Protein AF-A0A8H5FPN8-F1 (afdb_monomer_lite)

InterPro domains:
  IPR002716 PIN domain [PF13638] (176-301)
  IPR002716 PIN domain [SM00670] (174-297)
  IPR029060 PIN-like domain superfamily [SSF88723] (175-298)
  IPR052626 SWT1 Transcriptional Regulator [PTHR16161] (165-301)

Secondary structure (DSSP, 8-state):
--EEEEEEESSS----EEEEE-TTS----SSBPPTT-EEEEEETTTEEEEEEEEET-S-SSSSEEEEETT-SSEEEE-SS-EEEEEE-TTSEEEEEETTEEEEEE-B-------SS-------------------------------PPPHHHHHHHHHHHHT----PPPTT-EEEEEPHHHHHHHHHHHHHHHHHHHHHT--EEEEE-HHHHHHHHHHHH-TT-HHHHHHHHHHHHHHHHHHHH-TTEEEPPTT--S-S-GGGS-HHHHHHHHHHHHHHHH-S-EEEEE--HHHHHHHHHHHHT-TTEEEEE--SSS---HHHHHHHH-TTS-TTGGGGSPP--TT-------------------------THHHHHHHHHHHHHHHHHHHHHHHHHHHHHHHHHHHHS---TTS---GGGTTTSPSSS--GGG--HHHHHHHHHHH-GGGHHHHSSSSPHHHHTSPTTSSTT---GGGS-HHHHHHHHHHHHHHHHHTTTT-SHHHHHHHHHHHHHHHHSS----

pLDDT: mean 76.87, std 21.02, range [23.44, 97.56]

Sequence (527 aa):
MWRITQITVDGGNHSSIICGGDPSNEQIVGPTGPIGGNWVLVIPGRGYLKMSDKGNSVQGPGDWSVAFTSSSTNWFYKGEGDCRISIKGDGQFTVSGGSNTINGQLSFEYKLPLAHFPLSSFYLQINRTASMAANRFNANTPNDTNATPGPLEEKFGTIVNDVEMQGPLDESEVFLVLDTNVLLNSLNIFADFLKDIEKLKISVIIVIPRAVLNELDYQKSDPNKRDLQWFSRRASSWIFEEMRRTKHVKGQALSETTSADQRYLSNDEKILQCAVYFCDKHRRRTVLCTGDTILCARGETEAQLRDNLSIMKFDPQAASSSRRLAAFIWPTALPEEFKQFSPHDKNYKQSSVMKEDNSMDMDVDDDDSTLTFVDARNLLHLQVAKHFKSLLAELVLHLERKKRAASDGASQSVHASRSIHARSLRPAHGKKVSEWTVGELLSYLEFTDLSLEAILQPLPRLETFLTEPYQGRGARRGQEWSPADWLKALRKLKEIGQRWEKECSILGSLKDLEPHLKVVFGQAMQI

Radius of gyration: 30.37 Å; chains: 1; bounding box: 72×68×94 Å

Foldseek 3Di:
DAFAPEEAEPDDDWFKDKAWDDPPDDGDDDRDDDAFTWIWIQTPPFAIKIKGWPACVDPDPARTWIDIPFWPDTWHDHPPRYWYWYAYPNQKIWIDDDPTITIGGHDPDDDDDPPDDDDDDDGDDDDDDDDDDDDDDDDDDDDDDDDDDDPVCVVQQVLQVVPVPDDDQDLQAEEEQEALVCQLQPVVQVVLLVVLCVVVVPRYAYEYFPLNLVVLVVLLPPPVNLLSNLSSVLSVVVLVVDSVVDPRYHYQHPVQFPDPDCPPDDSLRSSLRNQVSCCVVSVAAYEYEDCDPVSQVVQVVVCVVGVRYHYDNDDSQPLRHSLVVVCVSCVPDDSVVSVSRDGRPPLDDDPDDDPPDPDDDDDDPDDDPPPPLLSLLLVLLLSCLVVVLVQLLQLLVLVVVVVVVVVVVPPDPPPDPPPPVVVVLPPPDDDRSNPDQPVSSVVSVCVVPVVLCVLQPDPPRLSLSSDRAPPDDNNDGSNVQDPVRVLSNLVSLVVVCVVCVVRTCSNSSSSSCQVSCCVSVVHRRDD

Structure (mmCIF, N/CA/C/O backbone):
data_AF-A0A8H5FPN8-F1
#
_entry.id   AF-A0A8H5FPN8-F1
#
loop_
_atom_site.group_PDB
_atom_site.id
_atom_site.type_symbol
_atom_site.label_atom_id
_atom_site.label_alt_id
_atom_site.label_comp_id
_atom_site.label_asym_id
_atom_site.label_entity_id
_atom_site.label_seq_id
_atom_site.pdbx_PDB_ins_code
_atom_site.Cartn_x
_atom_site.Cartn_y
_atom_site.Cartn_z
_atom_site.occupancy
_atom_site.B_iso_or_equiv
_atom_site.auth_seq_id
_atom_site.auth_comp_id
_atom_site.auth_asym_id
_atom_site.auth_atom_id
_atom_site.pdbx_PDB_model_num
ATOM 1 N N . MET A 1 1 ? 18.852 28.029 -38.362 1.00 68.62 1 MET A N 1
ATOM 2 C CA . MET A 1 1 ? 18.608 27.027 -37.302 1.00 68.62 1 MET A CA 1
ATOM 3 C C . MET A 1 1 ? 19.681 25.971 -37.462 1.00 68.62 1 MET A C 1
ATOM 5 O O . MET A 1 1 ? 19.896 25.556 -38.591 1.00 68.62 1 MET A O 1
ATOM 9 N N . TRP A 1 2 ? 20.400 25.617 -36.400 1.00 78.06 2 TRP A N 1
ATOM 10 C CA . TRP A 1 2 ? 21.483 24.635 -36.474 1.00 78.06 2 TRP A CA 1
ATOM 11 C C . TRP A 1 2 ? 21.029 23.292 -35.907 1.00 78.06 2 TRP A C 1
ATOM 13 O O . TRP A 1 2 ? 20.169 23.234 -35.020 1.00 78.06 2 TRP A O 1
ATOM 23 N N . ARG A 1 3 ? 21.602 22.212 -36.440 1.00 82.00 3 ARG A N 1
ATOM 24 C CA . ARG A 1 3 ? 21.268 20.838 -36.078 1.00 82.00 3 ARG A CA 1
ATOM 25 C C . ARG A 1 3 ? 22.528 20.045 -35.768 1.00 82.00 3 ARG A C 1
ATOM 27 O O . ARG A 1 3 ? 23.433 19.984 -36.590 1.00 82.00 3 ARG A O 1
ATOM 34 N N . ILE A 1 4 ? 22.586 19.379 -34.620 1.00 85.00 4 ILE A N 1
ATOM 35 C CA . ILE A 1 4 ? 23.634 18.393 -34.351 1.00 85.00 4 ILE A CA 1
ATOM 36 C C . ILE A 1 4 ? 23.270 17.106 -35.092 1.00 85.00 4 ILE A C 1
ATOM 38 O O . ILE A 1 4 ? 22.316 16.417 -34.733 1.00 85.00 4 ILE A O 1
ATOM 42 N N . THR A 1 5 ? 24.021 16.783 -36.142 1.00 84.56 5 THR A N 1
ATOM 43 C CA . THR A 1 5 ? 23.791 15.586 -36.966 1.00 84.56 5 THR A CA 1
ATOM 44 C C . THR A 1 5 ? 24.595 14.383 -36.495 1.00 84.56 5 THR A C 1
ATOM 46 O O . THR A 1 5 ? 24.185 13.248 -36.723 1.00 84.56 5 THR A O 1
ATOM 49 N N . GLN A 1 6 ? 25.726 14.612 -35.822 1.00 84.50 6 GLN A N 1
ATOM 50 C CA . GLN A 1 6 ? 26.603 13.545 -35.350 1.00 84.50 6 GLN A CA 1
ATOM 51 C C . GLN A 1 6 ? 27.397 13.977 -34.114 1.00 84.50 6 GLN A C 1
ATOM 53 O O . GLN A 1 6 ? 27.932 15.087 -34.072 1.00 84.50 6 GLN A O 1
ATOM 58 N N . ILE A 1 7 ? 27.519 13.072 -33.141 1.00 88.38 7 ILE A N 1
ATOM 59 C CA . ILE A 1 7 ? 28.429 13.198 -32.000 1.00 88.38 7 ILE A CA 1
ATOM 60 C C . ILE A 1 7 ? 29.313 11.948 -31.963 1.00 88.38 7 ILE A C 1
ATOM 62 O O . ILE A 1 7 ? 28.798 10.833 -31.915 1.00 88.38 7 ILE A O 1
ATOM 66 N N . THR A 1 8 ? 30.630 12.134 -31.981 1.00 88.50 8 THR A N 1
ATOM 67 C CA . THR A 1 8 ? 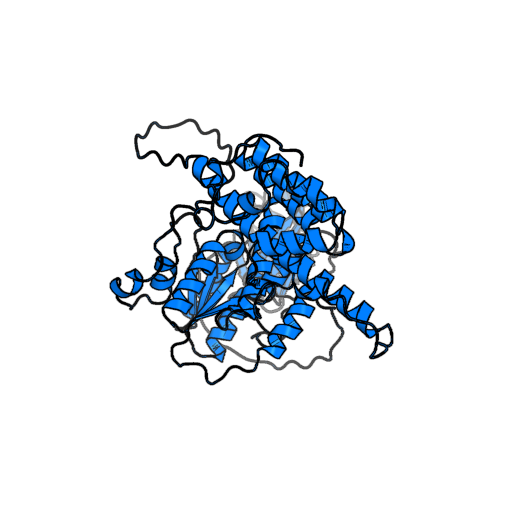31.627 11.060 -31.881 1.00 88.50 8 THR A CA 1
ATOM 68 C C . THR A 1 8 ? 32.476 11.290 -30.636 1.00 88.50 8 THR A C 1
ATOM 70 O O . THR A 1 8 ? 32.967 12.396 -30.428 1.00 88.50 8 THR A O 1
ATOM 73 N N . VAL A 1 9 ? 32.664 10.261 -29.809 1.00 89.50 9 VAL A N 1
ATOM 74 C CA . VAL A 1 9 ? 33.477 10.329 -28.585 1.00 89.50 9 VAL A CA 1
ATOM 75 C C . VAL A 1 9 ? 34.530 9.218 -28.623 1.00 89.50 9 VAL A C 1
ATOM 77 O O . VAL A 1 9 ? 34.178 8.044 -28.707 1.00 89.50 9 VAL A O 1
ATOM 80 N N . ASP A 1 10 ? 35.818 9.565 -28.565 1.00 87.69 10 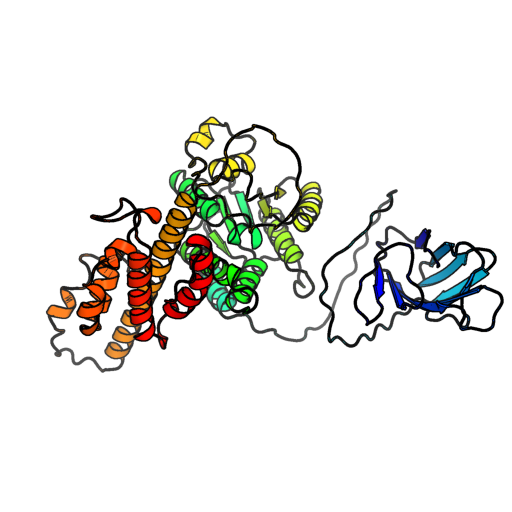ASP A N 1
ATOM 81 C CA . ASP A 1 10 ? 36.921 8.593 -28.587 1.00 87.69 10 ASP A CA 1
ATOM 82 C C . ASP A 1 10 ? 36.864 7.685 -27.355 1.00 87.69 10 ASP A C 1
ATOM 84 O O . ASP A 1 10 ? 36.609 8.163 -26.259 1.00 87.69 10 ASP A O 1
ATOM 88 N N . GLY A 1 11 ? 37.183 6.396 -27.468 1.00 73.25 11 GLY A N 1
ATOM 89 C CA . GLY A 1 11 ? 37.357 5.528 -26.293 1.00 73.25 11 GLY A CA 1
ATOM 90 C C . GLY A 1 11 ? 36.071 4.953 -25.679 1.00 73.25 11 GLY A C 1
ATOM 91 O O . GLY A 1 11 ? 35.969 4.871 -24.455 1.00 73.25 11 GLY A O 1
ATOM 92 N N . GLY A 1 12 ? 35.117 4.517 -26.507 1.00 59.94 12 GLY A N 1
ATOM 93 C CA . GLY A 1 12 ? 34.063 3.566 -26.116 1.00 59.94 12 GLY A CA 1
ATOM 94 C C . GLY A 1 12 ? 32.636 4.122 -26.037 1.00 59.94 12 GLY A C 1
ATOM 95 O O . GLY A 1 12 ? 32.391 5.292 -26.310 1.00 59.94 12 GLY A O 1
ATOM 96 N N . ASN A 1 13 ? 31.690 3.238 -25.691 1.00 51.00 13 ASN A N 1
ATOM 97 C CA . ASN A 1 13 ? 30.242 3.485 -25.648 1.00 51.00 13 ASN A CA 1
ATOM 98 C C . ASN A 1 13 ? 29.862 4.506 -24.561 1.00 51.00 13 ASN A C 1
ATOM 100 O O . ASN A 1 13 ? 29.529 4.122 -23.441 1.00 51.00 13 ASN A O 1
ATOM 104 N N . HIS A 1 14 ? 29.877 5.797 -24.887 1.00 57.91 14 HIS A N 1
ATOM 105 C CA . HIS A 1 14 ? 29.376 6.848 -23.998 1.00 57.91 14 HIS A CA 1
ATOM 106 C C . HIS A 1 14 ? 27.961 7.246 -24.410 1.00 57.91 14 HIS A C 1
ATOM 108 O O . HIS A 1 14 ? 27.710 7.587 -25.564 1.00 57.91 14 HIS A O 1
ATOM 114 N N . SER A 1 15 ? 27.026 7.222 -23.463 1.00 53.47 15 SER A N 1
ATOM 115 C CA . SER A 1 15 ? 25.709 7.830 -23.631 1.00 53.47 15 SER A CA 1
ATOM 116 C C . SER A 1 15 ? 25.843 9.341 -23.414 1.00 53.47 15 SER A C 1
ATOM 118 O O . SER A 1 15 ? 26.097 9.789 -22.297 1.00 53.47 15 SER A O 1
ATOM 120 N N . SER A 1 16 ? 25.737 10.137 -24.478 1.00 61.19 16 SER A N 1
ATOM 121 C CA . SER A 1 16 ? 25.766 11.601 -24.389 1.00 61.19 16 SER A CA 1
ATOM 122 C C . SER A 1 16 ? 24.362 12.160 -24.158 1.00 61.19 16 SER A C 1
ATOM 124 O O . SER A 1 16 ? 23.434 11.769 -24.866 1.00 61.19 16 SER A O 1
ATOM 126 N N . ILE A 1 17 ? 24.209 13.098 -23.222 1.00 57.53 17 ILE A N 1
ATOM 127 C CA . ILE A 1 17 ? 22.925 13.759 -22.942 1.00 57.53 17 ILE A CA 1
ATOM 128 C C . ILE A 1 17 ? 22.992 15.192 -23.470 1.00 57.53 17 ILE A C 1
ATOM 130 O O . ILE A 1 17 ? 23.848 15.965 -23.043 1.00 57.53 17 ILE A O 1
ATOM 134 N N . ILE A 1 18 ? 22.093 15.556 -24.387 1.00 61.50 18 ILE A N 1
ATOM 135 C CA . ILE A 1 18 ? 21.883 16.951 -24.792 1.00 61.50 18 ILE A CA 1
ATOM 136 C C . ILE A 1 18 ? 20.773 17.519 -23.906 1.00 61.50 18 ILE A C 1
ATOM 138 O O . ILE A 1 18 ? 19.613 17.143 -24.051 1.00 61.50 18 ILE A O 1
ATOM 142 N N . CYS A 1 19 ? 21.122 18.428 -23.004 1.00 54.97 19 CYS A N 1
ATOM 143 C CA . CYS A 1 19 ? 20.171 19.201 -22.211 1.00 54.97 19 CYS A CA 1
ATOM 144 C C . CYS A 1 19 ? 19.990 20.583 -22.860 1.00 54.97 19 CYS A C 1
ATOM 146 O O . CYS A 1 19 ? 20.971 21.293 -23.076 1.00 54.97 19 CYS A O 1
ATOM 148 N N . GLY A 1 20 ? 18.760 20.987 -23.173 1.00 53.56 20 GLY A N 1
ATOM 149 C CA . GLY A 1 20 ? 18.433 22.328 -23.680 1.00 53.56 20 GLY A CA 1
ATOM 150 C C . GLY A 1 20 ? 17.580 23.122 -22.694 1.00 53.56 20 GLY A C 1
ATOM 151 O O . GLY A 1 20 ? 16.820 22.522 -21.937 1.00 53.56 20 GLY A O 1
ATOM 152 N N . GLY A 1 21 ? 17.679 24.456 -22.707 1.00 45.38 21 GLY A N 1
ATOM 153 C CA . GLY A 1 21 ? 16.714 25.308 -22.005 1.00 45.38 21 GLY A CA 1
ATOM 154 C C . GLY A 1 21 ? 16.885 26.814 -22.239 1.00 45.38 21 GLY A C 1
ATOM 155 O O . GLY A 1 21 ? 17.979 27.362 -22.082 1.00 45.38 21 GLY A O 1
ATOM 156 N N . ASP A 1 22 ? 15.773 27.482 -22.557 1.00 47.97 22 ASP A N 1
ATOM 157 C CA . ASP A 1 22 ? 15.541 28.907 -22.283 1.00 47.97 22 ASP A CA 1
ATOM 158 C C . ASP A 1 22 ? 14.725 29.017 -20.973 1.00 47.97 22 ASP A C 1
ATOM 160 O O . ASP A 1 22 ? 13.807 28.217 -20.775 1.00 47.97 22 ASP A O 1
ATOM 164 N N . PRO A 1 23 ? 15.016 29.955 -20.052 1.00 45.31 23 PRO A N 1
ATOM 165 C CA . PRO A 1 23 ? 14.244 30.160 -18.818 1.00 45.31 23 PRO A CA 1
ATOM 166 C C . PRO A 1 23 ? 12.738 30.449 -18.985 1.00 45.31 23 PRO A C 1
ATOM 168 O O . PRO A 1 23 ? 12.038 30.489 -17.976 1.00 45.31 23 PRO A O 1
ATOM 171 N N . SER A 1 24 ? 12.222 30.647 -20.207 1.00 46.19 24 SER A N 1
ATOM 172 C CA . SER A 1 24 ? 10.813 30.986 -20.472 1.00 46.19 24 SER A CA 1
ATOM 173 C C . SER A 1 24 ? 9.868 29.798 -20.757 1.00 46.19 24 SER A C 1
ATOM 175 O O . SER A 1 24 ? 8.685 30.011 -21.008 1.00 46.19 24 SER A O 1
ATOM 177 N N . ASN A 1 25 ? 10.328 28.560 -20.531 1.00 50.19 25 ASN A N 1
ATOM 178 C CA . ASN A 1 25 ? 9.472 27.427 -20.140 1.00 50.19 25 ASN A CA 1
ATOM 179 C C . ASN A 1 25 ? 8.687 26.661 -21.236 1.00 50.19 25 ASN A C 1
ATOM 181 O O . ASN A 1 25 ? 7.575 26.210 -20.978 1.00 50.19 25 ASN A O 1
ATOM 185 N N . GLU A 1 26 ? 9.301 26.364 -22.387 1.00 37.97 26 GLU A N 1
ATOM 186 C CA . GLU A 1 26 ? 8.971 25.145 -23.155 1.00 37.97 26 GLU A CA 1
ATOM 187 C C . GLU A 1 26 ? 10.248 24.360 -23.501 1.00 37.97 26 GLU A C 1
ATOM 189 O O . GLU A 1 26 ? 11.226 24.899 -24.022 1.00 37.97 26 GLU A O 1
ATOM 194 N N . GLN A 1 27 ? 10.261 23.069 -23.154 1.00 37.44 27 GLN A N 1
ATOM 195 C CA . GLN A 1 27 ? 11.386 22.165 -23.391 1.00 37.44 27 GLN A CA 1
ATOM 196 C C . GLN A 1 27 ? 11.373 21.684 -24.844 1.00 37.44 27 GLN A C 1
ATOM 198 O O . GLN A 1 27 ? 10.461 20.970 -25.252 1.00 37.44 27 GLN A O 1
ATOM 203 N N . ILE A 1 28 ? 12.418 22.001 -25.611 1.00 40.94 28 ILE A N 1
ATOM 204 C CA . ILE A 1 28 ? 12.664 21.367 -26.911 1.00 40.94 28 ILE A CA 1
ATOM 205 C C . ILE A 1 28 ? 13.834 20.398 -26.756 1.00 40.94 28 ILE A C 1
ATOM 207 O O . ILE A 1 28 ? 14.986 20.810 -26.620 1.00 40.94 28 ILE A O 1
ATOM 211 N N . VAL A 1 29 ? 13.531 19.099 -26.785 1.00 41.41 29 VAL A N 1
ATOM 212 C CA . VAL A 1 29 ? 14.521 18.024 -26.924 1.00 41.41 29 VAL A CA 1
ATOM 213 C C . VAL A 1 29 ? 14.470 17.531 -28.365 1.00 41.41 29 VAL A C 1
ATOM 215 O O . VAL A 1 29 ? 13.490 16.937 -28.804 1.00 41.41 29 VAL A O 1
ATOM 218 N N . GLY A 1 30 ? 15.539 17.782 -29.112 1.00 46.62 30 GLY A N 1
ATOM 219 C CA . GLY A 1 30 ? 15.694 17.334 -30.489 1.00 46.62 30 GLY A CA 1
ATOM 220 C C . GLY A 1 30 ? 17.097 17.653 -31.009 1.00 46.62 30 GLY A C 1
ATOM 221 O O . GLY A 1 30 ? 17.808 18.450 -30.401 1.00 46.62 30 GLY A O 1
ATOM 222 N N . PRO A 1 31 ? 17.525 17.056 -32.134 1.00 44.47 31 PRO A N 1
ATOM 223 C CA . PRO A 1 31 ? 18.820 17.361 -32.746 1.00 44.47 31 PRO A CA 1
ATOM 224 C C . PRO A 1 31 ? 18.902 18.803 -33.273 1.00 44.47 31 PRO A C 1
ATOM 226 O O . PRO A 1 31 ? 19.977 19.229 -33.675 1.00 44.47 31 PRO A O 1
ATOM 229 N N . THR A 1 32 ? 17.791 19.539 -33.290 1.00 47.62 32 THR A N 1
ATOM 230 C CA . THR A 1 32 ? 17.631 20.870 -33.878 1.00 47.62 32 THR A CA 1
ATOM 231 C C . THR A 1 32 ? 17.300 21.872 -32.770 1.00 47.62 32 THR A C 1
ATOM 233 O O . THR A 1 32 ? 16.327 21.670 -32.045 1.00 47.62 32 THR A O 1
ATOM 236 N N . GLY A 1 33 ? 18.095 22.932 -32.610 1.00 51.72 33 GLY A N 1
ATOM 237 C CA . GLY A 1 33 ? 17.885 23.913 -31.536 1.00 51.72 33 GLY A CA 1
ATOM 238 C C . GLY A 1 33 ? 17.006 25.099 -31.970 1.00 51.72 33 GLY A C 1
ATOM 239 O O . GLY A 1 33 ? 17.259 25.641 -33.047 1.00 51.72 33 GLY A O 1
ATOM 240 N N . PRO A 1 34 ? 16.008 25.564 -31.187 1.00 53.16 34 PRO A N 1
ATOM 241 C CA . PRO A 1 34 ? 15.421 26.894 -31.349 1.00 53.16 34 PRO A CA 1
ATOM 242 C C . PRO A 1 34 ? 16.464 28.015 -31.277 1.00 53.16 34 PRO A C 1
ATOM 244 O O . PRO A 1 34 ? 17.490 27.923 -30.598 1.00 53.16 34 PRO A O 1
ATOM 247 N N . ILE A 1 35 ? 16.134 29.099 -31.974 1.00 62.12 35 ILE A N 1
ATOM 248 C CA . ILE A 1 35 ? 16.891 30.348 -32.062 1.00 62.12 35 ILE A CA 1
ATOM 249 C C . ILE A 1 35 ? 17.078 30.949 -30.659 1.00 62.12 35 ILE A C 1
ATOM 251 O O . ILE A 1 35 ? 16.099 31.208 -29.967 1.00 62.12 35 ILE A O 1
ATOM 255 N N . GLY A 1 36 ? 18.327 31.213 -30.264 1.00 67.88 36 GLY A N 1
ATOM 256 C CA . GLY A 1 36 ? 18.661 32.027 -29.080 1.00 67.88 36 GLY A CA 1
ATOM 257 C C . GLY A 1 36 ? 18.773 31.299 -27.730 1.00 67.88 36 GLY A C 1
ATOM 258 O O . GLY A 1 36 ? 18.967 31.954 -26.707 1.00 67.88 36 GLY A O 1
ATOM 259 N N . GLY A 1 37 ? 18.686 29.964 -27.698 1.00 78.75 37 GLY A N 1
ATOM 260 C CA . GLY A 1 37 ? 18.776 29.173 -26.461 1.00 78.75 37 GLY A CA 1
ATOM 261 C C . GLY A 1 37 ? 20.204 28.849 -25.991 1.00 78.75 37 GLY A C 1
ATOM 262 O O . GLY A 1 37 ? 21.165 28.847 -26.769 1.00 78.75 37 GLY A O 1
ATOM 263 N N . ASN A 1 38 ? 20.338 28.509 -24.702 1.00 80.94 38 ASN A N 1
ATOM 264 C CA . ASN A 1 38 ? 21.533 27.861 -24.159 1.00 80.94 38 ASN A CA 1
ATOM 265 C C . ASN A 1 38 ? 21.324 26.343 -24.081 1.00 80.94 38 ASN A C 1
ATOM 267 O O . ASN A 1 38 ? 20.262 25.853 -23.702 1.00 80.94 38 ASN A O 1
ATOM 271 N N . TRP A 1 39 ? 22.379 25.603 -24.385 1.00 82.44 39 TRP A N 1
ATOM 272 C CA . TRP A 1 39 ? 22.394 24.149 -24.449 1.00 82.44 39 TRP A CA 1
ATOM 273 C C . TRP A 1 39 ? 23.603 23.624 -23.700 1.00 82.44 39 TRP A C 1
ATOM 275 O O . TRP A 1 39 ? 24.646 24.274 -23.664 1.00 82.44 39 TRP A O 1
ATOM 285 N N . VAL A 1 40 ? 23.486 22.443 -23.115 1.00 84.56 40 VAL A N 1
ATOM 286 C CA . VAL A 1 40 ? 24.561 21.764 -22.401 1.00 84.56 40 VAL A CA 1
ATOM 287 C C . VAL A 1 40 ? 24.596 20.312 -22.855 1.00 84.56 40 VAL A C 1
ATOM 289 O O . VAL A 1 40 ? 23.665 19.554 -22.612 1.00 84.56 40 VAL A O 1
ATOM 292 N N . LEU A 1 41 ? 25.683 19.918 -23.508 1.00 86.19 41 LEU A N 1
ATOM 293 C CA . LEU A 1 41 ? 25.986 18.529 -23.825 1.00 86.19 41 LEU A CA 1
ATOM 294 C C . LEU A 1 41 ? 26.833 17.951 -22.688 1.00 86.19 41 LEU A C 1
ATOM 296 O O . LEU A 1 41 ? 27.961 18.395 -22.474 1.00 86.19 41 LEU A O 1
ATOM 300 N N . VAL A 1 42 ? 26.293 16.982 -21.953 1.00 84.94 42 VAL A N 1
ATOM 301 C CA . VAL A 1 42 ? 26.980 16.320 -20.836 1.00 84.94 42 VAL A CA 1
ATOM 302 C C . VAL A 1 42 ? 27.524 14.974 -21.291 1.00 84.94 42 VAL A C 1
ATOM 304 O O . VAL A 1 42 ? 26.808 14.171 -21.897 1.00 84.94 42 VAL A O 1
ATOM 307 N N . ILE A 1 43 ? 28.796 14.727 -20.975 1.00 83.94 43 ILE A N 1
ATOM 308 C CA . ILE A 1 43 ? 29.501 13.492 -21.316 1.00 83.94 43 ILE A CA 1
ATOM 309 C C . ILE A 1 43 ? 29.986 12.866 -20.015 1.00 83.94 43 ILE A C 1
ATOM 311 O O . ILE A 1 43 ? 30.926 13.384 -19.396 1.00 83.94 43 ILE A O 1
ATOM 315 N N . PRO A 1 44 ? 29.342 11.772 -19.574 1.00 77.62 44 PRO A N 1
ATOM 316 C CA . PRO A 1 44 ? 29.697 11.104 -18.333 1.00 77.62 44 PRO A CA 1
ATOM 317 C C . PRO A 1 44 ? 31.201 10.817 -18.251 1.00 77.62 44 PRO A C 1
ATOM 319 O O . PRO A 1 44 ? 31.802 10.278 -19.176 1.00 77.62 44 PRO A O 1
ATOM 322 N N . GLY A 1 45 ? 31.822 11.236 -17.147 1.00 79.31 45 GLY A N 1
ATOM 323 C CA . GLY A 1 45 ? 33.254 11.041 -16.901 1.00 79.31 45 GLY A CA 1
ATOM 324 C C . GLY A 1 45 ? 34.208 11.960 -17.678 1.00 79.31 45 GLY A C 1
ATOM 325 O O . GLY A 1 45 ? 35.413 11.847 -17.474 1.00 79.31 45 GLY A O 1
ATOM 326 N N . ARG A 1 46 ? 33.719 12.871 -18.537 1.00 82.12 46 ARG A N 1
ATOM 327 C CA . ARG A 1 46 ? 34.575 13.776 -19.341 1.00 82.12 46 ARG A CA 1
ATOM 328 C C . ARG A 1 46 ? 34.255 15.262 -19.240 1.00 82.12 46 ARG A C 1
ATOM 330 O O . ARG A 1 46 ? 35.036 16.072 -19.724 1.00 82.12 46 ARG A O 1
ATOM 337 N N . GLY A 1 47 ? 33.139 15.621 -18.614 1.00 88.31 47 GLY A N 1
ATOM 338 C CA . GLY A 1 47 ? 32.728 17.011 -18.415 1.00 88.31 47 GLY A CA 1
ATOM 339 C C . GLY A 1 47 ? 31.540 17.397 -19.289 1.00 88.31 47 GLY A C 1
ATOM 340 O O . GLY A 1 47 ? 30.750 16.547 -19.708 1.00 88.31 47 GLY A O 1
ATOM 341 N N . TYR A 1 48 ? 31.384 18.695 -19.536 1.00 89.94 48 TYR A N 1
ATOM 342 C CA . TYR A 1 48 ? 30.265 19.231 -20.308 1.00 89.94 48 TYR A CA 1
ATOM 343 C C . TYR A 1 48 ? 30.712 20.281 -21.328 1.00 89.94 48 TYR A C 1
ATOM 345 O O . TYR A 1 48 ? 31.732 20.958 -21.168 1.00 89.94 48 TYR A O 1
ATOM 353 N N . LEU A 1 49 ? 29.903 20.430 -22.376 1.00 90.81 49 LEU A N 1
ATOM 354 C CA . LEU A 1 49 ? 30.032 21.435 -23.422 1.00 90.81 49 LEU A CA 1
ATOM 355 C C . LEU A 1 49 ? 28.777 22.304 -23.429 1.00 90.81 49 LEU A C 1
ATOM 357 O O . LEU A 1 49 ? 27.714 21.857 -23.857 1.00 90.81 49 LEU A O 1
ATOM 361 N N . LYS A 1 50 ? 28.883 23.553 -22.966 1.00 90.38 50 LYS A N 1
ATOM 362 C CA . LYS A 1 50 ? 27.783 24.516 -23.081 1.00 90.38 50 LYS A CA 1
ATOM 363 C C . LYS A 1 50 ? 27.871 25.281 -24.405 1.00 90.38 50 LYS A C 1
ATOM 365 O O . LYS A 1 50 ? 28.937 25.794 -24.749 1.00 90.38 50 LYS A O 1
ATOM 370 N N . MET A 1 51 ? 26.748 25.354 -25.111 1.00 90.69 51 MET A N 1
ATOM 371 C CA . MET A 1 51 ? 26.561 25.986 -26.417 1.00 90.69 51 MET A CA 1
ATOM 372 C C . MET A 1 51 ? 25.516 27.097 -26.265 1.00 90.69 51 MET A C 1
ATOM 374 O O . MET A 1 51 ? 24.478 26.887 -25.647 1.00 90.69 51 MET A O 1
ATOM 378 N N . SER A 1 52 ? 25.785 28.290 -26.779 1.00 88.50 52 SER A N 1
ATOM 379 C CA . SER A 1 52 ? 24.887 29.447 -26.688 1.00 88.50 52 SER A CA 1
ATOM 380 C C . SER A 1 52 ? 24.647 29.968 -28.095 1.00 88.50 52 SER A C 1
ATOM 382 O O . SER A 1 52 ? 25.587 30.454 -28.729 1.00 88.50 52 SER A O 1
ATOM 384 N N . ASP A 1 53 ? 23.422 29.835 -28.601 1.00 87.19 53 ASP A N 1
ATOM 385 C CA . ASP A 1 53 ? 23.070 30.390 -29.907 1.00 87.19 53 ASP A CA 1
ATOM 386 C C . ASP A 1 53 ? 23.052 31.920 -29.805 1.00 87.19 53 ASP A C 1
ATOM 388 O O . ASP A 1 53 ? 22.298 32.498 -29.020 1.00 87.19 53 ASP A O 1
ATOM 392 N N . LYS A 1 54 ? 23.929 32.585 -30.559 1.00 87.12 54 LYS A N 1
ATOM 393 C CA . LYS A 1 54 ? 24.028 34.050 -30.583 1.00 87.12 54 LYS A CA 1
ATOM 394 C C . LYS A 1 54 ? 23.220 34.663 -31.721 1.00 87.12 54 LYS A C 1
ATOM 396 O O . LYS A 1 54 ? 23.196 35.887 -31.856 1.00 87.12 54 LYS A O 1
ATOM 401 N N . GLY A 1 55 ? 22.561 33.851 -32.541 1.00 83.25 55 GLY A N 1
ATOM 402 C CA . GLY A 1 55 ? 21.845 34.324 -33.712 1.00 83.25 55 GLY A CA 1
ATOM 403 C C . GLY A 1 55 ? 22.726 35.130 -34.667 1.00 83.25 55 GLY A C 1
ATOM 404 O O . GLY A 1 55 ? 23.941 34.918 -34.753 1.00 83.25 55 GLY A O 1
ATOM 405 N N . ASN A 1 56 ? 22.109 36.110 -35.327 1.00 75.12 56 ASN A N 1
ATOM 406 C CA . ASN A 1 56 ? 22.759 37.045 -36.254 1.00 75.12 56 ASN A CA 1
ATOM 407 C C . ASN A 1 56 ? 23.429 38.228 -35.524 1.00 75.12 56 ASN A C 1
ATOM 409 O O . ASN A 1 56 ? 23.770 39.228 -36.150 1.00 75.12 56 ASN A O 1
ATOM 413 N N . SER A 1 57 ? 23.565 38.178 -34.192 1.00 64.81 57 SER A N 1
ATOM 414 C CA . SER A 1 57 ? 23.976 39.348 -33.396 1.00 64.81 57 SER A CA 1
ATOM 415 C C . SER A 1 57 ? 25.488 39.608 -33.376 1.00 64.81 57 SER A C 1
ATOM 417 O O . SER A 1 57 ? 25.933 40.592 -32.788 1.00 64.81 57 SER A O 1
ATOM 419 N N . VAL A 1 58 ? 26.293 38.750 -34.011 1.00 66.06 58 VAL A N 1
ATOM 420 C CA . VAL A 1 58 ? 27.761 38.802 -33.940 1.00 66.06 58 VAL A CA 1
ATOM 421 C C . VAL A 1 58 ? 28.341 39.129 -35.314 1.00 66.06 58 VAL A C 1
ATOM 423 O O . VAL A 1 58 ? 28.043 38.447 -36.290 1.00 66.06 58 VAL A O 1
ATOM 426 N N . GLN A 1 59 ? 29.198 40.153 -35.393 1.00 57.78 59 GLN A N 1
ATOM 427 C CA . GLN A 1 59 ? 29.926 40.499 -36.620 1.00 57.78 59 GLN A CA 1
ATOM 428 C C . GLN A 1 59 ? 30.906 39.374 -37.006 1.00 57.78 59 GLN A C 1
ATOM 430 O O . GLN A 1 59 ? 31.875 39.123 -36.292 1.00 57.78 59 GLN A O 1
ATOM 435 N N . GLY A 1 60 ? 30.668 38.705 -38.141 1.00 63.19 60 GLY A N 1
ATOM 436 C CA . GLY A 1 60 ? 31.535 37.646 -38.673 1.00 63.19 60 GLY A CA 1
ATOM 437 C C . GLY A 1 60 ? 31.029 37.033 -39.992 1.00 63.19 60 GLY A C 1
ATOM 438 O O . GLY A 1 60 ? 29.942 37.376 -40.455 1.00 63.19 60 GLY A O 1
ATOM 439 N N . PRO A 1 61 ? 31.810 36.147 -40.642 1.00 54.50 61 PRO A N 1
ATOM 440 C CA . PRO A 1 61 ? 31.428 35.508 -41.901 1.00 54.50 61 PRO A CA 1
ATOM 441 C C . PRO A 1 61 ? 30.411 34.373 -41.680 1.00 54.50 61 PRO A C 1
ATOM 443 O O . PRO A 1 61 ? 30.778 33.211 -41.527 1.00 54.50 61 PRO A O 1
ATOM 446 N N . GLY A 1 62 ? 29.120 34.693 -41.725 1.00 62.16 62 GLY A N 1
ATOM 447 C CA . GLY A 1 62 ? 28.025 33.722 -41.632 1.00 62.16 62 GLY A CA 1
ATOM 448 C C . GLY A 1 62 ? 26.716 34.398 -41.245 1.00 62.16 62 GLY A C 1
ATOM 449 O O . GLY A 1 62 ? 26.744 35.469 -40.651 1.00 62.16 62 GLY A O 1
ATOM 450 N N . ASP A 1 63 ? 25.584 33.781 -41.580 1.00 69.50 63 ASP A N 1
ATOM 451 C CA . ASP A 1 63 ? 24.282 34.354 -41.226 1.00 69.50 63 ASP A CA 1
ATOM 452 C C . ASP A 1 63 ? 23.952 34.106 -39.747 1.00 69.50 63 ASP A C 1
ATOM 454 O O . ASP A 1 63 ? 23.185 34.863 -39.177 1.00 69.50 63 ASP A O 1
ATOM 458 N N . TRP A 1 64 ? 24.555 33.094 -39.107 1.00 80.62 64 TRP A N 1
ATOM 459 C CA . TRP A 1 64 ? 24.275 32.681 -37.726 1.00 80.62 64 TRP A CA 1
ATOM 460 C C . TRP A 1 64 ? 25.547 32.218 -36.999 1.00 80.62 64 TRP A C 1
ATOM 462 O O . TRP A 1 64 ? 26.479 31.708 -37.632 1.00 80.62 64 TRP A O 1
ATOM 472 N N . SER A 1 65 ? 25.582 32.350 -35.665 1.00 88.00 65 SER A N 1
ATOM 473 C CA . SER A 1 65 ? 26.730 31.916 -34.854 1.00 88.00 65 SER A CA 1
ATOM 474 C C . SER A 1 65 ? 26.350 31.241 -33.531 1.00 88.00 65 SER A C 1
ATOM 476 O O . SER A 1 65 ? 25.399 31.642 -32.862 1.00 88.00 65 SER A O 1
ATOM 478 N N . VAL A 1 66 ? 27.129 30.232 -33.133 1.00 89.06 66 VAL A N 1
ATOM 479 C CA . VAL A 1 66 ? 26.988 29.511 -31.857 1.00 89.06 66 VAL A CA 1
ATOM 480 C C . VAL A 1 66 ? 28.286 29.642 -31.066 1.00 89.06 66 VAL A C 1
ATOM 482 O O . VAL A 1 66 ? 29.366 29.309 -31.558 1.00 89.06 66 VAL A O 1
ATOM 485 N N . ALA A 1 67 ? 28.194 30.136 -29.834 1.00 91.12 67 ALA A N 1
ATOM 486 C CA . ALA A 1 67 ? 29.326 30.231 -28.921 1.00 91.12 67 ALA A CA 1
ATOM 487 C C . ALA A 1 67 ? 29.473 28.928 -28.126 1.00 91.12 67 ALA A C 1
ATOM 489 O O . ALA A 1 67 ? 28.504 28.453 -27.531 1.00 91.12 67 ALA A O 1
ATOM 490 N N . PHE A 1 68 ? 30.685 28.377 -28.076 1.00 90.94 68 PHE A N 1
ATOM 491 C CA . PHE A 1 68 ? 31.005 27.172 -27.311 1.00 90.94 68 PHE A CA 1
ATOM 492 C C . PHE A 1 68 ? 31.841 27.530 -26.087 1.00 90.94 68 PHE A C 1
ATOM 494 O O . PHE A 1 68 ? 32.740 28.367 -26.146 1.00 90.94 68 PHE A O 1
ATOM 501 N N . THR A 1 69 ? 31.563 26.874 -24.966 1.00 86.06 69 THR A N 1
ATOM 502 C CA . THR A 1 69 ? 32.341 27.059 -23.735 1.00 86.06 69 THR A CA 1
ATOM 503 C C . THR A 1 69 ? 33.787 26.657 -23.979 1.00 86.06 69 THR A C 1
ATOM 505 O O . THR A 1 69 ? 34.026 25.643 -24.631 1.00 86.06 69 THR A O 1
ATOM 508 N N . SER A 1 70 ? 34.730 27.442 -23.448 1.00 85.25 70 SER A N 1
ATOM 509 C CA . SER A 1 70 ? 36.189 27.323 -23.634 1.00 85.25 70 SER A CA 1
ATOM 510 C C . SER A 1 70 ? 36.736 27.638 -25.032 1.00 85.25 70 SER A C 1
ATOM 512 O O . SER A 1 70 ? 37.952 27.605 -25.210 1.00 85.25 70 SER A O 1
ATOM 514 N N . SER A 1 71 ? 35.889 27.963 -26.015 1.00 88.25 71 SER A N 1
ATOM 515 C CA . SER A 1 71 ? 36.389 28.450 -27.298 1.00 88.25 71 SER A CA 1
ATOM 516 C C . SER A 1 71 ? 36.518 29.969 -27.295 1.00 88.25 71 SER A C 1
ATOM 518 O O . SER A 1 71 ? 35.673 30.678 -26.751 1.00 88.25 71 SER A O 1
ATOM 520 N N . SER A 1 72 ? 37.587 30.477 -27.907 1.00 85.75 72 SER A N 1
ATOM 521 C CA . SER A 1 72 ? 37.854 31.915 -28.030 1.00 85.75 72 SER A CA 1
ATOM 522 C C . SER A 1 72 ? 37.059 32.588 -29.150 1.00 85.75 72 SER A C 1
ATOM 524 O O . SER A 1 72 ? 37.052 33.813 -29.246 1.00 85.75 72 SER A O 1
ATOM 526 N N . THR A 1 73 ? 36.404 31.805 -30.009 1.00 88.25 73 THR A N 1
ATOM 527 C CA . THR A 1 73 ? 35.628 32.300 -31.150 1.00 88.25 73 THR A CA 1
ATOM 528 C C . THR A 1 73 ? 34.260 31.626 -31.195 1.00 88.25 73 THR A C 1
ATOM 530 O O . THR A 1 73 ? 34.021 30.626 -30.518 1.00 88.25 73 THR A O 1
ATOM 533 N N . ASN A 1 74 ? 33.335 32.187 -31.971 1.00 89.88 74 ASN A N 1
ATOM 534 C CA . ASN A 1 74 ? 32.065 31.528 -32.253 1.00 89.88 74 ASN A CA 1
ATOM 535 C C . ASN A 1 74 ? 32.215 30.633 -33.481 1.00 89.88 74 ASN A C 1
ATOM 537 O O . ASN A 1 74 ? 32.962 30.945 -34.410 1.00 89.88 74 ASN A O 1
ATOM 541 N N . TRP A 1 75 ? 31.452 29.548 -33.519 1.00 89.62 75 TRP A N 1
ATOM 542 C CA . TRP A 1 75 ? 31.278 28.780 -34.740 1.00 89.62 75 TRP A CA 1
ATOM 543 C C . TRP A 1 75 ? 30.232 29.470 -35.609 1.00 89.62 75 TRP A C 1
ATOM 545 O O . TRP A 1 75 ? 29.091 29.657 -35.182 1.00 89.62 75 TRP A O 1
ATOM 555 N N . PHE A 1 76 ? 30.623 29.862 -36.815 1.00 87.31 76 PHE A N 1
ATOM 556 C CA . PHE A 1 76 ? 29.725 30.460 -37.797 1.00 87.31 76 PHE A CA 1
ATOM 557 C C . PHE A 1 76 ? 29.263 29.389 -38.775 1.00 87.31 76 PHE A C 1
ATOM 559 O O . PHE A 1 76 ? 30.064 28.550 -39.192 1.00 87.31 76 PHE A O 1
ATOM 566 N N . TYR A 1 77 ? 28.006 29.437 -39.198 1.00 81.25 77 TYR A N 1
ATOM 567 C CA . TYR A 1 77 ? 27.514 28.555 -40.253 1.00 81.25 77 TYR A CA 1
ATOM 568 C C . TYR A 1 77 ? 26.765 29.339 -41.331 1.00 81.25 77 TYR A C 1
ATOM 570 O O . TYR A 1 77 ? 26.218 30.418 -41.096 1.00 81.25 77 TYR A O 1
ATOM 578 N N . LYS A 1 78 ? 26.788 28.786 -42.546 1.00 70.38 78 LYS A N 1
ATOM 579 C CA . LYS A 1 78 ? 26.021 29.246 -43.709 1.00 70.38 78 LYS A CA 1
ATOM 580 C C . LYS A 1 78 ? 25.182 28.070 -44.211 1.00 70.38 78 LYS A C 1
ATOM 582 O O . LYS A 1 78 ? 25.688 26.950 -44.243 1.00 70.38 78 LYS A O 1
ATOM 587 N N . GLY A 1 79 ? 23.931 28.310 -44.600 1.00 72.19 79 GLY A N 1
ATOM 588 C CA . GLY A 1 79 ? 23.021 27.260 -45.080 1.00 72.19 79 GLY A CA 1
ATOM 589 C C . GLY A 1 79 ? 22.313 26.487 -43.958 1.00 72.19 79 GLY A C 1
ATOM 590 O O . GLY A 1 79 ? 21.901 27.082 -42.966 1.00 72.19 79 GLY A O 1
ATOM 591 N N . GLU A 1 80 ? 22.158 25.168 -44.126 1.00 71.19 80 GLU A N 1
ATOM 592 C CA . GLU A 1 80 ? 21.262 24.309 -43.319 1.00 71.19 80 GLU A CA 1
ATOM 593 C C . GLU A 1 80 ? 21.688 24.107 -41.852 1.00 71.19 80 GLU A C 1
ATOM 595 O O . GLU A 1 80 ? 20.900 23.630 -41.042 1.00 71.19 80 GLU A O 1
ATOM 600 N N . GLY A 1 81 ? 22.903 24.523 -41.479 1.00 75.94 81 GLY A N 1
ATOM 601 C CA . GLY A 1 81 ? 23.335 24.569 -40.079 1.00 75.94 81 GLY A CA 1
ATOM 602 C C . GLY A 1 81 ? 23.671 23.219 -39.449 1.00 75.94 81 GLY A C 1
ATOM 603 O O . GLY A 1 81 ? 23.660 23.100 -38.224 1.00 75.94 81 GLY A O 1
ATOM 604 N N . ASP A 1 82 ? 24.006 22.215 -40.257 1.00 86.75 82 ASP A N 1
ATOM 605 C CA . ASP A 1 82 ? 24.432 20.909 -39.762 1.00 86.75 82 ASP A CA 1
ATOM 606 C C . ASP A 1 82 ? 25.799 20.972 -39.067 1.00 86.75 82 ASP A C 1
ATOM 608 O O . ASP A 1 82 ? 26.803 21.415 -39.627 1.00 86.75 82 ASP A O 1
ATOM 612 N N . CYS A 1 83 ? 25.831 20.473 -37.838 1.00 87.94 83 CYS A N 1
ATOM 613 C CA . CYS A 1 83 ? 26.953 20.488 -36.915 1.00 87.94 83 CYS A CA 1
ATOM 614 C C . CYS A 1 83 ? 27.325 19.052 -36.519 1.00 87.94 83 CYS A C 1
ATOM 616 O O . CYS A 1 83 ? 26.471 18.256 -36.119 1.00 87.94 83 CYS A O 1
ATOM 618 N N . ARG A 1 84 ? 28.615 18.724 -36.581 1.00 90.44 84 ARG A N 1
ATOM 619 C CA . ARG A 1 84 ? 29.196 17.463 -36.105 1.00 90.44 84 ARG A CA 1
ATOM 620 C C . ARG A 1 84 ? 30.189 17.745 -34.990 1.00 90.44 84 ARG A C 1
ATOM 622 O O . ARG A 1 84 ? 31.077 18.580 -35.160 1.00 90.44 84 ARG A O 1
ATOM 629 N N . ILE A 1 85 ? 30.059 17.035 -33.876 1.00 92.69 85 ILE A N 1
ATOM 630 C CA . ILE A 1 85 ? 30.897 17.214 -32.686 1.00 92.69 85 ILE A CA 1
ATOM 63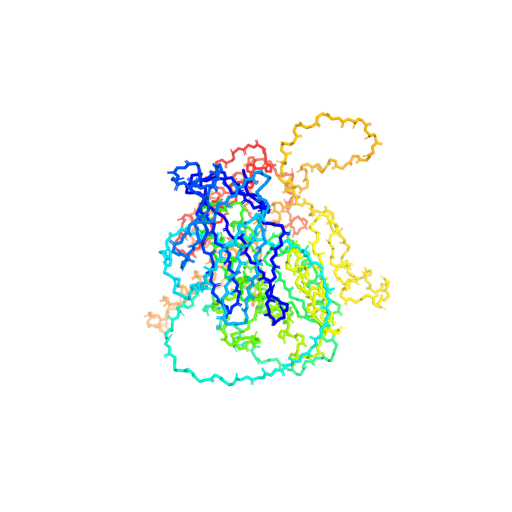1 C C . ILE A 1 85 ? 31.757 15.963 -32.496 1.00 92.69 85 ILE A C 1
ATOM 633 O O . ILE A 1 85 ? 31.228 14.865 -32.360 1.00 92.69 85 ILE A O 1
ATOM 637 N N . SER A 1 86 ? 33.078 16.115 -32.479 1.00 92.69 86 SER A N 1
ATOM 638 C CA . SER A 1 86 ? 34.035 15.040 -32.195 1.00 92.69 86 SER A CA 1
ATOM 639 C C . SER A 1 86 ? 34.776 15.342 -30.903 1.00 92.69 86 SER A C 1
ATOM 641 O O . SER A 1 86 ? 35.267 16.453 -30.733 1.00 92.69 86 SER A O 1
ATOM 643 N N . ILE A 1 87 ? 34.864 14.379 -29.990 1.00 93.12 87 ILE A N 1
ATOM 644 C CA . ILE A 1 87 ? 35.362 14.589 -28.628 1.00 93.12 87 ILE A CA 1
ATOM 645 C C . ILE A 1 87 ? 36.385 13.518 -28.299 1.00 93.12 87 ILE A C 1
ATOM 647 O O . ILE A 1 87 ? 36.076 12.330 -28.268 1.00 93.12 87 ILE A O 1
ATOM 651 N N . LYS A 1 88 ? 37.613 13.944 -28.041 1.00 92.81 88 LYS A N 1
ATOM 652 C CA . LYS A 1 88 ? 38.744 13.060 -27.790 1.00 92.81 88 LYS A CA 1
ATOM 653 C C . LYS A 1 88 ? 38.750 12.517 -26.360 1.00 92.81 88 LYS A C 1
ATOM 655 O O . LYS A 1 88 ? 37.995 12.955 -25.486 1.00 92.81 88 LYS A O 1
ATOM 660 N N . GLY A 1 89 ? 39.610 11.525 -26.126 1.00 86.56 89 GLY A N 1
ATOM 661 C CA . GLY A 1 89 ? 39.805 10.875 -24.823 1.00 86.56 89 GLY A CA 1
ATOM 662 C C . GLY A 1 89 ? 40.206 11.836 -23.702 1.00 86.56 89 GLY A C 1
ATOM 663 O O . GLY A 1 89 ? 39.825 11.637 -22.554 1.00 86.56 89 GLY A O 1
ATOM 664 N N . ASP A 1 90 ? 40.926 12.897 -24.055 1.00 90.31 90 ASP A N 1
ATOM 665 C CA . ASP A 1 90 ? 41.435 13.940 -23.161 1.00 90.31 90 ASP A CA 1
ATOM 666 C C . ASP A 1 90 ? 40.439 15.089 -22.919 1.00 90.31 90 ASP A C 1
ATOM 668 O O . ASP A 1 90 ? 40.768 16.062 -22.242 1.00 90.31 90 ASP A O 1
ATOM 672 N N . GLY A 1 91 ? 39.222 15.001 -23.467 1.00 89.19 91 GLY A N 1
ATOM 673 C CA . GLY A 1 91 ? 38.203 16.042 -23.352 1.00 89.19 91 GLY A CA 1
ATOM 674 C C . GLY A 1 91 ? 38.380 17.218 -24.318 1.00 89.19 91 GLY A C 1
ATOM 675 O O . GLY A 1 91 ? 37.625 18.185 -24.211 1.00 89.19 91 GLY A O 1
ATOM 676 N N . GLN A 1 92 ? 39.316 17.163 -25.272 1.00 94.12 92 GLN A N 1
ATOM 677 C CA . GLN A 1 92 ? 39.316 18.108 -26.392 1.00 94.12 92 GLN A CA 1
ATOM 678 C C . GLN A 1 92 ? 38.108 17.844 -27.287 1.00 94.12 92 GLN A C 1
ATOM 680 O O . GLN A 1 92 ? 37.816 16.694 -27.619 1.00 94.12 92 GLN A O 1
ATOM 685 N N . PHE A 1 93 ? 37.428 18.899 -27.725 1.00 94.88 93 PHE A N 1
ATOM 686 C CA . PHE A 1 93 ? 36.354 18.790 -28.703 1.00 94.88 93 PHE A CA 1
ATOM 687 C C . PHE A 1 93 ? 36.672 19.571 -29.976 1.00 94.88 93 PHE A C 1
ATOM 689 O O . PHE A 1 93 ? 37.307 20.627 -29.949 1.00 94.88 93 PHE A O 1
ATOM 696 N N . THR A 1 94 ? 36.155 19.062 -31.086 1.00 95.19 94 THR A N 1
ATOM 697 C CA . THR A 1 94 ? 36.146 19.695 -32.400 1.00 95.19 94 THR A CA 1
ATOM 698 C C . THR A 1 94 ? 34.709 19.726 -32.896 1.00 95.19 94 THR A C 1
ATOM 700 O O . THR A 1 94 ? 34.075 18.682 -33.042 1.00 95.19 94 THR A O 1
ATOM 703 N N . VAL A 1 95 ? 34.189 20.918 -33.162 1.00 93.25 95 VAL A N 1
ATOM 704 C CA . VAL A 1 95 ? 32.886 21.110 -33.801 1.00 93.25 95 VAL A CA 1
ATOM 705 C C . VAL A 1 95 ? 33.127 21.521 -35.246 1.00 93.25 95 VAL A C 1
ATOM 707 O O . VAL A 1 95 ? 33.891 22.447 -35.515 1.00 93.25 95 VAL A O 1
ATOM 710 N N . SER A 1 96 ? 32.484 20.828 -36.179 1.00 91.62 96 SER A N 1
ATOM 711 C CA . SER A 1 96 ? 32.642 21.041 -37.618 1.00 91.62 96 SER A CA 1
ATOM 712 C C . SER A 1 96 ? 31.290 21.097 -38.321 1.00 91.62 96 SER A C 1
ATOM 714 O O . SER A 1 96 ? 30.359 20.383 -37.953 1.00 91.62 96 SER A O 1
ATOM 716 N N . GLY A 1 97 ? 31.188 21.930 -39.351 1.00 87.44 97 GLY A N 1
ATOM 717 C CA . GLY A 1 97 ? 30.044 21.957 -40.258 1.00 87.44 97 GLY A CA 1
ATOM 718 C C . GLY A 1 97 ? 30.191 23.056 -41.308 1.00 87.44 97 GLY A C 1
ATOM 719 O O . GLY A 1 97 ? 30.755 24.122 -41.042 1.00 87.44 97 GLY A O 1
ATOM 720 N N . GLY A 1 98 ? 29.758 22.771 -42.537 1.00 82.81 98 GLY A N 1
ATOM 721 C CA . GLY A 1 98 ? 30.120 23.582 -43.702 1.00 82.81 98 GLY A CA 1
ATOM 722 C C . GLY A 1 98 ? 31.644 23.683 -43.871 1.00 82.81 98 GLY A C 1
ATOM 723 O O . GLY A 1 98 ? 32.348 22.679 -43.795 1.00 82.81 98 GLY A O 1
ATOM 724 N N . SER A 1 99 ? 32.160 24.899 -44.077 1.00 81.75 99 SER A N 1
ATOM 725 C CA . SER A 1 99 ? 33.600 25.191 -44.203 1.00 81.75 99 SER A CA 1
ATOM 726 C C . SER A 1 99 ? 34.282 25.594 -42.888 1.00 81.75 99 SER A C 1
ATOM 728 O O . SER A 1 99 ? 35.460 25.946 -42.904 1.00 81.75 99 SER A O 1
ATOM 730 N N . ASN A 1 100 ? 33.561 25.596 -41.762 1.00 86.38 100 ASN A N 1
ATOM 731 C CA . ASN A 1 100 ? 34.043 26.152 -40.500 1.00 86.38 100 ASN A CA 1
ATOM 732 C C . ASN A 1 100 ? 34.252 25.055 -39.457 1.00 86.38 100 ASN A C 1
ATOM 734 O O . ASN A 1 100 ? 33.429 24.152 -39.291 1.00 86.38 100 ASN A O 1
ATOM 738 N N . THR A 1 101 ? 35.362 25.157 -38.729 1.00 91.25 101 THR A N 1
ATOM 739 C CA . THR A 1 101 ? 35.720 24.243 -37.642 1.00 91.25 101 THR A CA 1
ATOM 740 C C . THR A 1 101 ? 36.171 25.048 -36.437 1.00 91.25 101 THR A C 1
ATOM 742 O O . THR A 1 101 ? 36.897 26.030 -36.580 1.00 91.25 101 THR A O 1
ATOM 745 N N . ILE A 1 102 ? 35.751 24.619 -35.252 1.00 93.81 102 ILE A N 1
ATOM 746 C CA . ILE A 1 102 ? 36.151 25.212 -33.983 1.00 93.81 102 ILE A CA 1
ATOM 747 C C . ILE A 1 102 ? 36.618 24.125 -33.022 1.00 93.81 102 ILE A C 1
ATOM 749 O O . ILE A 1 102 ? 36.091 23.014 -33.023 1.00 93.81 102 ILE A O 1
ATOM 753 N N . ASN A 1 103 ? 37.612 24.452 -32.203 1.00 95.12 103 ASN A N 1
ATOM 754 C CA . ASN A 1 103 ? 38.155 23.552 -31.196 1.00 95.12 103 ASN A CA 1
ATOM 755 C C . ASN A 1 103 ? 38.025 24.175 -29.802 1.00 95.12 103 ASN A C 1
ATOM 757 O O . ASN A 1 103 ? 37.988 25.403 -29.660 1.00 95.12 103 ASN A O 1
ATOM 761 N N . GLY A 1 104 ? 37.979 23.324 -28.783 1.00 94.69 104 GLY A N 1
ATOM 762 C CA . GLY A 1 104 ? 37.994 23.731 -27.382 1.00 94.69 104 GLY A CA 1
ATOM 763 C C . GLY A 1 104 ? 38.200 22.546 -26.443 1.00 94.69 104 GLY A C 1
ATOM 764 O O . GLY A 1 104 ? 38.490 21.432 -26.881 1.00 94.69 104 GLY A O 1
ATOM 765 N N . GLN A 1 105 ? 38.047 22.798 -25.146 1.00 94.62 105 GLN A N 1
ATOM 766 C CA . GLN A 1 105 ? 38.210 21.822 -24.075 1.00 94.62 105 GLN A CA 1
ATOM 767 C C . GLN A 1 105 ? 36.915 21.706 -23.257 1.00 94.62 105 GLN A C 1
ATOM 769 O O . GLN A 1 105 ? 36.315 22.706 -22.862 1.00 94.62 105 GLN A O 1
ATOM 774 N N . LEU A 1 106 ? 36.471 20.487 -22.958 1.00 91.38 106 LEU A N 1
ATOM 775 C CA . LEU A 1 106 ? 35.334 20.295 -22.058 1.00 91.38 106 LEU A CA 1
ATOM 776 C C . LEU A 1 106 ? 35.608 20.928 -20.691 1.00 91.38 106 LEU A C 1
ATOM 778 O O . LEU A 1 106 ? 36.721 20.888 -20.164 1.00 91.38 106 LEU A O 1
ATOM 782 N N . SER A 1 107 ? 34.570 21.524 -20.112 1.00 87.56 107 SER A N 1
ATOM 783 C CA . SER A 1 107 ? 34.653 22.102 -18.774 1.00 87.56 107 SER A CA 1
ATOM 784 C C . SER A 1 107 ? 34.344 21.036 -17.726 1.00 87.56 107 SER A C 1
ATOM 786 O O . SER A 1 107 ? 33.385 20.276 -17.866 1.00 87.56 107 SER A O 1
ATOM 788 N N . PHE A 1 108 ? 35.154 20.994 -16.668 1.00 80.00 108 PHE A N 1
ATOM 789 C CA . PHE A 1 108 ? 34.984 20.072 -15.535 1.00 80.00 108 PHE A CA 1
ATOM 790 C C . PHE A 1 108 ? 34.379 20.755 -14.305 1.00 80.00 108 PHE A C 1
ATOM 792 O O . PHE A 1 108 ? 33.840 20.093 -13.423 1.00 80.00 108 PHE A O 1
ATOM 799 N N . GLU A 1 109 ? 34.428 22.086 -14.250 1.00 66.75 109 GLU A N 1
ATOM 800 C CA . GLU A 1 109 ? 33.871 22.863 -13.149 1.00 66.75 109 GLU A CA 1
ATOM 801 C C . GLU A 1 109 ? 32.396 23.162 -13.455 1.00 66.75 109 GLU A C 1
ATOM 803 O O . GLU A 1 109 ? 32.072 24.059 -14.239 1.00 66.75 109 GLU A O 1
ATOM 808 N N . TYR A 1 110 ? 31.483 22.363 -12.898 1.00 52.19 110 TYR A N 1
ATOM 809 C CA . TYR A 1 110 ? 30.047 22.630 -12.991 1.00 52.19 110 TYR A CA 1
ATOM 810 C C . TYR A 1 110 ? 29.543 23.221 -11.676 1.00 52.19 110 TYR A C 1
ATOM 812 O O . TYR A 1 110 ? 29.255 22.506 -10.721 1.00 52.19 110 TYR A O 1
ATOM 820 N N . LYS A 1 111 ? 29.450 24.553 -11.621 1.00 44.59 111 LYS A N 1
ATOM 821 C CA . LYS A 1 111 ? 28.759 25.281 -10.550 1.00 44.59 111 LYS A CA 1
ATOM 822 C C . LYS A 1 111 ? 27.362 25.655 -11.044 1.00 44.59 111 LYS A C 1
ATOM 824 O O . LYS A 1 111 ? 27.186 26.723 -11.624 1.00 44.59 111 LYS A O 1
ATOM 829 N N . LEU A 1 112 ? 26.374 24.780 -10.851 1.00 48.41 112 LEU A N 1
ATOM 830 C CA . LEU A 1 112 ? 24.966 25.184 -10.943 1.00 48.41 112 LEU A CA 1
ATOM 831 C C . LEU A 1 112 ? 24.469 25.653 -9.565 1.00 48.41 112 LEU A C 1
ATOM 833 O O . LEU A 1 112 ? 24.795 25.015 -8.561 1.00 48.41 112 LEU A O 1
ATOM 837 N N . PRO A 1 113 ? 23.647 26.713 -9.487 1.00 37.19 113 PRO A N 1
ATOM 838 C CA . PRO A 1 113 ? 22.840 26.973 -8.305 1.00 37.19 113 PRO A CA 1
ATOM 839 C C . PRO A 1 113 ? 21.787 25.859 -8.177 1.00 37.19 113 PRO A C 1
ATOM 841 O O . PRO A 1 113 ? 20.937 25.701 -9.046 1.00 37.19 113 PRO A O 1
ATOM 844 N N . LEU A 1 114 ? 21.847 25.073 -7.101 1.00 32.16 114 LEU A N 1
ATOM 845 C CA . LEU A 1 114 ? 21.015 23.881 -6.847 1.00 32.16 114 LEU A CA 1
ATOM 846 C C . LEU A 1 114 ? 19.530 24.165 -6.518 1.00 32.16 114 LEU A C 1
ATOM 848 O O . LEU A 1 114 ? 18.822 23.274 -6.053 1.00 32.16 114 LEU A O 1
ATOM 852 N N . ALA A 1 115 ? 19.025 25.375 -6.755 1.00 29.41 115 ALA A N 1
ATOM 853 C CA . ALA A 1 115 ? 17.624 25.709 -6.522 1.00 29.41 115 ALA A CA 1
ATOM 854 C C . ALA A 1 115 ? 16.870 25.742 -7.860 1.00 29.41 115 ALA A C 1
ATOM 856 O O . ALA A 1 115 ? 17.125 26.617 -8.679 1.00 29.41 115 ALA A O 1
ATOM 857 N N . HIS A 1 116 ? 15.927 24.809 -8.035 1.00 31.83 116 HIS A N 1
ATOM 858 C CA . HIS A 1 116 ? 14.951 24.699 -9.136 1.00 31.83 116 HIS A CA 1
ATOM 859 C C . HIS A 1 116 ? 15.353 23.896 -10.383 1.00 31.83 116 HIS A C 1
ATOM 861 O O . HIS A 1 116 ? 15.427 24.461 -11.462 1.00 31.83 116 HIS A O 1
ATOM 867 N N . PHE A 1 117 ? 15.451 22.563 -10.279 1.00 31.12 117 PHE A N 1
ATOM 868 C CA . PHE A 1 117 ? 15.078 21.670 -11.392 1.00 31.12 117 PHE A CA 1
ATOM 869 C C . PHE A 1 117 ? 14.520 20.326 -10.874 1.00 31.12 117 PHE A C 1
ATOM 871 O O . PHE A 1 117 ? 15.167 19.693 -10.038 1.00 31.12 117 PHE A O 1
ATOM 878 N N . PRO A 1 118 ? 13.350 19.861 -11.358 1.00 28.83 118 PRO A N 1
ATOM 879 C CA . PRO A 1 118 ? 12.907 18.478 -11.210 1.00 28.83 118 PRO A CA 1
ATOM 880 C C . PRO A 1 118 ? 13.557 17.613 -12.303 1.00 28.83 118 PRO A C 1
ATOM 882 O O . PRO A 1 118 ? 13.478 17.927 -13.489 1.00 28.83 118 PRO A O 1
ATOM 885 N N . LEU A 1 119 ? 14.220 16.525 -11.909 1.00 27.89 119 LEU A N 1
ATOM 886 C CA . LEU A 1 119 ? 14.817 15.554 -12.830 1.00 27.89 119 LEU A CA 1
ATOM 887 C C . LEU A 1 119 ? 13.800 14.445 -13.132 1.00 27.89 119 LEU A C 1
ATOM 889 O O . LEU A 1 119 ? 13.614 13.540 -12.322 1.00 27.89 119 LEU A O 1
ATOM 893 N N . SER A 1 120 ? 13.165 14.500 -14.303 1.00 25.50 120 SER A N 1
ATOM 894 C CA . SER A 1 120 ? 12.395 13.387 -14.876 1.00 25.50 120 SER A CA 1
ATOM 895 C C . SER A 1 120 ? 12.705 13.232 -16.371 1.00 25.50 120 SER A C 1
ATOM 897 O O . SER A 1 120 ? 12.340 14.118 -17.137 1.00 25.50 120 SER A O 1
ATOM 899 N N . SER A 1 121 ? 13.327 12.095 -16.731 1.00 28.73 121 SER A N 1
ATOM 900 C CA . SER A 1 121 ? 13.440 11.443 -18.066 1.00 28.73 121 SER A CA 1
ATOM 901 C C . SER A 1 121 ? 14.126 12.260 -19.193 1.00 28.73 121 SER A C 1
ATOM 903 O O . SER A 1 121 ? 14.040 13.472 -19.218 1.00 28.73 121 SER A O 1
ATOM 905 N N . PHE A 1 122 ? 14.999 11.716 -20.059 1.00 27.66 122 PHE A N 1
ATOM 906 C CA . PHE A 1 122 ? 14.710 11.052 -21.351 1.00 27.66 122 PHE A CA 1
ATOM 907 C C . PHE A 1 122 ? 16.025 10.584 -22.042 1.00 27.66 122 PHE A C 1
ATOM 909 O O . PHE A 1 122 ? 17.072 11.195 -21.835 1.00 27.66 122 PHE A O 1
ATOM 916 N N . TYR A 1 123 ? 15.972 9.558 -22.912 1.00 29.62 123 TYR A N 1
ATOM 917 C CA . TYR A 1 123 ? 17.072 9.139 -23.811 1.00 29.62 123 TYR A CA 1
ATOM 918 C C . TYR A 1 123 ? 16.566 8.765 -25.218 1.00 29.62 123 TYR A C 1
ATOM 920 O O . TYR A 1 123 ? 15.505 8.161 -25.355 1.00 29.62 123 TYR A O 1
ATOM 928 N N . LEU A 1 124 ? 17.369 9.079 -26.246 1.00 25.20 124 LEU A N 1
ATOM 929 C CA . LEU A 1 124 ? 17.186 8.702 -27.656 1.00 25.20 124 LEU A CA 1
ATOM 930 C C . LEU A 1 124 ? 18.314 7.737 -28.077 1.00 25.20 124 LEU A C 1
ATOM 932 O O . LEU A 1 124 ? 19.467 7.923 -27.689 1.00 25.20 124 LEU A O 1
ATOM 936 N N . GLN A 1 125 ? 17.984 6.690 -28.838 1.00 26.73 125 GLN A N 1
ATOM 937 C CA . GLN A 1 125 ? 18.840 5.524 -29.103 1.00 26.73 125 GLN A CA 1
ATOM 938 C C . GLN A 1 125 ? 19.478 5.597 -30.506 1.00 26.73 125 GLN A C 1
ATOM 940 O O . GLN A 1 125 ? 18.757 5.754 -31.488 1.00 26.73 125 GLN A O 1
ATOM 945 N N . ILE A 1 126 ? 20.809 5.447 -30.624 1.00 27.36 126 ILE A N 1
ATOM 946 C CA . ILE A 1 126 ? 21.516 5.252 -31.911 1.00 27.36 126 ILE A CA 1
ATOM 947 C C . ILE A 1 126 ? 22.523 4.083 -31.795 1.00 27.36 126 ILE A C 1
ATOM 949 O O . ILE A 1 126 ? 23.052 3.806 -30.721 1.00 27.36 126 ILE A O 1
ATOM 953 N N . ASN A 1 127 ? 22.687 3.359 -32.910 1.00 25.44 127 ASN A N 1
ATOM 954 C CA . ASN A 1 127 ? 23.153 1.974 -33.087 1.00 25.44 127 ASN A CA 1
ATOM 955 C C . ASN A 1 127 ? 24.514 1.554 -32.486 1.00 25.44 127 ASN A C 1
ATOM 957 O O . ASN A 1 127 ? 25.463 2.325 -32.400 1.00 25.44 127 ASN A O 1
ATOM 961 N N . ARG A 1 128 ? 24.578 0.255 -32.139 1.00 27.52 128 ARG A N 1
ATOM 962 C CA . ARG A 1 128 ? 25.661 -0.471 -31.444 1.00 27.52 128 ARG A CA 1
ATOM 963 C C . ARG A 1 128 ? 26.654 -1.147 -32.402 1.00 27.52 128 ARG A C 1
ATOM 965 O O . ARG A 1 128 ? 26.224 -1.806 -33.342 1.00 27.52 128 ARG A O 1
ATOM 972 N N . THR A 1 129 ? 27.934 -1.170 -32.022 1.00 24.92 129 THR A N 1
ATOM 973 C CA . THR A 1 129 ? 28.900 -2.248 -32.342 1.00 24.92 129 THR A CA 1
ATOM 974 C C . THR A 1 129 ? 29.886 -2.409 -31.177 1.00 24.92 129 THR A C 1
ATOM 976 O O . THR A 1 129 ? 30.311 -1.418 -30.590 1.00 24.92 129 THR A O 1
ATOM 979 N N . ALA A 1 130 ? 30.181 -3.652 -30.785 1.00 24.05 130 ALA A N 1
ATOM 980 C CA . ALA A 1 130 ? 30.748 -4.022 -29.481 1.00 24.05 130 ALA A CA 1
ATOM 981 C C . ALA A 1 130 ? 32.266 -4.302 -29.484 1.00 24.05 130 ALA A C 1
ATOM 983 O O . ALA A 1 130 ? 32.787 -4.818 -30.468 1.00 24.05 130 ALA A O 1
ATOM 984 N N . SER A 1 131 ? 32.932 -4.079 -28.338 1.00 23.86 131 SER A N 1
ATOM 985 C CA . SER A 1 131 ? 34.024 -4.925 -27.809 1.00 23.86 131 SER A CA 1
ATOM 986 C C . SER A 1 131 ? 34.333 -4.590 -26.335 1.00 23.86 131 SER A C 1
ATOM 988 O O . SER A 1 131 ? 34.301 -3.426 -25.940 1.00 23.86 131 SER A O 1
ATOM 990 N N . MET A 1 132 ? 34.605 -5.624 -25.531 1.00 23.44 132 MET A N 1
ATOM 991 C CA . MET A 1 132 ? 34.826 -5.625 -24.074 1.00 23.44 132 MET A CA 1
ATOM 992 C C . MET A 1 132 ? 36.276 -5.314 -23.655 1.00 23.44 132 MET A C 1
ATOM 994 O O . MET A 1 132 ? 37.200 -5.735 -24.343 1.00 23.44 132 MET A O 1
ATOM 998 N N . ALA A 1 133 ? 36.459 -4.728 -22.460 1.00 23.75 133 ALA A N 1
ATOM 999 C CA . ALA A 1 133 ? 37.412 -5.181 -21.426 1.00 23.75 133 ALA A CA 1
ATOM 1000 C C . ALA A 1 133 ? 37.241 -4.375 -20.118 1.00 23.75 133 ALA A C 1
ATOM 1002 O O . ALA A 1 133 ? 37.110 -3.154 -20.138 1.00 23.75 133 ALA A O 1
ATOM 1003 N N . ALA A 1 134 ? 37.239 -5.076 -18.982 1.00 26.66 134 ALA A N 1
ATOM 1004 C CA . ALA A 1 134 ? 37.063 -4.543 -17.632 1.00 26.66 134 ALA A CA 1
ATOM 1005 C C . ALA A 1 134 ? 38.402 -4.172 -16.971 1.00 26.66 134 ALA A C 1
ATOM 1007 O O . ALA A 1 134 ? 39.402 -4.839 -17.222 1.00 26.66 134 ALA A O 1
ATOM 1008 N N . ASN A 1 135 ? 38.401 -3.198 -16.049 1.00 24.75 135 ASN A N 1
ATOM 1009 C CA . ASN A 1 135 ? 39.331 -3.204 -14.914 1.00 24.75 135 ASN A CA 1
ATOM 1010 C C . ASN A 1 135 ? 38.840 -2.380 -13.711 1.00 24.75 135 ASN A C 1
ATOM 1012 O O . ASN A 1 135 ? 38.264 -1.305 -13.852 1.00 24.75 135 ASN A O 1
ATOM 1016 N N . ARG A 1 136 ? 39.071 -2.954 -12.522 1.00 25.53 136 ARG A N 1
ATOM 1017 C CA . ARG A 1 136 ? 38.688 -2.491 -11.177 1.00 25.53 136 ARG A CA 1
ATOM 1018 C C . ARG A 1 136 ? 39.689 -1.466 -10.632 1.00 25.53 136 ARG A C 1
ATOM 1020 O O . ARG A 1 136 ? 40.886 -1.670 -10.805 1.00 25.53 136 ARG A O 1
ATOM 1027 N N . PHE A 1 137 ? 39.224 -0.477 -9.863 1.00 24.77 137 PHE A N 1
ATOM 1028 C CA . PHE A 1 137 ? 40.073 0.261 -8.918 1.00 24.77 137 PHE A CA 1
ATOM 1029 C C . PHE A 1 137 ? 39.359 0.573 -7.593 1.00 24.77 137 PHE A C 1
ATOM 1031 O O . PHE A 1 137 ? 38.174 0.897 -7.564 1.00 24.77 137 PHE A O 1
ATOM 1038 N N . ASN A 1 138 ? 40.133 0.412 -6.516 1.00 24.23 138 ASN A N 1
ATOM 1039 C CA . ASN A 1 138 ? 39.813 0.571 -5.096 1.00 24.23 138 ASN A CA 1
ATOM 1040 C C . ASN A 1 138 ? 39.461 2.016 -4.716 1.00 24.23 138 ASN A C 1
ATOM 1042 O O . ASN A 1 138 ? 40.152 2.946 -5.128 1.00 24.23 138 ASN A O 1
ATOM 1046 N N . ALA A 1 139 ? 38.477 2.174 -3.829 1.00 26.14 139 ALA A N 1
ATOM 1047 C CA . ALA A 1 139 ? 38.150 3.429 -3.162 1.00 26.14 139 ALA A CA 1
ATOM 1048 C C . ALA A 1 139 ? 38.568 3.374 -1.684 1.00 26.14 139 ALA A C 1
ATOM 1050 O O . ALA A 1 139 ? 38.266 2.408 -0.991 1.00 26.14 139 ALA A O 1
ATOM 1051 N N . ASN A 1 140 ? 39.216 4.439 -1.211 1.00 25.06 140 ASN A N 1
ATOM 1052 C CA . ASN A 1 140 ? 39.290 4.801 0.201 1.00 25.06 140 ASN A CA 1
ATOM 1053 C C . ASN A 1 140 ? 38.863 6.269 0.317 1.00 25.06 140 ASN A C 1
ATOM 1055 O O . ASN A 1 140 ? 39.497 7.149 -0.264 1.00 25.06 140 ASN A O 1
ATOM 1059 N N . THR A 1 141 ? 37.808 6.521 1.084 1.00 27.08 141 THR A N 1
ATOM 1060 C CA . THR A 1 141 ? 37.328 7.851 1.497 1.00 27.08 141 THR A CA 1
ATOM 1061 C C . THR A 1 141 ? 37.016 7.819 2.992 1.00 27.08 141 THR A C 1
ATOM 1063 O O . THR A 1 141 ? 36.509 6.795 3.456 1.00 27.08 141 THR A O 1
ATOM 1066 N N . PRO A 1 142 ? 37.234 8.906 3.755 1.00 28.89 142 PRO A N 1
ATOM 1067 C CA . PRO A 1 142 ? 36.642 9.063 5.074 1.00 28.89 142 PRO A CA 1
ATOM 1068 C C . PRO A 1 142 ? 35.251 9.716 5.005 1.00 28.89 142 PRO A C 1
ATOM 1070 O O . PRO A 1 142 ? 34.979 10.572 4.166 1.00 28.89 142 PRO A O 1
ATOM 1073 N N . ASN A 1 143 ? 34.396 9.239 5.910 1.00 31.64 143 ASN A N 1
ATOM 1074 C CA . ASN A 1 143 ? 32.980 9.542 6.112 1.00 31.64 143 ASN A CA 1
ATOM 1075 C C . ASN A 1 143 ? 32.684 10.994 6.500 1.00 31.64 143 ASN A C 1
ATOM 1077 O O . ASN A 1 143 ? 33.390 11.544 7.338 1.00 31.64 143 ASN A O 1
ATOM 1081 N N . ASP A 1 144 ? 31.522 11.495 6.059 1.00 26.78 144 ASP A N 1
ATOM 1082 C CA . ASP A 1 144 ? 30.738 12.456 6.839 1.00 26.78 144 ASP A CA 1
ATOM 1083 C C . ASP A 1 144 ? 29.206 12.279 6.677 1.00 26.78 144 ASP A C 1
ATOM 1085 O O . ASP A 1 144 ? 28.656 12.258 5.577 1.00 26.78 144 ASP A O 1
ATOM 1089 N N . THR A 1 145 ? 28.566 12.194 7.850 1.00 35.56 145 THR A N 1
ATOM 1090 C CA . THR A 1 145 ? 27.232 12.652 8.313 1.00 35.56 145 THR A CA 1
ATOM 1091 C C . THR A 1 145 ? 25.880 12.104 7.787 1.00 35.56 145 THR A C 1
ATOM 1093 O O . THR A 1 145 ? 25.399 12.393 6.696 1.00 35.56 145 THR A O 1
ATOM 1096 N N . ASN A 1 146 ? 25.241 11.349 8.698 1.00 34.59 146 ASN A N 1
ATOM 1097 C CA . ASN A 1 146 ? 23.855 11.345 9.213 1.00 34.59 146 ASN A CA 1
ATOM 1098 C C . ASN A 1 146 ? 22.733 12.105 8.470 1.00 34.59 146 ASN A C 1
ATOM 1100 O O . ASN A 1 146 ? 22.599 13.320 8.600 1.00 34.59 146 ASN A O 1
ATOM 1104 N N . ALA A 1 147 ? 21.805 11.340 7.882 1.00 37.94 147 ALA A N 1
ATOM 1105 C CA . ALA A 1 147 ? 20.414 11.743 7.664 1.00 37.94 147 ALA A CA 1
ATOM 1106 C C . ALA A 1 147 ? 19.504 10.965 8.635 1.00 37.94 147 ALA A C 1
ATOM 1108 O O . ALA A 1 147 ? 19.655 9.752 8.782 1.00 37.94 147 ALA A O 1
ATOM 1109 N N . THR A 1 148 ? 18.592 11.660 9.316 1.00 39.59 148 THR A N 1
ATOM 1110 C CA . THR A 1 148 ? 17.666 11.073 10.300 1.00 39.59 148 THR A CA 1
ATOM 1111 C C . THR A 1 148 ? 16.542 10.300 9.587 1.00 39.59 148 THR A C 1
ATOM 1113 O O . THR A 1 148 ? 15.913 10.881 8.700 1.00 39.59 148 THR A O 1
ATOM 1116 N N . PRO A 1 149 ? 16.272 9.027 9.938 1.00 46.47 149 PRO A N 1
ATOM 1117 C CA . PRO A 1 149 ? 15.220 8.223 9.307 1.00 46.47 149 PRO A CA 1
ATOM 1118 C C . PRO A 1 149 ? 13.808 8.751 9.610 1.00 46.47 149 PRO A C 1
ATOM 1120 O O . PRO A 1 149 ? 13.573 9.393 10.636 1.00 46.47 149 PRO A O 1
ATOM 1123 N N . GLY A 1 150 ? 12.860 8.484 8.707 1.00 53.66 150 GLY A N 1
ATOM 1124 C CA . GLY A 1 150 ? 11.458 8.897 8.860 1.00 53.66 150 GLY A CA 1
ATOM 1125 C C . GLY A 1 150 ? 10.702 8.127 9.966 1.00 53.66 150 GLY A C 1
ATOM 1126 O O . GLY A 1 150 ? 11.105 7.025 10.336 1.00 53.66 150 GLY A O 1
ATOM 1127 N N . PRO A 1 151 ? 9.551 8.633 10.467 1.00 55.56 151 PRO A N 1
ATOM 1128 C CA . PRO A 1 151 ? 8.810 8.027 11.591 1.00 55.56 151 PRO A CA 1
ATOM 1129 C C . PRO A 1 151 ? 8.327 6.589 11.356 1.00 55.56 151 PRO A C 1
ATOM 1131 O O . PRO A 1 151 ? 8.043 5.849 12.300 1.00 55.56 151 PRO A O 1
ATOM 1134 N N . LEU A 1 152 ? 8.162 6.202 10.093 1.00 60.44 152 LEU A N 1
ATOM 1135 C CA . LEU A 1 152 ? 7.776 4.853 9.706 1.00 60.44 152 LEU A CA 1
ATOM 1136 C C . LEU A 1 152 ? 8.997 3.976 9.466 1.00 60.44 152 LEU A C 1
ATOM 1138 O O . LEU A 1 152 ? 8.984 2.860 9.964 1.00 60.44 152 LEU A O 1
ATOM 1142 N N . GLU A 1 153 ? 10.078 4.477 8.862 1.00 58.53 153 GLU A N 1
ATOM 1143 C CA . GLU A 1 153 ? 11.370 3.771 8.842 1.00 58.53 153 GLU A CA 1
ATOM 1144 C C . GLU A 1 153 ? 11.841 3.397 10.251 1.00 58.53 153 GLU A C 1
ATOM 1146 O O . GLU A 1 153 ? 12.348 2.299 10.442 1.00 58.53 153 GLU A O 1
ATOM 1151 N N . GLU A 1 154 ? 11.630 4.255 11.251 1.00 62.31 154 GLU A N 1
ATOM 1152 C CA . GLU A 1 154 ? 11.991 3.959 12.642 1.00 62.31 154 GLU A CA 1
ATOM 1153 C C . GLU A 1 154 ? 11.134 2.818 13.220 1.00 62.31 154 GLU A C 1
ATOM 1155 O O . GLU A 1 154 ? 11.665 1.836 13.740 1.00 62.31 154 GLU A O 1
ATOM 1160 N N . LYS A 1 155 ? 9.805 2.877 13.032 1.00 62.38 155 LYS A N 1
ATOM 1161 C CA . LYS A 1 155 ? 8.884 1.797 13.436 1.00 62.38 155 LYS A CA 1
ATOM 1162 C C . LYS A 1 155 ? 9.137 0.490 12.674 1.00 62.38 155 LYS A C 1
ATOM 1164 O O . LYS A 1 155 ? 8.986 -0.584 13.255 1.00 62.38 155 LYS A O 1
ATOM 1169 N N . PHE A 1 156 ? 9.497 0.569 11.393 1.00 63.91 156 PHE A N 1
ATOM 1170 C CA . PHE A 1 156 ? 9.827 -0.580 10.551 1.00 63.91 156 PHE A CA 1
ATOM 1171 C C . PHE A 1 156 ? 11.189 -1.155 10.911 1.00 63.91 156 PHE A C 1
ATOM 1173 O O . PHE A 1 156 ? 11.298 -2.367 10.995 1.00 63.91 156 PHE A O 1
ATOM 1180 N N . GLY A 1 157 ? 12.194 -0.329 11.194 1.00 58.28 157 GLY A N 1
ATOM 1181 C CA . GLY A 1 157 ? 13.519 -0.776 11.615 1.00 58.28 157 GLY A CA 1
ATOM 1182 C C . GLY A 1 157 ? 13.452 -1.629 12.877 1.00 58.28 157 GLY A C 1
ATOM 1183 O O . GLY A 1 157 ? 14.077 -2.683 12.928 1.00 58.28 157 GLY A O 1
ATOM 1184 N N . THR A 1 158 ? 12.624 -1.248 13.856 1.00 59.81 158 THR A N 1
ATOM 1185 C CA . THR A 1 158 ? 12.406 -2.079 15.053 1.00 59.81 158 THR A CA 1
ATOM 1186 C C . THR A 1 158 ? 11.746 -3.418 14.710 1.00 59.81 158 THR A C 1
ATOM 1188 O O . THR A 1 158 ? 12.212 -4.455 15.162 1.00 59.81 158 THR A O 1
ATOM 1191 N N . ILE A 1 159 ? 10.707 -3.427 13.865 1.00 56.62 159 ILE A N 1
ATOM 1192 C CA . ILE A 1 159 ? 9.995 -4.664 13.492 1.00 56.62 159 ILE A CA 1
ATOM 1193 C C . ILE A 1 159 ? 10.861 -5.577 12.619 1.00 56.62 159 ILE A C 1
ATOM 1195 O O . ILE A 1 159 ? 10.875 -6.781 12.827 1.00 56.62 159 ILE A O 1
ATOM 1199 N N . VAL A 1 160 ? 11.574 -5.024 11.639 1.00 56.06 160 VAL A N 1
ATOM 1200 C CA . VAL A 1 160 ? 12.427 -5.783 10.717 1.00 56.06 160 VAL A CA 1
ATOM 1201 C C . VAL A 1 160 ? 13.578 -6.436 11.481 1.00 56.06 160 VAL A C 1
ATOM 1203 O O . VAL A 1 160 ? 13.837 -7.614 11.256 1.00 56.06 160 VAL A O 1
ATOM 1206 N N . ASN A 1 161 ? 14.188 -5.723 12.434 1.00 52.69 161 ASN A N 1
ATOM 1207 C CA . ASN A 1 161 ? 15.237 -6.280 13.290 1.00 52.69 161 ASN A CA 1
ATOM 1208 C C . ASN A 1 161 ? 14.689 -7.326 14.283 1.00 52.69 161 ASN A C 1
ATOM 1210 O O . ASN A 1 161 ? 15.345 -8.335 14.521 1.00 52.69 161 ASN A O 1
ATOM 1214 N N . ASP A 1 162 ? 13.475 -7.144 14.817 1.00 46.75 162 ASP A N 1
ATOM 1215 C CA . ASP A 1 162 ? 12.835 -8.132 15.707 1.00 46.75 162 ASP A CA 1
ATOM 1216 C C . ASP A 1 162 ? 12.366 -9.405 14.963 1.00 46.75 162 ASP A C 1
ATOM 1218 O O . ASP A 1 162 ? 12.144 -10.447 15.584 1.00 46.75 162 ASP A O 1
ATOM 1222 N N . VAL A 1 163 ? 12.224 -9.351 13.633 1.00 47.66 163 VAL A N 1
ATOM 1223 C CA . VAL A 1 163 ? 11.769 -10.464 12.773 1.00 47.66 163 VAL A CA 1
ATOM 1224 C C . VAL A 1 163 ? 12.943 -11.233 12.129 1.00 47.66 163 VAL A C 1
ATOM 1226 O O . VAL A 1 163 ? 12.718 -12.246 11.467 1.00 47.66 163 VAL A O 1
ATOM 1229 N N . GLU A 1 164 ? 14.208 -10.868 12.390 1.00 49.56 164 GLU A N 1
ATOM 1230 C CA . GLU A 1 164 ? 15.411 -11.590 11.906 1.00 49.56 164 GLU A CA 1
ATOM 1231 C C . GLU A 1 164 ? 15.614 -13.005 12.508 1.00 49.56 164 GLU A C 1
ATOM 1233 O O . GLU A 1 164 ? 16.629 -13.655 12.271 1.00 49.56 164 GLU A O 1
ATOM 1238 N N . MET A 1 165 ? 14.627 -13.555 13.219 1.00 37.78 165 MET A N 1
ATOM 1239 C CA . MET A 1 165 ? 14.600 -14.958 13.653 1.00 37.78 165 MET A CA 1
ATOM 1240 C C . MET A 1 165 ? 13.850 -15.829 12.630 1.00 37.78 165 MET A C 1
ATOM 1242 O O . MET A 1 165 ? 12.808 -16.410 12.938 1.00 37.78 165 MET A O 1
ATOM 1246 N N . GLN A 1 166 ? 14.351 -15.922 11.394 1.00 45.19 166 GLN A N 1
ATOM 1247 C CA . GLN A 1 166 ? 13.813 -16.865 10.406 1.00 45.19 166 GLN A CA 1
ATOM 1248 C C . GLN A 1 166 ? 14.619 -18.170 10.424 1.00 45.19 166 GLN A C 1
ATOM 1250 O O . GLN A 1 166 ? 15.835 -18.173 10.248 1.00 45.19 166 GLN A O 1
ATOM 1255 N N . GLY A 1 167 ? 13.921 -19.284 10.679 1.00 43.78 167 GLY A N 1
ATOM 1256 C CA . GLY A 1 167 ? 14.461 -20.641 10.565 1.00 43.78 167 GLY A CA 1
ATOM 1257 C C . GLY A 1 167 ? 14.960 -20.961 9.146 1.00 43.78 167 GLY A C 1
ATOM 1258 O O . GLY A 1 167 ? 14.843 -20.123 8.252 1.00 43.78 167 GLY A O 1
ATOM 1259 N N . PRO A 1 168 ? 15.531 -22.158 8.918 1.00 44.34 168 PRO A N 1
ATOM 1260 C CA . PRO A 1 168 ? 16.103 -22.520 7.623 1.00 44.34 168 PRO A CA 1
ATOM 1261 C C . PRO A 1 168 ? 15.060 -22.343 6.516 1.00 44.34 168 PRO A C 1
ATOM 1263 O O . PRO A 1 168 ? 13.985 -22.936 6.563 1.00 44.34 168 PRO A O 1
ATOM 1266 N N . LEU A 1 169 ? 15.365 -21.466 5.561 1.00 54.75 169 LEU A N 1
ATOM 1267 C CA . LEU A 1 169 ? 14.461 -21.115 4.474 1.00 54.75 169 LEU A CA 1
ATOM 1268 C C . LEU A 1 169 ? 14.334 -22.301 3.504 1.00 54.75 169 LEU A C 1
ATOM 1270 O O . LEU A 1 169 ? 15.354 -22.779 3.002 1.00 54.75 169 LEU A O 1
ATOM 1274 N N . ASP A 1 170 ? 13.112 -22.722 3.170 1.00 63.47 170 ASP A N 1
ATOM 1275 C CA . ASP A 1 170 ? 12.857 -23.829 2.230 1.00 63.47 170 ASP A CA 1
ATOM 1276 C C . ASP A 1 170 ? 13.468 -23.545 0.848 1.00 63.47 170 ASP A C 1
ATOM 1278 O O . ASP A 1 170 ? 13.370 -22.426 0.347 1.00 63.47 170 ASP A O 1
ATOM 1282 N N . GLU A 1 171 ? 14.089 -24.539 0.204 1.00 62.97 171 GLU A N 1
ATOM 1283 C CA . GLU A 1 171 ? 14.803 -24.380 -1.080 1.00 62.97 171 GLU A CA 1
ATOM 1284 C C . GLU A 1 171 ? 13.919 -23.876 -2.238 1.00 62.97 171 GLU A C 1
ATOM 1286 O O . GLU A 1 171 ? 14.433 -23.339 -3.217 1.00 62.97 171 GLU A O 1
ATOM 1291 N N . SER A 1 172 ? 12.593 -23.995 -2.118 1.00 73.81 172 SER A N 1
ATOM 1292 C CA . SER A 1 172 ? 11.609 -23.619 -3.141 1.00 73.81 172 SER A CA 1
ATOM 1293 C C . SER A 1 172 ? 10.986 -22.230 -2.954 1.00 73.81 172 SER A C 1
ATOM 1295 O O . SER A 1 172 ? 9.958 -21.937 -3.566 1.00 73.81 172 SER A O 1
ATOM 1297 N N . GLU A 1 173 ? 11.528 -21.396 -2.068 1.00 87.50 173 GLU A N 1
ATOM 1298 C CA . GLU A 1 173 ? 10.948 -20.085 -1.775 1.00 87.50 173 GLU A CA 1
ATOM 1299 C C . GLU A 1 173 ? 11.148 -19.090 -2.924 1.00 87.50 173 GLU A C 1
ATOM 1301 O O . GLU A 1 173 ? 12.250 -18.948 -3.462 1.00 87.50 173 GLU A O 1
ATOM 1306 N N . VAL A 1 174 ? 10.082 -18.372 -3.275 1.00 94.12 174 VAL A N 1
ATOM 1307 C CA . VAL A 1 174 ? 10.109 -17.320 -4.299 1.00 94.12 174 VAL A CA 1
ATOM 1308 C C . VAL A 1 174 ? 9.971 -15.946 -3.651 1.00 94.12 174 VAL A C 1
ATOM 1310 O O . VAL A 1 174 ? 9.107 -15.745 -2.798 1.00 94.12 174 VAL A O 1
ATOM 1313 N N . PHE A 1 175 ? 10.772 -14.979 -4.096 1.00 96.56 175 PHE A N 1
ATOM 1314 C CA . PHE A 1 175 ? 10.641 -13.582 -3.682 1.00 96.56 175 PHE A CA 1
ATOM 1315 C C . PHE A 1 175 ? 9.797 -12.789 -4.677 1.00 96.56 175 PHE A C 1
ATOM 1317 O O . PHE A 1 175 ? 10.028 -12.845 -5.883 1.00 96.56 175 PHE A O 1
ATOM 1324 N N . LEU A 1 176 ? 8.841 -12.015 -4.173 1.00 96.88 176 LEU A N 1
ATOM 1325 C CA . LEU A 1 176 ? 7.996 -11.123 -4.960 1.00 96.88 176 LEU A CA 1
ATOM 1326 C C . LEU A 1 176 ? 8.231 -9.682 -4.511 1.00 96.88 176 LEU A C 1
ATOM 1328 O O . LEU A 1 176 ? 7.743 -9.276 -3.461 1.00 96.88 176 LEU A O 1
ATOM 1332 N N . VAL A 1 177 ? 8.986 -8.912 -5.286 1.00 97.31 177 VAL A N 1
ATOM 1333 C CA . VAL A 1 177 ? 9.317 -7.519 -4.970 1.00 97.31 177 VAL A CA 1
ATOM 1334 C C . VAL A 1 177 ? 8.257 -6.600 -5.555 1.00 97.31 177 VAL A C 1
ATOM 1336 O O . VAL A 1 177 ? 7.994 -6.651 -6.757 1.00 97.31 177 VAL A O 1
ATOM 1339 N N . LEU A 1 178 ? 7.641 -5.769 -4.715 1.00 96.44 178 LEU A N 1
ATOM 1340 C CA . LEU A 1 178 ? 6.564 -4.870 -5.133 1.00 96.44 178 LEU A CA 1
ATOM 1341 C C . LEU A 1 178 ? 7.048 -3.437 -5.344 1.00 96.44 178 LEU A C 1
ATOM 1343 O O . LEU A 1 178 ? 7.871 -2.933 -4.589 1.00 96.44 178 LEU A O 1
ATOM 1347 N N . ASP A 1 179 ? 6.470 -2.782 -6.342 1.00 95.25 179 ASP A N 1
ATOM 1348 C CA . ASP A 1 179 ? 6.579 -1.349 -6.613 1.00 95.25 179 ASP A CA 1
ATOM 1349 C C . ASP A 1 179 ? 5.418 -0.566 -5.951 1.00 95.25 179 ASP A C 1
ATOM 1351 O O . ASP A 1 179 ? 4.327 -1.104 -5.716 1.00 95.25 179 ASP A O 1
ATOM 1355 N N . THR A 1 180 ? 5.625 0.723 -5.678 1.00 93.88 180 THR A N 1
ATOM 1356 C CA . THR A 1 180 ? 4.635 1.652 -5.118 1.00 93.88 180 THR A CA 1
ATOM 1357 C C . THR A 1 180 ? 3.388 1.722 -5.986 1.00 93.88 180 THR A C 1
ATOM 1359 O O . THR A 1 180 ? 2.277 1.568 -5.479 1.00 93.88 180 THR A O 1
ATOM 1362 N N . ASN A 1 181 ? 3.540 1.890 -7.303 1.00 89.75 181 ASN A N 1
ATOM 1363 C CA . ASN A 1 181 ? 2.397 2.014 -8.217 1.00 89.75 181 ASN A CA 1
ATOM 1364 C C . ASN A 1 181 ? 1.526 0.751 -8.228 1.00 89.75 181 ASN A C 1
ATOM 1366 O O . ASN A 1 181 ? 0.298 0.824 -8.314 1.00 89.75 181 ASN A O 1
ATOM 1370 N N . VAL A 1 182 ? 2.160 -0.413 -8.097 1.00 90.62 182 VAL A N 1
ATOM 1371 C CA . VAL A 1 182 ? 1.479 -1.708 -8.032 1.00 90.62 182 VAL A CA 1
ATOM 1372 C C . VAL A 1 182 ? 0.695 -1.842 -6.727 1.00 90.62 182 VAL A C 1
ATOM 1374 O O . VAL A 1 182 ? -0.462 -2.264 -6.743 1.00 90.62 182 VAL A O 1
ATOM 1377 N N . LEU A 1 183 ? 1.272 -1.416 -5.601 1.00 91.06 183 LEU A N 1
ATOM 1378 C CA . LEU A 1 183 ? 0.580 -1.408 -4.311 1.00 91.06 183 LEU A CA 1
ATOM 1379 C C . LEU A 1 183 ? -0.599 -0.434 -4.287 1.00 91.06 183 LEU A C 1
ATOM 1381 O O . LEU A 1 183 ? -1.680 -0.810 -3.840 1.00 91.06 183 LEU A O 1
ATOM 1385 N N . LEU A 1 184 ? -0.424 0.788 -4.791 1.00 89.38 184 LEU A N 1
ATOM 1386 C CA . LEU A 1 184 ? -1.485 1.799 -4.801 1.00 89.38 184 LEU A CA 1
ATOM 1387 C C . LEU A 1 184 ? -2.674 1.366 -5.660 1.00 89.38 184 LEU A C 1
ATOM 1389 O O . LEU A 1 184 ? -3.824 1.494 -5.239 1.00 89.38 184 LEU A O 1
ATOM 1393 N N . ASN A 1 185 ? -2.401 0.809 -6.840 1.00 85.31 185 ASN A N 1
ATOM 1394 C CA . ASN A 1 185 ? -3.448 0.448 -7.788 1.00 85.31 185 ASN A CA 1
ATOM 1395 C C . ASN A 1 185 ? -4.019 -0.947 -7.545 1.00 85.31 185 ASN A C 1
ATOM 1397 O O . ASN A 1 185 ? -5.111 -1.234 -8.013 1.00 85.31 185 ASN A O 1
ATOM 1401 N N . SER A 1 186 ? -3.313 -1.861 -6.877 1.00 87.00 186 SER A N 1
ATOM 1402 C CA . SER A 1 186 ? -3.683 -3.285 -6.898 1.00 87.00 186 SER A CA 1
ATOM 1403 C C . SER A 1 186 ? -3.442 -4.042 -5.599 1.00 87.00 186 SER A C 1
ATOM 1405 O O . SER A 1 186 ? -3.382 -5.271 -5.598 1.00 87.00 186 SER A O 1
ATOM 1407 N N . LEU A 1 187 ? -3.431 -3.331 -4.467 1.00 90.06 187 LEU A N 1
ATOM 1408 C CA . LEU A 1 187 ? -3.318 -3.901 -3.120 1.00 90.06 187 LEU A CA 1
ATOM 1409 C C . LEU A 1 187 ? -4.203 -5.137 -2.882 1.00 90.06 187 LEU A C 1
ATOM 1411 O O . LEU A 1 187 ? -3.766 -6.108 -2.274 1.00 90.06 187 LEU A O 1
ATOM 1415 N N . ASN A 1 188 ? -5.448 -5.112 -3.370 1.00 85.50 188 ASN A N 1
ATOM 1416 C CA . ASN A 1 188 ? -6.406 -6.205 -3.178 1.00 85.50 188 ASN A CA 1
ATOM 1417 C C . ASN A 1 188 ? -5.919 -7.530 -3.767 1.00 85.50 188 ASN A C 1
ATOM 1419 O O . ASN A 1 188 ? -6.095 -8.571 -3.146 1.00 85.50 188 ASN A O 1
ATOM 1423 N N . ILE A 1 189 ? -5.272 -7.484 -4.934 1.00 89.38 189 ILE A N 1
ATOM 1424 C CA . ILE A 1 189 ? -4.781 -8.684 -5.616 1.00 89.38 189 ILE A CA 1
ATOM 1425 C C . ILE A 1 189 ? -3.705 -9.353 -4.765 1.00 89.38 189 ILE A C 1
ATOM 1427 O O . ILE A 1 189 ? -3.733 -10.568 -4.602 1.00 89.38 189 ILE A O 1
ATOM 1431 N N . PHE A 1 190 ? -2.810 -8.568 -4.160 1.00 92.12 190 PHE A N 1
ATOM 1432 C CA . PHE A 1 190 ? -1.786 -9.087 -3.251 1.00 92.12 190 PHE A CA 1
ATOM 1433 C C . PHE A 1 190 ? -2.373 -9.554 -1.921 1.00 92.12 190 PHE A C 1
ATOM 1435 O O . PHE A 1 190 ? -1.932 -10.570 -1.396 1.00 92.12 190 PHE A O 1
ATOM 1442 N N . ALA A 1 191 ? -3.396 -8.874 -1.398 1.00 91.00 191 ALA A N 1
ATOM 1443 C CA . ALA A 1 191 ? -4.093 -9.307 -0.191 1.00 91.00 191 ALA A CA 1
ATOM 1444 C C . ALA A 1 191 ? -4.793 -10.664 -0.380 1.00 91.00 191 ALA A C 1
ATOM 1446 O O . ALA A 1 191 ? -4.750 -11.507 0.513 1.00 91.00 191 ALA A O 1
ATOM 1447 N N . ASP A 1 192 ? -5.422 -10.896 -1.532 1.00 89.88 192 ASP A N 1
ATOM 1448 C CA . ASP A 1 192 ? -6.066 -12.177 -1.837 1.00 89.88 192 ASP A CA 1
ATOM 1449 C C . ASP A 1 192 ? -5.040 -13.256 -2.197 1.00 89.88 192 ASP A C 1
ATOM 1451 O O . ASP A 1 192 ? -5.154 -14.388 -1.729 1.00 89.88 192 ASP A O 1
ATOM 1455 N N . PHE A 1 193 ? -3.978 -12.891 -2.918 1.00 92.88 193 PHE A N 1
ATOM 1456 C CA . PHE A 1 193 ? -2.848 -13.780 -3.180 1.00 92.88 193 PHE A CA 1
ATOM 1457 C C . PHE A 1 193 ? -2.172 -14.265 -1.899 1.00 92.88 193 PHE A C 1
ATOM 1459 O O . PHE A 1 193 ? -1.881 -15.449 -1.768 1.00 92.88 193 PHE A O 1
ATOM 1466 N N . LEU A 1 194 ? -2.000 -13.385 -0.915 1.00 93.81 194 LEU A N 1
ATOM 1467 C CA . LEU A 1 194 ? -1.444 -13.730 0.389 1.00 93.81 194 LEU A CA 1
ATOM 1468 C C . LEU A 1 194 ? -2.317 -14.750 1.141 1.00 93.81 194 LEU A C 1
ATOM 1470 O O . LEU A 1 194 ? -1.794 -15.722 1.684 1.00 93.81 194 LEU A O 1
ATOM 1474 N N . LYS A 1 195 ? -3.647 -14.581 1.122 1.00 91.56 195 LYS A N 1
ATOM 1475 C CA . LYS A 1 195 ? -4.581 -15.562 1.709 1.00 91.56 195 LYS A CA 1
ATOM 1476 C C . LYS A 1 195 ? -4.501 -16.911 1.004 1.00 91.56 195 LYS A C 1
ATOM 1478 O O . LYS A 1 195 ? -4.526 -17.947 1.668 1.00 91.56 195 LYS A O 1
ATOM 1483 N N . ASP A 1 196 ? -4.418 -16.904 -0.325 1.00 91.75 196 ASP A N 1
ATOM 1484 C CA . ASP A 1 196 ? -4.301 -18.127 -1.116 1.00 91.75 196 ASP A CA 1
ATOM 1485 C C . ASP A 1 196 ? -2.969 -18.840 -0.825 1.00 91.75 196 ASP A C 1
ATOM 1487 O O . ASP A 1 196 ? -2.973 -20.045 -0.579 1.00 91.75 196 ASP A O 1
ATOM 1491 N N . ILE A 1 197 ? -1.849 -18.110 -0.748 1.00 92.31 197 ILE A N 1
ATOM 1492 C CA . ILE A 1 197 ? -0.537 -18.660 -0.367 1.00 92.31 197 ILE A CA 1
ATOM 1493 C C . ILE A 1 197 ? -0.592 -19.319 1.015 1.00 92.31 197 ILE A C 1
ATOM 1495 O O . ILE A 1 197 ? -0.114 -20.442 1.171 1.00 92.31 197 ILE A O 1
ATOM 1499 N N . GLU A 1 198 ? -1.190 -18.658 2.009 1.00 91.75 198 GLU A N 1
ATOM 1500 C CA . GLU A 1 198 ? -1.306 -19.195 3.372 1.00 91.75 198 GLU A CA 1
ATOM 1501 C C . GLU A 1 198 ? -2.178 -20.452 3.419 1.00 91.75 198 GLU A C 1
ATOM 1503 O O . GLU A 1 198 ? -1.818 -21.447 4.054 1.00 91.75 198 GLU A O 1
ATOM 1508 N N . LYS A 1 199 ? -3.310 -20.429 2.709 1.00 91.19 199 LYS A N 1
ATOM 1509 C CA . LYS A 1 199 ? -4.227 -21.568 2.602 1.00 91.19 199 LYS A CA 1
ATOM 1510 C C . LYS A 1 199 ? -3.557 -22.773 1.942 1.00 91.19 199 LYS A C 1
ATOM 1512 O O . LYS A 1 199 ? -3.763 -23.902 2.385 1.00 91.19 199 LYS A O 1
ATOM 1517 N N . LEU A 1 200 ? -2.769 -22.529 0.897 1.00 89.19 200 LEU A N 1
ATOM 1518 C CA . LEU A 1 200 ? -2.081 -23.553 0.109 1.00 89.19 200 LEU A CA 1
ATOM 1519 C C . LEU A 1 200 ? -0.698 -23.919 0.664 1.00 89.19 200 LEU A C 1
ATOM 1521 O O . LEU A 1 200 ? -0.083 -24.863 0.178 1.00 89.19 200 LEU A O 1
ATOM 1525 N N . LYS A 1 201 ? -0.228 -23.209 1.698 1.00 90.38 201 LYS A N 1
ATOM 1526 C CA . LYS A 1 201 ? 1.094 -23.371 2.325 1.00 90.38 201 LYS A CA 1
ATOM 1527 C C . LYS A 1 201 ? 2.248 -23.270 1.322 1.00 90.38 201 LYS A C 1
ATOM 1529 O O . LYS A 1 201 ? 3.215 -24.023 1.404 1.00 90.38 201 LYS A O 1
ATOM 1534 N N . ILE A 1 202 ? 2.143 -22.340 0.377 1.00 88.94 202 ILE A N 1
ATOM 1535 C CA . ILE A 1 202 ? 3.167 -22.132 -0.652 1.00 88.94 202 ILE A CA 1
ATOM 1536 C C . ILE A 1 202 ? 4.271 -21.225 -0.093 1.00 88.94 202 ILE A C 1
ATOM 1538 O O . ILE A 1 202 ? 4.006 -20.279 0.645 1.00 88.94 202 ILE A O 1
ATOM 1542 N N . SER A 1 203 ? 5.529 -21.505 -0.428 1.00 91.00 203 SER A N 1
ATOM 1543 C CA . SER A 1 203 ? 6.667 -20.715 0.050 1.00 91.00 203 SER A CA 1
ATOM 1544 C C . SER A 1 203 ? 6.914 -19.506 -0.863 1.00 91.00 203 SER A C 1
ATOM 1546 O O . SER A 1 203 ? 7.629 -19.591 -1.860 1.00 91.00 203 SER A O 1
ATOM 1548 N N . VAL A 1 204 ? 6.265 -18.380 -0.557 1.00 93.75 204 VAL A N 1
ATOM 1549 C CA . VAL A 1 204 ? 6.501 -17.080 -1.213 1.00 93.75 204 VAL A CA 1
ATOM 1550 C C . VAL A 1 204 ? 6.704 -16.001 -0.163 1.00 93.75 204 VAL A C 1
ATOM 1552 O O . VAL A 1 204 ? 5.925 -15.924 0.787 1.00 93.75 204 VAL A O 1
ATOM 1555 N N . ILE A 1 205 ? 7.691 -15.132 -0.365 1.00 95.75 205 ILE A N 1
ATOM 1556 C CA . ILE A 1 205 ? 7.875 -13.916 0.429 1.00 95.75 205 ILE A CA 1
ATOM 1557 C C . ILE A 1 205 ? 7.640 -12.697 -0.460 1.00 95.75 205 ILE A C 1
ATOM 1559 O O . ILE A 1 205 ? 8.374 -12.446 -1.414 1.00 95.75 205 ILE A O 1
ATOM 1563 N N . ILE A 1 206 ? 6.635 -11.904 -0.107 1.00 96.81 206 ILE A N 1
ATOM 1564 C CA . ILE A 1 206 ? 6.393 -10.574 -0.654 1.00 96.81 206 ILE A CA 1
ATOM 1565 C C . ILE A 1 206 ? 7.348 -9.600 0.033 1.00 96.81 206 ILE A C 1
ATOM 1567 O O . ILE A 1 206 ? 7.251 -9.358 1.236 1.00 96.81 206 ILE A O 1
ATOM 1571 N N . VAL A 1 207 ? 8.270 -9.039 -0.738 1.00 97.31 207 VAL A N 1
ATOM 1572 C CA . VAL A 1 207 ? 9.266 -8.078 -0.275 1.00 97.31 207 VAL A CA 1
ATOM 1573 C C . VAL A 1 207 ? 8.813 -6.669 -0.637 1.00 97.31 207 VAL A C 1
ATOM 1575 O O . VAL A 1 207 ? 8.548 -6.364 -1.801 1.00 97.31 207 VAL A O 1
ATOM 1578 N N . ILE A 1 208 ? 8.765 -5.795 0.364 1.00 97.56 208 ILE A N 1
ATOM 1579 C CA . ILE A 1 208 ? 8.477 -4.372 0.207 1.00 97.56 208 ILE A CA 1
ATOM 1580 C C . ILE A 1 208 ? 9.802 -3.596 0.268 1.00 97.56 208 ILE A C 1
ATOM 1582 O O . ILE A 1 208 ? 10.410 -3.525 1.344 1.00 97.56 208 ILE A O 1
ATOM 1586 N N . PRO A 1 209 ? 10.274 -3.013 -0.851 1.00 96.81 209 PRO A N 1
ATOM 1587 C CA . PRO A 1 209 ? 11.472 -2.183 -0.859 1.00 96.81 209 PRO A CA 1
ATOM 1588 C C . PRO A 1 209 ? 11.339 -0.985 0.078 1.00 96.81 209 PRO A C 1
ATOM 1590 O O . PRO A 1 209 ? 10.267 -0.396 0.225 1.00 96.81 209 PRO A O 1
ATOM 1593 N N . ARG A 1 210 ? 12.459 -0.537 0.644 1.00 93.50 210 ARG A N 1
ATOM 1594 C CA . ARG A 1 210 ? 12.472 0.653 1.506 1.00 93.50 210 ARG A CA 1
ATOM 1595 C C . ARG A 1 210 ? 12.047 1.918 0.757 1.00 93.50 210 ARG A C 1
ATOM 1597 O O . ARG A 1 210 ? 11.332 2.747 1.306 1.00 93.50 210 ARG A O 1
ATOM 1604 N N . ALA A 1 211 ? 12.450 2.044 -0.509 1.00 94.44 211 ALA A N 1
ATOM 1605 C CA . ALA A 1 211 ? 12.050 3.169 -1.354 1.00 94.44 211 ALA A CA 1
ATOM 1606 C C . ALA A 1 211 ? 10.520 3.284 -1.470 1.00 94.44 211 ALA A C 1
ATOM 1608 O O . ALA A 1 211 ? 9.992 4.387 -1.387 1.00 94.44 211 ALA A O 1
ATOM 1609 N N . VAL A 1 212 ? 9.819 2.149 -1.548 1.00 95.81 212 VAL A N 1
ATOM 1610 C CA . VAL A 1 212 ? 8.354 2.095 -1.607 1.00 95.81 212 VAL A CA 1
ATOM 1611 C C . VAL A 1 212 ? 7.722 2.585 -0.308 1.00 95.81 212 VAL A C 1
ATOM 1613 O O . VAL A 1 212 ? 6.794 3.387 -0.340 1.00 95.81 212 VAL A O 1
ATOM 1616 N N . LEU A 1 213 ? 8.238 2.163 0.851 1.00 93.69 213 LEU A N 1
ATOM 1617 C CA . LEU A 1 213 ? 7.750 2.655 2.146 1.00 93.69 213 LEU A CA 1
ATOM 1618 C C . LEU A 1 213 ? 7.898 4.180 2.255 1.00 93.69 213 LEU A C 1
ATOM 1620 O O . LEU A 1 213 ? 6.942 4.870 2.609 1.00 93.69 213 LEU A O 1
ATOM 1624 N N . ASN A 1 214 ? 9.059 4.705 1.859 1.00 91.75 214 ASN A N 1
ATOM 1625 C CA . ASN A 1 214 ? 9.347 6.139 1.907 1.00 91.75 214 ASN A CA 1
ATOM 1626 C C . ASN A 1 214 ? 8.444 6.942 0.962 1.00 91.75 214 ASN A C 1
ATOM 1628 O O . ASN A 1 214 ? 7.973 8.025 1.315 1.00 91.75 214 ASN A O 1
ATOM 1632 N N . GLU A 1 215 ? 8.164 6.411 -0.228 1.00 93.94 215 GLU A N 1
ATOM 1633 C CA . GLU A 1 215 ? 7.223 7.021 -1.167 1.00 93.94 215 GLU A CA 1
ATOM 1634 C C . GLU A 1 215 ? 5.795 7.036 -0.632 1.00 93.94 215 GLU A C 1
ATOM 1636 O O . GLU A 1 215 ? 5.131 8.073 -0.707 1.00 93.94 215 GLU A O 1
ATOM 1641 N N . LEU A 1 216 ? 5.329 5.924 -0.055 1.00 93.00 216 LEU A N 1
ATOM 1642 C CA . LEU A 1 216 ? 4.006 5.861 0.563 1.00 93.00 216 LEU A CA 1
ATOM 1643 C C . LEU A 1 216 ? 3.881 6.895 1.686 1.00 93.00 216 LEU A C 1
ATOM 1645 O O . LEU A 1 216 ? 2.854 7.560 1.787 1.00 93.00 216 LEU A O 1
ATOM 1649 N N . ASP A 1 217 ? 4.917 7.086 2.500 1.00 88.19 217 ASP A N 1
ATOM 1650 C CA . ASP A 1 217 ? 4.906 8.055 3.603 1.00 88.19 217 ASP A CA 1
ATOM 1651 C C . ASP A 1 217 ? 4.861 9.496 3.143 1.00 88.19 217 ASP A C 1
ATOM 1653 O O . ASP A 1 217 ? 4.087 10.301 3.674 1.00 88.19 217 ASP A O 1
ATOM 1657 N N . TYR A 1 218 ? 5.653 9.803 2.122 1.00 89.31 218 TYR A N 1
ATOM 1658 C CA . TYR A 1 218 ? 5.624 11.105 1.488 1.00 89.31 218 TYR A CA 1
ATOM 1659 C C . TYR A 1 218 ? 4.229 11.402 0.919 1.00 89.31 218 TYR A C 1
ATOM 1661 O O . TYR A 1 218 ? 3.647 12.454 1.194 1.00 89.31 218 TYR A O 1
ATOM 1669 N N . GLN A 1 219 ? 3.637 10.439 0.207 1.00 86.44 219 GLN A N 1
ATOM 1670 C CA . GLN A 1 219 ? 2.319 10.594 -0.412 1.00 86.44 219 GLN A CA 1
ATOM 1671 C C . GLN A 1 219 ? 1.183 10.798 0.600 1.00 86.44 219 GLN A C 1
ATOM 1673 O O . GLN A 1 219 ? 0.224 11.490 0.276 1.00 86.44 219 GLN A O 1
ATOM 1678 N N . LYS A 1 220 ? 1.284 10.277 1.833 1.00 83.00 220 LYS A N 1
ATOM 1679 C CA . LYS A 1 220 ? 0.272 10.502 2.893 1.00 83.00 220 LYS A CA 1
ATOM 1680 C C . LYS A 1 220 ? 0.142 11.958 3.322 1.00 83.00 220 LYS A C 1
ATOM 1682 O O . LYS A 1 220 ? -0.902 12.332 3.864 1.00 83.00 220 LYS A O 1
ATOM 1687 N N . SER A 1 221 ? 1.219 12.723 3.162 1.00 80.38 221 SER A N 1
ATOM 1688 C CA . SER A 1 221 ? 1.341 14.087 3.678 1.00 80.38 221 SER A CA 1
ATOM 1689 C C . SER A 1 221 ? 1.330 15.136 2.569 1.00 80.38 221 SER A C 1
ATOM 1691 O O . SER A 1 221 ? 1.176 16.315 2.874 1.00 80.38 221 SER A O 1
ATOM 1693 N N . ASP A 1 222 ? 1.475 14.731 1.303 1.00 80.69 222 ASP A N 1
ATOM 1694 C CA . ASP A 1 222 ? 1.529 15.641 0.158 1.00 80.69 222 ASP A CA 1
ATOM 1695 C C . ASP A 1 222 ? 0.140 16.238 -0.141 1.00 80.69 222 ASP A C 1
ATOM 1697 O O . ASP A 1 222 ? -0.719 15.542 -0.697 1.00 80.69 222 ASP A O 1
ATOM 1701 N N . PRO A 1 223 ? -0.112 17.524 0.176 1.00 75.00 223 PRO A N 1
ATOM 1702 C CA . PRO A 1 223 ? -1.426 18.146 0.021 1.00 75.00 223 PRO A CA 1
ATOM 1703 C C . PRO A 1 223 ? -1.888 18.243 -1.439 1.00 75.00 223 PRO A C 1
ATOM 1705 O O . PRO A 1 223 ? -3.086 18.445 -1.666 1.00 75.00 223 PRO A O 1
ATOM 1708 N N . ASN A 1 224 ? -0.973 18.094 -2.403 1.00 78.25 224 ASN A N 1
ATOM 1709 C CA . ASN A 1 224 ? -1.265 18.155 -3.834 1.00 78.25 224 ASN A CA 1
ATOM 1710 C C . ASN A 1 224 ? -1.770 16.815 -4.389 1.00 78.25 224 ASN A C 1
ATOM 1712 O O . ASN A 1 224 ? -2.383 16.790 -5.451 1.00 78.25 224 ASN A O 1
ATOM 1716 N N . LYS A 1 225 ? -1.556 15.703 -3.672 1.00 77.38 225 LYS A N 1
ATOM 1717 C CA . LYS A 1 225 ? -1.899 14.339 -4.113 1.00 77.38 225 LYS A CA 1
ATOM 1718 C C . LYS A 1 225 ? -3.016 13.719 -3.277 1.00 77.38 225 LYS A C 1
ATOM 1720 O O . LYS A 1 225 ? -2.916 12.571 -2.848 1.00 77.38 225 LYS A O 1
ATOM 1725 N N . ARG A 1 226 ? -4.095 14.471 -3.038 1.00 72.69 226 ARG A N 1
ATOM 1726 C CA . ARG A 1 226 ? -5.211 14.033 -2.171 1.00 72.69 226 ARG A CA 1
ATOM 1727 C C . ARG A 1 226 ? -5.811 12.693 -2.589 1.00 72.69 226 ARG A C 1
ATOM 1729 O O . ARG A 1 226 ? -6.074 11.870 -1.724 1.00 72.69 226 ARG A O 1
ATOM 1736 N N . ASP A 1 227 ? -5.932 12.449 -3.891 1.00 71.25 227 ASP A N 1
ATOM 1737 C CA . ASP A 1 227 ? -6.496 11.198 -4.410 1.00 71.25 227 ASP A CA 1
ATOM 1738 C C . ASP A 1 227 ? -5.608 9.981 -4.127 1.00 71.25 227 ASP A C 1
ATOM 1740 O O . ASP A 1 227 ? -6.097 8.857 -4.089 1.00 71.25 227 ASP A O 1
ATOM 1744 N N . LEU A 1 228 ? -4.303 10.186 -3.916 1.00 78.31 228 LEU A N 1
ATOM 1745 C CA . LEU A 1 228 ? -3.365 9.115 -3.583 1.00 78.31 228 LEU A CA 1
ATOM 1746 C C . LEU A 1 228 ? -3.235 8.914 -2.074 1.00 78.31 228 LEU A C 1
ATOM 1748 O O . LEU A 1 228 ? -3.009 7.785 -1.655 1.00 78.31 228 LEU A O 1
ATOM 1752 N N . GLN A 1 229 ? -3.447 9.953 -1.255 1.00 83.25 229 GLN A N 1
ATOM 1753 C CA . GLN A 1 229 ? -3.312 9.882 0.210 1.00 83.25 229 GLN A CA 1
ATOM 1754 C C . GLN A 1 229 ? -4.100 8.716 0.817 1.00 83.25 229 GLN A C 1
ATOM 1756 O O . GLN A 1 229 ? -3.554 7.960 1.626 1.00 83.25 229 GLN A O 1
ATOM 1761 N N . TRP A 1 230 ? -5.352 8.531 0.385 1.00 81.31 230 TRP A N 1
ATOM 1762 C CA . TRP A 1 230 ? -6.197 7.417 0.815 1.00 81.31 230 TRP A CA 1
ATOM 1763 C C . TRP A 1 230 ? -5.551 6.058 0.516 1.00 81.31 230 TRP A C 1
ATOM 1765 O O . TRP A 1 230 ? -5.421 5.214 1.408 1.00 81.31 230 TRP A O 1
ATOM 1775 N N . PHE A 1 231 ? -5.094 5.853 -0.723 1.00 84.94 231 PHE A N 1
ATOM 1776 C CA . PHE A 1 231 ? -4.461 4.603 -1.143 1.00 84.94 231 PHE A CA 1
ATOM 1777 C C . PHE A 1 231 ? -3.120 4.381 -0.447 1.00 84.94 231 PHE A C 1
ATOM 1779 O O . PHE A 1 231 ? -2.848 3.260 -0.018 1.00 84.94 231 PHE A O 1
ATOM 1786 N N . SER A 1 232 ? -2.318 5.428 -0.250 1.00 87.94 232 SER A N 1
ATOM 1787 C CA . SER A 1 232 ? -1.026 5.328 0.430 1.00 87.94 232 SER A CA 1
ATOM 1788 C C . SER A 1 232 ? -1.195 4.978 1.910 1.00 87.94 232 SER A C 1
ATOM 1790 O O . SER A 1 232 ? -0.486 4.108 2.420 1.00 87.94 232 SER A O 1
ATOM 1792 N N . ARG A 1 233 ? -2.172 5.583 2.609 1.00 85.50 233 ARG A N 1
ATOM 1793 C CA . ARG A 1 233 ? -2.508 5.207 3.998 1.00 85.50 233 ARG A CA 1
ATOM 1794 C C . ARG A 1 233 ? -2.965 3.761 4.075 1.00 85.50 233 ARG A C 1
ATOM 1796 O O . ARG A 1 233 ? -2.450 3.005 4.895 1.00 85.50 233 ARG A O 1
ATOM 1803 N N . ARG A 1 234 ? -3.869 3.364 3.182 1.00 85.44 234 ARG A N 1
ATOM 1804 C CA . ARG A 1 234 ? -4.399 2.003 3.125 1.00 85.44 234 ARG A CA 1
ATOM 1805 C C . ARG A 1 234 ? -3.312 0.962 2.847 1.00 85.44 234 ARG A C 1
ATOM 1807 O O . ARG A 1 234 ? -3.260 -0.052 3.540 1.00 85.44 234 ARG A O 1
ATOM 1814 N N . ALA A 1 235 ? -2.441 1.212 1.870 1.00 90.94 235 ALA A N 1
ATOM 1815 C CA . ALA A 1 235 ? -1.329 0.329 1.537 1.00 90.94 235 ALA A CA 1
ATOM 1816 C C . ALA A 1 235 ? -0.366 0.182 2.718 1.00 90.94 235 ALA A C 1
ATOM 1818 O O . ALA A 1 235 ? -0.001 -0.934 3.070 1.00 90.94 235 ALA A O 1
ATOM 1819 N N . SER A 1 236 ? -0.009 1.278 3.393 1.00 91.19 236 SER A N 1
ATOM 1820 C CA . SER A 1 236 ? 0.866 1.203 4.566 1.00 91.19 236 SER A CA 1
ATOM 1821 C C . SER A 1 236 ? 0.246 0.481 5.758 1.00 91.19 236 SER A C 1
ATOM 1823 O O . SER A 1 236 ? 0.951 -0.292 6.404 1.00 91.19 236 SER A O 1
ATOM 1825 N N . SER A 1 237 ? -1.041 0.703 6.048 1.00 86.81 237 SER A N 1
ATOM 1826 C CA . SER A 1 237 ? -1.737 -0.045 7.102 1.00 86.81 237 SER A CA 1
ATOM 1827 C C . SER A 1 237 ? -1.740 -1.539 6.791 1.00 86.81 237 SER A C 1
ATOM 1829 O O . SER A 1 237 ? -1.380 -2.333 7.655 1.00 86.81 237 SER A O 1
ATOM 1831 N N . TRP A 1 238 ? -2.045 -1.915 5.542 1.00 91.81 238 TRP A N 1
ATOM 1832 C CA . TRP A 1 238 ? -2.002 -3.310 5.103 1.00 91.81 238 TRP A CA 1
ATOM 1833 C C . TRP A 1 238 ? -0.602 -3.915 5.252 1.00 91.81 238 TRP A C 1
ATOM 1835 O O . TRP A 1 238 ? -0.462 -4.943 5.903 1.00 91.81 238 TRP A O 1
ATOM 1845 N N . ILE A 1 239 ? 0.448 -3.258 4.740 1.00 93.25 239 ILE A N 1
ATOM 1846 C CA . ILE A 1 239 ? 1.834 -3.751 4.857 1.00 93.25 239 ILE A CA 1
ATOM 1847 C C . ILE A 1 239 ? 2.190 -4.010 6.324 1.00 93.25 239 ILE A C 1
ATOM 1849 O O . ILE A 1 239 ? 2.727 -5.059 6.664 1.00 93.25 239 ILE A O 1
ATOM 1853 N N . PHE A 1 240 ? 1.877 -3.062 7.205 1.00 87.06 240 PHE A N 1
ATOM 1854 C CA . PHE A 1 240 ? 2.235 -3.147 8.615 1.00 87.06 240 PHE A CA 1
ATOM 1855 C C . PHE A 1 240 ? 1.467 -4.236 9.373 1.00 87.06 240 PHE A C 1
ATOM 1857 O O . PHE A 1 240 ? 2.048 -4.942 10.201 1.00 87.06 240 PHE A O 1
ATOM 1864 N N . GLU A 1 241 ? 0.166 -4.368 9.111 1.00 87.50 241 GLU A N 1
ATOM 1865 C CA . GLU A 1 241 ? -0.655 -5.439 9.677 1.00 87.50 241 GLU A CA 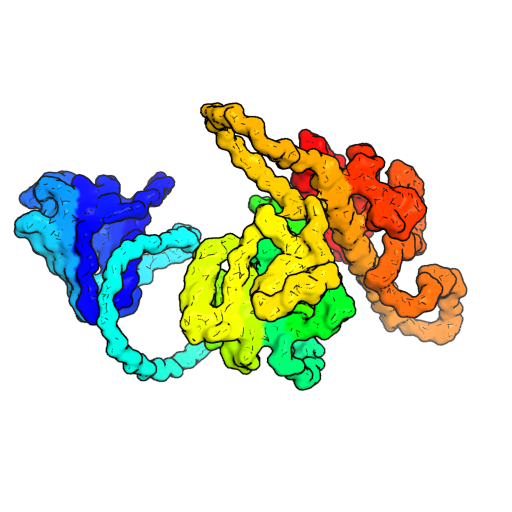1
ATOM 1866 C C . GLU A 1 241 ? -0.151 -6.807 9.214 1.00 87.50 241 GLU A C 1
ATOM 1868 O O . GLU A 1 241 ? 0.064 -7.694 10.042 1.00 87.50 241 GLU A O 1
ATOM 1873 N N . GLU A 1 242 ? 0.117 -6.959 7.917 1.00 91.56 242 GLU A N 1
ATOM 1874 C CA . GLU A 1 242 ? 0.556 -8.226 7.341 1.00 91.56 242 GLU A CA 1
ATOM 1875 C C . GLU A 1 242 ? 1.969 -8.616 7.783 1.00 91.56 242 GLU A C 1
ATOM 1877 O O . GLU A 1 242 ? 2.165 -9.746 8.215 1.00 91.56 242 GLU A O 1
ATOM 1882 N N . MET A 1 243 ? 2.931 -7.689 7.824 1.00 90.94 243 MET A N 1
ATOM 1883 C CA . MET A 1 243 ? 4.282 -7.973 8.345 1.00 90.94 243 MET A CA 1
ATOM 1884 C C . MET A 1 243 ? 4.280 -8.490 9.793 1.00 90.94 243 MET A C 1
ATOM 1886 O O . MET A 1 243 ? 5.188 -9.208 10.202 1.00 90.94 243 MET A O 1
ATOM 1890 N N . ARG A 1 244 ? 3.275 -8.115 10.595 1.00 87.81 244 ARG A N 1
ATOM 1891 C CA . ARG A 1 244 ? 3.108 -8.611 11.972 1.00 87.81 244 ARG A CA 1
ATOM 1892 C C . ARG A 1 244 ? 2.341 -9.922 12.042 1.00 87.81 244 ARG A C 1
ATOM 1894 O O . ARG A 1 244 ? 2.544 -10.701 12.972 1.00 87.81 244 ARG A O 1
ATOM 1901 N N . ARG A 1 245 ? 1.398 -10.116 11.122 1.00 88.75 245 ARG A N 1
ATOM 1902 C CA . ARG A 1 245 ? 0.481 -11.256 11.107 1.00 88.75 245 ARG A CA 1
ATOM 1903 C C . ARG A 1 245 ? 1.119 -12.488 10.473 1.00 88.75 245 ARG A C 1
ATOM 1905 O O . ARG A 1 245 ? 0.830 -13.600 10.910 1.00 88.75 245 ARG A O 1
ATOM 1912 N N . THR A 1 246 ? 1.946 -12.300 9.450 1.00 88.44 246 THR A N 1
ATOM 1913 C CA . THR A 1 246 ? 2.393 -13.367 8.556 1.00 88.44 246 THR A CA 1
ATOM 1914 C C . THR A 1 246 ? 3.868 -13.254 8.192 1.00 88.44 246 THR A C 1
ATOM 1916 O O . THR A 1 246 ? 4.428 -12.170 8.083 1.00 88.44 246 THR A O 1
ATOM 1919 N N . LYS A 1 247 ? 4.503 -14.413 7.983 1.00 91.19 247 LYS A N 1
ATOM 1920 C CA . LYS A 1 247 ? 5.902 -14.523 7.535 1.00 91.19 247 LYS A CA 1
ATOM 1921 C C . LYS A 1 247 ? 6.082 -14.273 6.034 1.00 91.19 247 LYS A C 1
ATOM 1923 O O . LYS A 1 247 ? 7.209 -14.178 5.563 1.00 91.19 247 LYS A O 1
ATOM 1928 N N . HIS A 1 248 ? 4.979 -14.208 5.290 1.00 94.56 248 HIS A N 1
ATOM 1929 C CA . HIS A 1 248 ? 4.970 -14.069 3.836 1.00 94.56 248 HIS A CA 1
ATOM 1930 C C . HIS A 1 248 ? 5.089 -12.613 3.371 1.00 94.56 248 HIS A C 1
ATOM 1932 O O . HIS A 1 248 ? 5.160 -12.378 2.171 1.00 94.56 248 HIS A O 1
ATOM 1938 N N . VAL A 1 249 ? 5.116 -11.634 4.283 1.00 95.31 249 VAL A N 1
ATOM 1939 C CA . VAL A 1 249 ? 5.353 -10.221 3.955 1.00 95.31 249 VAL A CA 1
ATOM 1940 C C . VAL A 1 249 ? 6.548 -9.717 4.752 1.00 95.31 249 VAL A C 1
ATOM 1942 O O . VAL A 1 249 ? 6.582 -9.825 5.976 1.00 95.31 249 VAL A O 1
ATOM 1945 N N . LYS A 1 250 ? 7.530 -9.149 4.052 1.00 94.25 250 LYS A N 1
ATOM 1946 C CA . LYS A 1 250 ? 8.781 -8.653 4.626 1.00 94.25 250 LYS A CA 1
ATOM 1947 C C . LYS A 1 250 ? 9.111 -7.266 4.080 1.00 94.25 250 LYS A C 1
ATOM 1949 O O . LYS A 1 250 ? 9.049 -7.034 2.878 1.00 94.25 250 LYS A O 1
ATOM 1954 N N . GLY A 1 251 ? 9.515 -6.356 4.960 1.00 94.06 251 GLY A N 1
ATOM 1955 C CA . GLY A 1 251 ? 10.158 -5.100 4.570 1.00 94.06 251 GLY A CA 1
ATOM 1956 C C . GLY A 1 251 ? 11.659 -5.303 4.357 1.00 94.06 251 GLY A C 1
ATOM 1957 O O . GLY A 1 251 ? 12.281 -6.075 5.085 1.00 94.06 251 GLY A O 1
ATOM 1958 N N . GLN A 1 252 ? 12.237 -4.616 3.374 1.00 93.94 252 GLN A N 1
ATOM 1959 C CA . GLN A 1 252 ? 13.683 -4.619 3.131 1.00 93.94 252 GLN A CA 1
ATOM 1960 C C . GLN A 1 252 ? 14.446 -4.006 4.320 1.00 93.94 252 GLN A C 1
ATOM 1962 O O . GLN A 1 252 ? 14.190 -2.858 4.694 1.00 93.94 252 GLN A O 1
ATOM 1967 N N . ALA A 1 253 ? 15.415 -4.735 4.879 1.00 89.38 253 ALA A N 1
ATOM 1968 C CA . ALA A 1 253 ? 16.295 -4.217 5.928 1.00 89.38 253 ALA A CA 1
ATOM 1969 C C . ALA A 1 253 ? 17.384 -3.275 5.373 1.00 89.38 253 ALA A C 1
ATOM 1971 O O . ALA A 1 253 ? 17.716 -3.293 4.188 1.00 89.38 253 ALA A O 1
ATOM 1972 N N . LEU A 1 254 ? 18.003 -2.463 6.241 1.00 83.94 254 LEU A N 1
ATOM 1973 C CA . LEU A 1 254 ? 19.076 -1.527 5.849 1.00 83.94 254 LEU A CA 1
ATOM 1974 C C . LEU A 1 254 ? 20.315 -2.238 5.285 1.00 83.94 254 LEU A C 1
ATOM 1976 O O . LEU A 1 254 ? 20.983 -1.714 4.397 1.00 83.94 254 LEU A O 1
ATOM 1980 N N . SER A 1 255 ? 20.605 -3.432 5.803 1.00 85.56 255 SER A N 1
ATOM 1981 C CA . SER A 1 255 ? 21.692 -4.311 5.362 1.00 85.56 255 SER A CA 1
ATOM 1982 C C . SER A 1 255 ? 21.364 -5.060 4.064 1.00 85.56 255 SER A C 1
ATOM 1984 O O . SER A 1 255 ? 22.237 -5.706 3.477 1.00 85.56 255 SER A O 1
ATOM 1986 N N . GLU A 1 256 ? 20.117 -4.976 3.591 1.00 87.75 256 GLU A N 1
ATOM 1987 C CA . GLU A 1 256 ? 19.620 -5.701 2.425 1.00 87.75 256 GLU A CA 1
ATOM 1988 C C . GLU A 1 256 ? 19.737 -4.891 1.134 1.00 87.75 256 GLU A C 1
ATOM 1990 O O . GLU A 1 256 ? 18.773 -4.695 0.396 1.00 87.75 256 GLU A O 1
ATOM 1995 N N . THR A 1 257 ? 20.942 -4.385 0.869 1.00 82.75 257 THR A N 1
ATOM 1996 C CA . THR A 1 257 ? 21.272 -3.600 -0.326 1.00 82.75 257 THR A CA 1
ATOM 1997 C C . THR A 1 257 ? 22.535 -4.110 -1.007 1.00 82.75 257 THR A C 1
ATOM 1999 O O . THR A 1 257 ? 23.497 -4.495 -0.347 1.00 82.75 257 THR A O 1
ATOM 2002 N N . THR A 1 258 ? 22.555 -4.062 -2.338 1.00 76.94 258 THR A N 1
ATOM 2003 C CA . THR A 1 258 ? 23.740 -4.365 -3.155 1.00 76.94 258 THR A CA 1
ATOM 2004 C C . THR A 1 258 ? 24.721 -3.188 -3.208 1.00 76.94 258 THR A C 1
ATOM 2006 O O . THR A 1 258 ? 25.929 -3.385 -3.314 1.00 76.94 258 THR A O 1
ATOM 2009 N N . SER A 1 259 ? 24.215 -1.955 -3.111 1.00 75.38 259 SER A N 1
ATOM 2010 C CA . SER A 1 259 ? 25.012 -0.732 -3.252 1.00 75.38 259 SER A CA 1
ATOM 2011 C C . SER A 1 259 ? 25.263 -0.073 -1.901 1.00 75.38 259 SER A C 1
ATOM 2013 O O . SER A 1 259 ? 24.321 0.166 -1.142 1.00 75.38 259 SER A O 1
ATOM 2015 N N . ALA A 1 260 ? 26.528 0.270 -1.638 1.00 67.06 260 ALA A N 1
ATOM 2016 C CA . ALA A 1 260 ? 26.942 0.999 -0.439 1.00 67.06 260 ALA A CA 1
ATOM 2017 C C . ALA A 1 260 ? 26.420 2.447 -0.416 1.00 67.06 260 ALA A C 1
ATOM 2019 O O . ALA A 1 260 ? 26.171 2.986 0.659 1.00 67.06 260 ALA A O 1
ATOM 2020 N N . ASP A 1 261 ? 26.202 3.062 -1.586 1.00 75.00 261 ASP A N 1
ATOM 2021 C CA . ASP A 1 261 ? 25.728 4.445 -1.687 1.00 75.00 261 ASP A CA 1
ATOM 2022 C C . ASP A 1 261 ? 24.360 4.539 -2.373 1.00 75.00 261 ASP A C 1
ATOM 2024 O O . ASP A 1 261 ? 24.223 4.906 -3.538 1.00 75.00 261 ASP A O 1
ATOM 2028 N N . GLN A 1 262 ? 23.308 4.184 -1.632 1.00 76.38 262 GLN A N 1
ATOM 2029 C CA . GLN A 1 262 ? 21.931 4.322 -2.115 1.00 76.38 262 GLN A CA 1
ATOM 2030 C C . GLN A 1 262 ? 21.458 5.783 -2.217 1.00 76.38 262 GLN A C 1
ATOM 2032 O O . GLN A 1 262 ? 20.379 6.030 -2.754 1.00 76.38 262 GLN A O 1
ATOM 2037 N N . ARG A 1 263 ? 22.213 6.758 -1.691 1.00 78.50 263 ARG A N 1
ATOM 2038 C CA . ARG A 1 263 ? 21.759 8.156 -1.577 1.00 78.50 263 ARG A CA 1
ATOM 2039 C C . ARG A 1 263 ? 21.534 8.818 -2.931 1.00 78.50 263 ARG A C 1
ATOM 2041 O O . ARG A 1 263 ? 20.601 9.602 -3.066 1.00 78.50 263 ARG A O 1
ATOM 2048 N N . TYR A 1 264 ? 22.349 8.465 -3.919 1.00 83.06 264 TYR A N 1
ATOM 2049 C CA . TYR A 1 264 ? 22.298 9.045 -5.263 1.00 83.06 264 TYR A CA 1
ATOM 2050 C C . TYR A 1 264 ? 21.441 8.248 -6.245 1.00 83.06 264 TYR A C 1
ATOM 2052 O O . TYR A 1 264 ? 21.286 8.661 -7.390 1.00 83.06 264 TYR A O 1
ATOM 2060 N N . LEU A 1 265 ? 20.893 7.112 -5.810 1.00 87.44 265 LEU A N 1
ATOM 2061 C CA . LEU A 1 265 ? 20.022 6.302 -6.647 1.00 87.44 265 LEU A CA 1
ATOM 2062 C C . LEU A 1 265 ? 18.615 6.896 -6.673 1.00 87.44 265 LEU A C 1
ATOM 2064 O O . LEU A 1 265 ? 18.073 7.318 -5.642 1.00 87.44 265 LEU A O 1
ATOM 2068 N N . SER A 1 266 ? 18.005 6.863 -7.853 1.00 91.81 266 SER A N 1
ATOM 2069 C CA . SER A 1 266 ? 16.562 7.065 -7.989 1.00 91.81 266 SER A CA 1
ATOM 2070 C C . SER A 1 266 ? 15.793 5.986 -7.218 1.00 91.81 266 SER A C 1
ATOM 2072 O O . SER A 1 266 ? 16.334 4.935 -6.864 1.00 91.81 266 SER A O 1
ATOM 2074 N N . ASN A 1 267 ? 14.519 6.234 -6.920 1.00 92.31 267 ASN A N 1
ATOM 2075 C CA . ASN A 1 267 ? 13.714 5.246 -6.205 1.00 92.31 267 ASN A CA 1
ATOM 2076 C C . ASN A 1 267 ? 13.488 3.978 -7.038 1.00 92.31 267 ASN A C 1
ATOM 2078 O O . ASN A 1 267 ? 13.648 2.886 -6.500 1.00 92.31 267 ASN A O 1
ATOM 2082 N N . ASP A 1 268 ? 13.278 4.112 -8.348 1.00 93.31 268 ASP A N 1
ATOM 2083 C CA . ASP A 1 268 ? 13.215 2.989 -9.292 1.00 93.31 268 ASP A CA 1
ATOM 2084 C C . ASP A 1 268 ? 14.488 2.134 -9.250 1.00 93.31 268 ASP A C 1
ATOM 2086 O O . ASP A 1 268 ? 14.431 0.906 -9.183 1.00 93.31 268 ASP A O 1
ATOM 2090 N N . GLU A 1 269 ? 15.663 2.773 -9.222 1.00 93.06 269 GLU A N 1
ATOM 2091 C CA . GLU A 1 269 ? 16.938 2.066 -9.068 1.00 93.06 269 GLU A CA 1
ATOM 2092 C C . GLU A 1 269 ? 17.042 1.374 -7.712 1.00 93.06 269 GLU A C 1
ATOM 2094 O O . GLU A 1 269 ? 17.510 0.241 -7.654 1.00 93.06 269 GLU A O 1
ATOM 2099 N N . LYS A 1 270 ? 16.583 1.994 -6.620 1.00 94.81 270 LYS A N 1
ATOM 2100 C CA . LYS A 1 270 ? 16.561 1.347 -5.296 1.00 94.81 270 LYS A CA 1
ATOM 2101 C C . LYS A 1 270 ? 15.642 0.123 -5.276 1.00 94.81 270 LYS A C 1
ATOM 2103 O O . LYS A 1 270 ? 16.006 -0.887 -4.673 1.00 94.81 270 LYS A O 1
ATOM 2108 N N . ILE A 1 271 ? 14.484 0.192 -5.936 1.00 96.06 271 ILE A N 1
ATOM 2109 C CA . ILE A 1 271 ? 13.544 -0.931 -6.077 1.00 96.06 271 ILE A CA 1
ATOM 2110 C C . ILE A 1 271 ? 14.191 -2.061 -6.884 1.00 96.06 271 ILE A C 1
ATOM 2112 O O . ILE A 1 271 ? 14.187 -3.214 -6.449 1.00 96.06 271 ILE A O 1
ATOM 2116 N N . LEU A 1 272 ? 14.822 -1.738 -8.014 1.00 96.00 272 LEU A N 1
ATOM 2117 C CA . LEU A 1 272 ? 15.536 -2.721 -8.826 1.00 96.00 272 LEU A CA 1
ATOM 2118 C C . LEU A 1 272 ? 16.706 -3.354 -8.061 1.00 96.00 272 LEU A C 1
ATOM 2120 O O . LEU A 1 272 ? 16.861 -4.573 -8.072 1.00 96.00 272 LEU A O 1
ATOM 2124 N N . GLN A 1 273 ? 17.494 -2.553 -7.338 1.00 94.88 273 GLN A N 1
ATOM 2125 C CA . GLN A 1 273 ? 18.589 -3.048 -6.500 1.00 94.88 273 GLN A CA 1
ATOM 2126 C C . GLN A 1 273 ? 18.090 -3.951 -5.369 1.00 94.88 273 GLN A C 1
ATOM 2128 O O . GLN A 1 273 ? 18.780 -4.903 -5.014 1.00 94.88 273 GLN A O 1
ATOM 2133 N N . CYS A 1 274 ? 16.891 -3.705 -4.833 1.00 95.88 274 CYS A N 1
ATOM 2134 C CA . CYS A 1 274 ? 16.244 -4.623 -3.899 1.00 95.88 274 CYS A CA 1
ATOM 2135 C C . CYS A 1 274 ? 15.983 -5.987 -4.561 1.00 95.88 274 CYS A C 1
ATOM 2137 O O . CYS A 1 274 ? 16.400 -7.014 -4.029 1.00 95.88 274 CYS A O 1
ATOM 2139 N N . ALA A 1 275 ? 15.381 -6.014 -5.754 1.00 96.38 275 ALA A N 1
ATOM 2140 C CA . ALA A 1 275 ? 15.139 -7.264 -6.480 1.00 96.38 275 ALA A CA 1
ATOM 2141 C C . ALA A 1 275 ? 16.431 -8.014 -6.832 1.00 96.38 275 ALA A C 1
ATOM 2143 O O . ALA A 1 275 ? 16.523 -9.226 -6.625 1.00 96.38 275 ALA A O 1
ATOM 2144 N N . VAL A 1 276 ? 17.452 -7.287 -7.286 1.00 95.62 276 VAL A N 1
ATOM 2145 C CA . VAL A 1 276 ? 18.784 -7.839 -7.556 1.00 95.62 276 VAL A CA 1
ATOM 2146 C C . VAL A 1 276 ? 19.406 -8.421 -6.289 1.00 95.62 276 VAL A C 1
ATOM 2148 O O . VAL A 1 276 ? 19.902 -9.542 -6.326 1.00 95.62 276 VAL A O 1
ATOM 2151 N N . TYR A 1 277 ? 19.325 -7.722 -5.154 1.00 95.44 277 TYR A N 1
ATOM 2152 C CA . TYR A 1 277 ? 19.862 -8.205 -3.883 1.00 95.44 277 TYR A CA 1
ATOM 2153 C C . TYR A 1 277 ? 19.263 -9.554 -3.477 1.00 95.44 277 TYR A C 1
ATOM 2155 O O . TYR A 1 277 ? 20.002 -10.491 -3.170 1.00 95.44 277 TYR A O 1
ATOM 2163 N N . PHE A 1 278 ? 17.931 -9.672 -3.492 1.00 94.31 278 PHE A N 1
ATOM 2164 C CA . PHE A 1 278 ? 17.263 -10.916 -3.104 1.00 94.31 278 PHE A CA 1
ATOM 2165 C C . PHE A 1 278 ? 17.550 -12.051 -4.091 1.00 94.31 278 PHE A C 1
ATOM 2167 O O . PHE A 1 278 ? 17.768 -13.185 -3.667 1.00 94.31 278 PHE A O 1
ATOM 2174 N N . CYS A 1 279 ? 17.639 -11.741 -5.388 1.00 93.94 279 CYS A N 1
ATOM 2175 C CA . CYS A 1 279 ? 18.075 -12.693 -6.407 1.00 93.94 279 CYS A CA 1
ATOM 2176 C C . CYS A 1 279 ? 19.510 -13.195 -6.151 1.00 93.94 279 CYS A C 1
ATOM 2178 O O . CYS A 1 279 ? 19.735 -14.402 -6.070 1.00 93.94 279 CYS A O 1
ATOM 2180 N N . ASP A 1 280 ? 20.476 -12.290 -5.973 1.00 92.62 280 ASP A N 1
ATOM 2181 C CA . ASP A 1 280 ? 21.903 -12.626 -5.895 1.00 92.62 280 ASP A CA 1
ATOM 2182 C C . ASP A 1 280 ? 22.274 -13.277 -4.554 1.00 92.62 280 ASP A C 1
ATOM 2184 O O . ASP A 1 280 ? 22.991 -14.283 -4.523 1.00 92.62 280 ASP A O 1
ATOM 2188 N N . LYS A 1 281 ? 21.765 -12.741 -3.436 1.00 91.88 281 LYS A N 1
ATOM 2189 C CA . LYS A 1 281 ? 22.084 -13.238 -2.090 1.00 91.88 281 LYS A CA 1
ATOM 2190 C C . LYS A 1 281 ? 21.467 -14.602 -1.818 1.00 91.88 281 LYS A C 1
ATOM 2192 O O . LYS A 1 281 ? 22.135 -15.463 -1.249 1.00 91.88 281 LYS A O 1
ATOM 2197 N N . HIS A 1 282 ? 20.206 -14.800 -2.199 1.00 87.69 282 HIS A N 1
ATOM 2198 C CA . HIS A 1 282 ? 19.509 -16.055 -1.919 1.00 87.69 282 HIS A CA 1
ATOM 2199 C C . HIS A 1 282 ? 19.648 -17.075 -3.048 1.00 87.69 282 HIS A C 1
ATOM 2201 O O . HIS A 1 282 ? 19.370 -18.248 -2.817 1.00 87.69 282 HIS A O 1
ATOM 2207 N N . ARG A 1 283 ? 20.094 -16.660 -4.246 1.00 88.81 283 ARG A N 1
ATOM 2208 C CA . ARG A 1 283 ? 20.130 -17.492 -5.464 1.00 88.81 283 ARG A CA 1
ATOM 2209 C C . ARG A 1 283 ? 18.784 -18.159 -5.750 1.00 88.81 283 ARG A C 1
ATOM 2211 O O . ARG A 1 283 ? 18.728 -19.290 -6.223 1.00 88.81 283 ARG A O 1
ATOM 2218 N N . ARG A 1 284 ? 17.703 -17.450 -5.429 1.00 89.31 284 ARG A N 1
ATOM 2219 C CA . ARG A 1 284 ? 16.321 -17.910 -5.565 1.00 89.31 284 ARG A CA 1
ATOM 2220 C C . ARG A 1 284 ? 15.605 -17.103 -6.618 1.00 89.31 284 ARG A C 1
ATOM 2222 O O . ARG A 1 284 ? 16.032 -16.003 -6.968 1.00 89.31 284 ARG A O 1
ATOM 2229 N N . ARG A 1 285 ? 14.503 -17.669 -7.102 1.00 93.69 285 ARG A N 1
ATOM 2230 C CA . ARG A 1 285 ? 13.639 -16.981 -8.046 1.00 93.69 285 ARG A CA 1
ATOM 2231 C C . ARG A 1 285 ? 13.097 -15.712 -7.396 1.00 93.69 285 ARG A C 1
ATOM 2233 O O . ARG A 1 285 ? 12.483 -15.770 -6.332 1.00 93.69 285 ARG A O 1
ATOM 2240 N N . THR A 1 286 ? 13.301 -14.592 -8.069 1.00 96.31 286 THR A N 1
ATOM 2241 C CA . THR A 1 286 ? 12.814 -13.284 -7.654 1.00 96.31 286 THR A CA 1
ATOM 2242 C C . THR A 1 286 ? 12.005 -12.688 -8.790 1.00 96.31 286 THR A C 1
ATOM 2244 O O . THR A 1 286 ? 12.452 -12.647 -9.934 1.00 96.31 286 THR A O 1
ATOM 2247 N N . VAL A 1 287 ? 10.802 -12.224 -8.482 1.00 96.62 287 VAL A N 1
ATOM 2248 C CA . VAL A 1 287 ? 9.910 -11.567 -9.430 1.00 96.62 287 VAL A CA 1
ATOM 2249 C C . VAL A 1 287 ? 9.740 -10.114 -9.010 1.00 96.62 287 VAL A C 1
ATOM 2251 O O . VAL A 1 287 ? 9.250 -9.851 -7.915 1.00 96.62 287 VAL A O 1
ATOM 2254 N N . LEU A 1 288 ? 10.135 -9.170 -9.864 1.00 97.12 288 LEU A N 1
ATOM 2255 C CA . LEU A 1 288 ? 9.839 -7.750 -9.673 1.00 97.12 288 LEU A CA 1
ATOM 2256 C C . LEU A 1 288 ? 8.499 -7.421 -10.336 1.00 97.12 288 LEU A C 1
ATOM 2258 O O . LEU A 1 288 ? 8.362 -7.550 -11.552 1.00 97.12 288 LEU A O 1
ATOM 2262 N N . CYS A 1 289 ? 7.530 -6.969 -9.546 1.00 95.62 289 CYS A N 1
ATOM 2263 C CA . CYS A 1 289 ? 6.238 -6.492 -10.022 1.00 95.62 289 CYS A CA 1
ATOM 2264 C C . CYS A 1 289 ? 6.251 -4.973 -10.138 1.00 95.62 289 CYS A C 1
ATOM 2266 O O . CYS A 1 289 ? 6.251 -4.276 -9.123 1.00 95.62 289 CYS A O 1
ATOM 2268 N N . THR A 1 290 ? 6.189 -4.464 -11.365 1.00 94.31 290 THR A N 1
ATOM 2269 C CA . THR A 1 290 ? 6.111 -3.024 -11.635 1.00 94.31 290 THR A CA 1
ATOM 2270 C C . THR A 1 290 ? 5.163 -2.737 -12.792 1.00 94.31 290 THR A C 1
ATOM 2272 O O . THR A 1 290 ? 5.069 -3.509 -13.744 1.00 94.31 290 THR A O 1
ATOM 2275 N N . GLY A 1 291 ? 4.420 -1.637 -12.683 1.00 88.75 291 GLY A N 1
ATOM 2276 C CA . GLY A 1 291 ? 3.603 -1.104 -13.776 1.00 88.75 291 GLY A CA 1
ATOM 2277 C C . GLY A 1 291 ? 4.331 -0.036 -14.595 1.00 88.75 291 GLY A C 1
ATOM 2278 O O . GLY A 1 291 ? 3.825 0.382 -15.635 1.00 88.75 291 GLY A O 1
ATOM 2279 N N . ASP A 1 292 ? 5.507 0.412 -14.144 1.00 90.88 292 ASP A N 1
ATOM 2280 C CA . ASP A 1 292 ? 6.278 1.446 -14.824 1.00 90.88 292 ASP A CA 1
ATOM 2281 C C . ASP A 1 292 ? 7.060 0.842 -15.997 1.00 90.88 292 ASP A C 1
ATOM 2283 O O . ASP A 1 292 ? 7.836 -0.104 -15.850 1.00 90.88 292 ASP A O 1
ATOM 2287 N N . THR A 1 293 ? 6.858 1.398 -17.191 1.00 90.38 293 THR A N 1
ATOM 2288 C CA . THR A 1 293 ? 7.519 0.940 -18.419 1.00 90.38 293 THR A CA 1
ATOM 2289 C C . THR A 1 293 ? 9.041 1.090 -18.393 1.00 90.38 293 THR A C 1
ATOM 2291 O O . THR A 1 293 ? 9.742 0.247 -18.954 1.00 90.38 293 THR A O 1
ATOM 2294 N N . ILE A 1 294 ? 9.562 2.133 -17.743 1.00 90.56 294 ILE A N 1
ATOM 2295 C CA . ILE A 1 294 ? 10.998 2.410 -17.638 1.00 90.56 294 ILE A CA 1
ATOM 2296 C C . ILE A 1 294 ? 11.631 1.425 -16.658 1.00 90.56 294 ILE A C 1
ATOM 2298 O O . ILE A 1 294 ? 12.656 0.816 -16.980 1.00 90.56 294 ILE A O 1
ATOM 2302 N N . LEU A 1 295 ? 11.010 1.223 -15.491 1.00 93.44 295 LEU A N 1
ATOM 2303 C CA . LEU A 1 295 ? 11.485 0.238 -14.520 1.00 93.44 295 LEU A CA 1
ATOM 2304 C C . LEU A 1 295 ? 11.387 -1.188 -15.080 1.00 93.44 295 LEU A C 1
ATOM 2306 O O . LEU A 1 295 ? 12.322 -1.965 -14.890 1.00 93.44 295 LEU A O 1
ATOM 2310 N N . CYS A 1 296 ? 10.335 -1.510 -15.846 1.00 92.38 296 CYS A N 1
ATOM 2311 C CA . CYS A 1 296 ? 10.232 -2.779 -16.575 1.00 92.38 296 CYS A CA 1
ATOM 2312 C C . CYS A 1 296 ? 11.436 -2.989 -17.502 1.00 92.38 296 CYS A C 1
ATOM 2314 O O . CYS A 1 296 ? 12.135 -3.988 -17.371 1.00 92.38 296 CYS A O 1
ATOM 2316 N N . ALA A 1 297 ? 11.719 -2.033 -18.394 1.00 92.50 297 ALA A N 1
ATOM 2317 C CA . ALA A 1 297 ? 12.806 -2.153 -19.370 1.00 92.50 297 ALA A CA 1
ATOM 2318 C C . ALA A 1 297 ? 14.191 -2.287 -18.704 1.00 92.50 297 ALA A C 1
ATOM 2320 O O . ALA A 1 297 ? 15.047 -3.061 -19.146 1.00 92.50 297 ALA A O 1
ATOM 2321 N N . ARG A 1 298 ? 14.417 -1.554 -17.604 1.00 93.19 298 ARG A N 1
ATOM 2322 C CA . ARG A 1 298 ? 15.643 -1.683 -16.798 1.00 93.19 298 ARG A CA 1
ATOM 2323 C C . ARG A 1 298 ? 15.726 -3.051 -16.126 1.00 93.19 298 ARG A C 1
ATOM 2325 O O . ARG A 1 298 ? 16.763 -3.705 -16.199 1.00 93.19 298 ARG A O 1
ATOM 2332 N N . GLY A 1 299 ? 14.629 -3.499 -15.523 1.00 93.62 299 GLY A N 1
ATOM 2333 C CA . GLY A 1 299 ? 14.532 -4.816 -14.908 1.00 93.62 299 GLY A CA 1
ATOM 2334 C C . GLY A 1 299 ? 14.781 -5.948 -15.901 1.00 93.62 299 GLY A C 1
ATOM 2335 O O . GLY A 1 299 ? 15.487 -6.894 -15.573 1.00 93.62 299 GLY A O 1
ATOM 2336 N N . GLU A 1 300 ? 14.257 -5.845 -17.124 1.00 94.19 300 GLU A N 1
ATOM 2337 C CA . GLU A 1 300 ? 14.448 -6.849 -18.178 1.00 94.19 300 GLU A CA 1
ATOM 2338 C C . GLU A 1 300 ? 15.924 -6.973 -18.565 1.00 94.19 300 GLU A C 1
ATOM 2340 O O . GLU A 1 300 ? 16.421 -8.076 -18.780 1.00 94.19 300 GLU A O 1
ATOM 2345 N N . THR A 1 301 ? 16.646 -5.850 -18.586 1.00 94.12 301 THR A N 1
ATOM 2346 C CA . THR A 1 301 ? 18.094 -5.845 -18.829 1.00 94.12 301 THR A CA 1
ATOM 2347 C C . THR A 1 301 ? 18.846 -6.582 -17.715 1.00 94.12 301 THR A C 1
ATOM 2349 O O . THR A 1 301 ? 19.724 -7.391 -18.001 1.00 94.12 301 THR A O 1
ATOM 2352 N N . GLU A 1 302 ? 18.486 -6.361 -16.447 1.00 94.38 302 GLU A N 1
ATOM 2353 C CA . GLU A 1 302 ? 19.095 -7.077 -15.313 1.00 94.38 302 GLU A CA 1
ATOM 2354 C C . GLU A 1 302 ? 18.693 -8.560 -15.257 1.00 94.38 302 GLU A C 1
ATOM 2356 O O . GLU A 1 302 ? 19.494 -9.395 -14.833 1.00 94.38 302 GLU A O 1
ATOM 2361 N N . ALA A 1 303 ? 17.477 -8.896 -15.698 1.00 93.12 303 ALA A N 1
ATOM 2362 C CA . ALA A 1 303 ? 16.978 -10.266 -15.796 1.00 93.12 303 ALA A CA 1
ATOM 2363 C C . ALA A 1 303 ? 17.715 -11.074 -16.875 1.00 93.12 303 ALA A C 1
ATOM 2365 O O . ALA A 1 303 ? 17.995 -12.249 -16.679 1.00 93.12 303 ALA A O 1
ATOM 2366 N N . GLN A 1 304 ? 18.133 -10.447 -17.979 1.00 93.19 304 GLN A N 1
ATOM 2367 C CA . GLN A 1 304 ? 18.992 -11.106 -18.978 1.00 93.19 304 GLN A CA 1
ATOM 2368 C C . GLN A 1 304 ? 20.365 -11.505 -18.422 1.00 93.19 304 GLN A C 1
ATOM 2370 O O . GLN A 1 304 ? 21.006 -12.408 -18.953 1.00 93.19 304 GLN A O 1
ATOM 2375 N N . LEU A 1 305 ? 20.828 -10.828 -17.369 1.00 92.56 305 LEU A N 1
ATOM 2376 C CA . LEU A 1 305 ? 22.088 -11.141 -16.696 1.00 92.56 305 LEU A CA 1
ATOM 2377 C C . LEU A 1 305 ? 21.917 -12.179 -15.576 1.00 92.56 305 LEU A C 1
ATOM 2379 O O . LEU A 1 305 ? 22.917 -12.635 -15.022 1.00 92.56 305 LEU A O 1
ATOM 2383 N N . ARG A 1 306 ? 20.674 -12.521 -15.206 1.00 92.94 306 ARG A N 1
ATOM 2384 C CA . ARG A 1 306 ? 20.345 -13.361 -14.048 1.00 92.94 306 ARG A CA 1
ATOM 2385 C C . ARG A 1 306 ? 19.171 -14.281 -14.352 1.00 92.94 306 ARG A C 1
ATOM 2387 O O . ARG A 1 306 ? 18.022 -13.856 -14.300 1.00 92.94 306 ARG A O 1
ATOM 2394 N N . ASP A 1 307 ? 19.451 -15.572 -14.492 1.00 90.44 307 ASP A N 1
ATOM 2395 C CA . ASP A 1 307 ? 18.437 -16.593 -14.805 1.00 90.44 307 ASP A CA 1
ATOM 2396 C C . ASP A 1 307 ? 17.283 -16.676 -13.784 1.00 90.44 307 ASP A C 1
ATOM 2398 O O . ASP A 1 307 ? 16.188 -17.134 -14.104 1.00 90.44 307 ASP A O 1
ATOM 2402 N N . ASN A 1 308 ? 17.510 -16.218 -12.549 1.00 92.88 308 ASN A N 1
ATOM 2403 C CA . ASN A 1 308 ? 16.535 -16.285 -11.462 1.00 92.88 308 ASN A CA 1
ATOM 2404 C C . ASN A 1 308 ? 15.704 -15.005 -11.277 1.00 92.88 308 ASN A C 1
ATOM 2406 O O . ASN A 1 308 ? 14.801 -14.998 -10.439 1.00 92.88 308 ASN A O 1
ATOM 2410 N N . LEU A 1 309 ? 15.976 -13.929 -12.021 1.00 96.06 309 LEU A N 1
ATOM 2411 C CA . LEU A 1 309 ? 15.205 -12.689 -11.940 1.00 96.06 309 LEU A CA 1
ATOM 2412 C C . LEU A 1 309 ? 14.173 -12.646 -13.073 1.00 96.06 309 LEU A C 1
ATOM 2414 O O . LEU A 1 309 ? 14.496 -12.845 -14.238 1.00 96.06 309 LEU A O 1
ATOM 2418 N N . SER A 1 310 ? 12.914 -12.373 -12.747 1.00 96.00 310 SER A N 1
ATOM 2419 C CA . SER A 1 310 ? 11.844 -12.178 -13.731 1.00 96.00 310 SER A CA 1
ATOM 2420 C C . SER A 1 310 ? 11.120 -10.863 -13.474 1.00 96.00 310 SER A C 1
ATOM 2422 O O . SER A 1 310 ? 10.944 -10.460 -12.326 1.00 96.00 310 SER A O 1
ATOM 2424 N N . ILE A 1 311 ? 10.662 -10.203 -14.535 1.00 95.69 311 ILE A N 1
ATOM 2425 C CA . ILE A 1 311 ? 9.934 -8.936 -14.430 1.00 95.69 311 ILE A CA 1
ATOM 2426 C C . ILE A 1 311 ? 8.484 -9.157 -14.821 1.00 95.69 311 ILE A C 1
ATOM 2428 O O . ILE A 1 311 ? 8.183 -9.535 -15.952 1.00 95.69 311 ILE A O 1
ATOM 2432 N N . MET A 1 312 ? 7.580 -8.911 -13.881 1.00 93.25 312 MET A N 1
ATOM 2433 C CA . MET A 1 312 ? 6.152 -8.906 -14.133 1.00 93.25 312 MET A CA 1
ATOM 2434 C C . MET A 1 312 ? 5.710 -7.480 -14.442 1.00 93.25 312 MET A C 1
ATOM 2436 O O . MET A 1 312 ? 5.572 -6.657 -13.533 1.00 93.25 312 MET A O 1
ATOM 2440 N N . LYS A 1 313 ? 5.436 -7.210 -15.722 1.00 91.75 313 LYS A N 1
ATOM 2441 C CA . LYS A 1 313 ? 4.738 -5.988 -16.122 1.00 91.75 313 LYS A CA 1
ATOM 2442 C C . LYS A 1 313 ? 3.305 -6.057 -15.609 1.00 91.75 313 LYS A C 1
ATOM 2444 O O . LYS A 1 313 ? 2.477 -6.816 -16.116 1.00 91.75 313 LYS A O 1
ATOM 2449 N N . PHE A 1 314 ? 3.040 -5.292 -14.565 1.00 86.00 314 PHE A N 1
ATOM 2450 C CA . PHE A 1 314 ? 1.766 -5.295 -13.882 1.00 86.00 314 PHE A CA 1
ATOM 2451 C C . PHE A 1 314 ? 0.823 -4.301 -14.557 1.00 86.00 314 PHE A C 1
ATOM 2453 O O . PHE A 1 314 ? 1.030 -3.091 -14.499 1.00 86.00 314 PHE A O 1
ATOM 2460 N N . ASP A 1 315 ? -0.222 -4.821 -15.192 1.00 81.31 315 ASP A N 1
ATOM 2461 C CA . ASP A 1 315 ? -1.280 -4.015 -15.788 1.00 81.31 315 ASP A CA 1
ATOM 2462 C C . ASP A 1 315 ? -2.536 -4.080 -14.893 1.00 81.31 315 ASP A C 1
ATOM 2464 O O . ASP A 1 315 ? -3.121 -5.162 -14.727 1.00 81.31 315 ASP A O 1
ATOM 2468 N N . PRO A 1 316 ? -2.958 -2.946 -14.297 1.00 66.69 316 PRO A N 1
ATOM 2469 C CA . PRO A 1 316 ? -4.178 -2.876 -13.498 1.00 66.69 316 PRO A CA 1
ATOM 2470 C C . PRO A 1 316 ? -5.446 -3.208 -14.294 1.00 66.69 316 PRO A C 1
ATOM 2472 O O . PRO A 1 316 ? -6.411 -3.710 -13.719 1.00 66.69 316 PRO A O 1
ATOM 2475 N N . GLN A 1 317 ? -5.471 -2.929 -15.603 1.00 64.38 317 GLN A N 1
ATOM 2476 C CA . GLN A 1 317 ? -6.652 -3.135 -16.444 1.00 64.38 317 GLN A CA 1
ATOM 2477 C C . GLN A 1 317 ? -6.763 -4.568 -16.966 1.00 64.38 317 GLN A C 1
ATOM 2479 O O . GLN A 1 317 ? -7.873 -5.080 -17.147 1.00 64.38 317 GLN A O 1
ATOM 2484 N N . ALA A 1 318 ? -5.633 -5.250 -17.154 1.00 64.44 318 ALA A N 1
ATOM 2485 C CA . ALA A 1 318 ? -5.599 -6.623 -17.641 1.00 64.44 318 ALA A CA 1
ATOM 2486 C C . ALA A 1 318 ? -5.893 -7.643 -16.527 1.00 64.44 318 ALA A C 1
ATOM 2488 O O . ALA A 1 318 ? -5.000 -8.380 -16.124 1.00 64.44 318 ALA A O 1
ATOM 2489 N N . ALA A 1 319 ? -7.143 -7.694 -16.040 1.00 55.31 319 ALA A N 1
ATOM 2490 C CA . ALA A 1 319 ? -7.730 -8.746 -15.186 1.00 55.31 319 ALA A CA 1
ATOM 2491 C C . ALA A 1 319 ? -6.729 -9.463 -14.251 1.00 55.31 319 ALA A C 1
ATOM 2493 O O . ALA A 1 319 ? -6.647 -10.700 -14.198 1.00 55.31 319 ALA A O 1
ATOM 2494 N N . SER A 1 320 ? -5.923 -8.677 -13.537 1.00 68.25 320 SER A N 1
ATOM 2495 C CA . SER A 1 320 ? -4.886 -9.208 -12.667 1.00 68.25 320 SER A CA 1
ATOM 2496 C C . SER A 1 320 ? -5.584 -9.894 -11.490 1.00 68.25 320 SER A C 1
ATOM 2498 O O . SER A 1 320 ? -6.450 -9.329 -10.828 1.00 68.25 320 SER A O 1
ATOM 2500 N N . SER A 1 321 ? -5.306 -11.178 -11.289 1.00 87.12 321 SER A N 1
ATOM 2501 C CA . SER A 1 321 ? -5.902 -11.994 -10.230 1.00 87.12 321 SER A CA 1
ATOM 2502 C C . SER A 1 321 ? -4.822 -12.760 -9.507 1.00 87.12 321 SER A C 1
ATOM 2504 O O . SER A 1 321 ? -3.758 -13.003 -10.075 1.00 87.12 321 SER A O 1
ATOM 2506 N N . SER A 1 322 ? -5.131 -13.189 -8.286 1.00 88.50 322 SER A N 1
ATOM 2507 C CA . SER A 1 322 ? -4.286 -14.095 -7.510 1.00 88.50 322 SER A CA 1
ATOM 2508 C C . SER A 1 322 ? -3.838 -15.304 -8.352 1.00 88.50 322 SER A C 1
ATOM 2510 O O . SER A 1 322 ? -2.651 -15.616 -8.437 1.00 88.50 322 SER A O 1
ATOM 2512 N N . ARG A 1 323 ? -4.768 -15.888 -9.124 1.00 88.94 323 ARG A N 1
ATOM 2513 C CA . ARG A 1 323 ? -4.488 -16.962 -10.087 1.00 88.94 323 ARG A CA 1
ATOM 2514 C C . ARG A 1 323 ? -3.479 -16.584 -11.177 1.00 88.94 323 ARG A C 1
ATOM 2516 O O . ARG A 1 323 ? -2.580 -17.363 -11.473 1.00 88.94 323 ARG A O 1
ATOM 2523 N N . ARG A 1 324 ? -3.637 -15.417 -11.809 1.00 87.56 324 ARG A N 1
ATOM 2524 C CA . ARG A 1 324 ? -2.732 -14.957 -12.880 1.00 87.56 324 ARG A CA 1
ATOM 2525 C C . ARG A 1 324 ? -1.345 -14.625 -12.329 1.00 87.56 324 ARG A C 1
ATOM 2527 O O . ARG A 1 324 ? -0.352 -14.914 -12.989 1.00 87.56 324 ARG A O 1
ATOM 2534 N N . LEU A 1 325 ? -1.291 -14.064 -11.122 1.00 90.25 325 LEU A N 1
ATOM 2535 C CA . LEU A 1 325 ? -0.051 -13.813 -10.398 1.00 90.25 325 LEU A CA 1
ATOM 2536 C C . LEU A 1 325 ? 0.683 -15.132 -10.116 1.00 90.25 325 LEU A C 1
ATOM 2538 O O . LEU A 1 325 ? 1.856 -15.253 -10.454 1.00 90.25 325 LEU A O 1
ATOM 2542 N N . ALA A 1 326 ? -0.023 -16.155 -9.622 1.00 91.00 326 ALA A N 1
ATOM 2543 C CA . ALA A 1 326 ? 0.535 -17.495 -9.437 1.00 91.00 326 ALA A CA 1
ATOM 2544 C C . ALA A 1 326 ? 1.053 -18.102 -10.756 1.00 91.00 326 ALA A C 1
ATOM 2546 O O . ALA A 1 326 ? 2.185 -18.576 -10.813 1.00 91.00 326 ALA A O 1
ATOM 2547 N N . ALA A 1 327 ? 0.273 -18.023 -11.837 1.00 89.75 327 ALA A N 1
ATOM 2548 C CA . ALA A 1 327 ? 0.681 -18.533 -13.148 1.00 89.75 327 ALA A CA 1
ATOM 2549 C C . ALA A 1 327 ? 1.940 -17.842 -13.699 1.00 89.75 327 ALA A C 1
ATOM 2551 O O . ALA A 1 327 ? 2.768 -18.484 -14.339 1.00 89.75 327 ALA A O 1
ATOM 2552 N N . PHE A 1 328 ? 2.107 -16.544 -13.431 1.00 90.25 328 PHE A N 1
ATOM 2553 C CA . PHE A 1 328 ? 3.318 -15.816 -13.807 1.00 90.25 328 PHE A CA 1
ATOM 2554 C C . PHE A 1 328 ? 4.531 -16.253 -12.975 1.00 90.25 328 PHE A C 1
ATOM 2556 O O . PHE A 1 328 ? 5.629 -16.429 -13.506 1.00 90.25 328 PHE A O 1
ATOM 2563 N N . ILE A 1 329 ? 4.333 -16.439 -11.669 1.00 90.75 329 ILE A N 1
ATOM 2564 C CA . ILE A 1 329 ? 5.398 -16.845 -10.750 1.00 90.75 329 ILE A CA 1
ATOM 2565 C C . ILE A 1 329 ? 5.870 -18.278 -11.049 1.00 90.75 329 ILE A C 1
ATOM 2567 O O . ILE A 1 329 ? 7.075 -18.540 -11.027 1.00 90.75 329 ILE A O 1
ATOM 2571 N N . TRP A 1 330 ? 4.954 -19.188 -11.390 1.00 90.62 330 TRP A N 1
ATOM 2572 C CA . TRP A 1 330 ? 5.247 -20.593 -11.696 1.00 90.62 330 TRP A CA 1
ATOM 2573 C C . TRP A 1 330 ? 4.762 -20.987 -13.100 1.00 90.62 330 TRP A C 1
ATOM 2575 O O . TRP A 1 330 ? 3.810 -21.752 -13.238 1.00 90.62 330 TRP A O 1
ATOM 2585 N N . PRO A 1 331 ? 5.437 -20.536 -14.171 1.00 85.44 331 PRO A N 1
ATOM 2586 C CA . PRO A 1 331 ? 4.996 -20.779 -15.545 1.00 85.44 331 PRO A CA 1
ATOM 2587 C C . PRO A 1 331 ? 5.017 -22.262 -15.945 1.00 85.44 331 PRO A C 1
ATOM 2589 O O . PRO A 1 331 ? 4.372 -22.642 -16.916 1.00 85.44 331 PRO A O 1
ATOM 2592 N N . THR A 1 332 ? 5.763 -23.101 -15.222 1.00 85.12 332 THR A N 1
ATOM 2593 C CA . THR A 1 332 ? 5.870 -24.545 -15.472 1.00 85.12 332 THR A CA 1
ATOM 2594 C C . THR A 1 332 ? 4.855 -25.377 -14.689 1.00 85.12 332 THR A C 1
ATOM 2596 O O . THR A 1 332 ? 4.767 -26.579 -14.929 1.00 85.12 332 THR A O 1
ATOM 2599 N N . ALA A 1 333 ? 4.121 -24.786 -13.741 1.00 83.00 333 ALA A N 1
ATOM 2600 C CA . ALA A 1 333 ? 3.120 -25.512 -12.967 1.00 83.00 333 ALA A CA 1
ATOM 2601 C C . ALA A 1 333 ? 1.847 -25.744 -13.793 1.00 83.00 333 ALA A C 1
ATOM 2603 O O . ALA A 1 333 ? 1.505 -24.966 -14.691 1.00 83.00 333 ALA A O 1
ATOM 2604 N N . LEU A 1 334 ? 1.144 -26.840 -13.505 1.00 75.62 334 LEU A N 1
ATOM 2605 C CA . LEU A 1 334 ? -0.041 -27.212 -14.268 1.00 75.62 334 LEU A CA 1
ATOM 2606 C C . LEU A 1 334 ? -1.186 -26.219 -13.994 1.00 75.62 334 LEU A C 1
ATOM 2608 O O . LEU A 1 334 ? -1.457 -25.909 -12.834 1.00 75.62 334 LEU A O 1
ATOM 2612 N N . PRO A 1 335 ? -1.943 -25.783 -15.022 1.00 76.62 335 PRO A N 1
ATOM 2613 C CA . PRO A 1 335 ? -3.092 -24.889 -14.847 1.00 76.62 335 PRO A CA 1
ATOM 2614 C C . PRO A 1 335 ? -4.124 -25.364 -13.811 1.00 76.62 335 PRO A C 1
ATOM 2616 O O . PRO A 1 335 ? -4.815 -24.554 -13.193 1.00 76.62 335 PRO A O 1
ATOM 2619 N N . GLU A 1 336 ? -4.219 -26.679 -13.611 1.00 79.31 336 GLU A N 1
ATOM 2620 C CA . GLU A 1 336 ? -5.083 -27.323 -12.620 1.00 79.31 336 GLU A CA 1
ATOM 2621 C C . GLU A 1 336 ? -4.721 -26.955 -11.173 1.00 79.31 336 GLU A C 1
ATOM 2623 O O . GLU A 1 336 ? -5.615 -26.772 -10.345 1.00 79.31 336 GLU A O 1
ATOM 2628 N N . GLU A 1 337 ? -3.437 -26.755 -10.869 1.00 78.56 337 GLU A N 1
ATOM 2629 C CA . GLU A 1 337 ? -2.968 -26.345 -9.538 1.00 78.56 337 GLU A CA 1
ATOM 2630 C C . GLU A 1 337 ? -3.442 -24.925 -9.202 1.00 78.56 337 GLU A C 1
ATOM 2632 O O . GLU A 1 337 ? -3.797 -24.613 -8.062 1.00 78.56 337 GLU A O 1
ATOM 2637 N N . PHE A 1 338 ? -3.581 -24.079 -10.225 1.00 82.75 338 PHE A N 1
ATOM 2638 C CA . PHE A 1 338 ? -4.039 -22.704 -10.071 1.00 82.75 338 PHE A CA 1
ATOM 2639 C C . PHE A 1 338 ? -5.554 -22.561 -9.900 1.00 82.75 338 PHE A C 1
ATOM 2641 O O . PHE A 1 338 ? -6.037 -21.474 -9.568 1.00 82.75 338 PHE A O 1
ATOM 2648 N N . LYS A 1 339 ? -6.337 -23.637 -10.066 1.00 85.69 339 LYS A N 1
ATOM 2649 C CA . LYS A 1 339 ? -7.786 -23.600 -9.795 1.00 85.69 339 LYS A CA 1
ATOM 2650 C C . LYS A 1 339 ? -8.098 -23.329 -8.326 1.00 85.69 339 LYS A C 1
ATOM 2652 O O . LYS A 1 339 ? -9.169 -22.803 -8.032 1.00 85.69 339 LYS A O 1
ATOM 2657 N N . GLN A 1 340 ? -7.166 -23.655 -7.429 1.00 85.44 340 GLN A N 1
ATOM 2658 C CA . GLN A 1 340 ? -7.316 -23.434 -5.991 1.00 85.44 340 GLN A CA 1
ATOM 2659 C C . GLN A 1 340 ? -7.104 -21.970 -5.588 1.00 85.44 340 GLN A C 1
ATOM 2661 O O . GLN A 1 340 ? -7.601 -21.558 -4.539 1.00 85.44 340 GLN A O 1
ATOM 2666 N N . PHE A 1 341 ? -6.413 -21.194 -6.430 1.00 86.12 341 PHE A N 1
ATOM 2667 C CA . PHE A 1 341 ? -6.297 -19.752 -6.269 1.00 86.12 341 PHE A CA 1
ATOM 2668 C C . PHE A 1 341 ? -7.603 -19.072 -6.656 1.00 86.12 341 PHE A C 1
ATOM 2670 O O . PHE A 1 341 ? -8.277 -19.450 -7.633 1.00 86.12 341 PHE A O 1
ATOM 2677 N N . SER A 1 342 ? -7.923 -18.033 -5.892 1.00 80.12 342 SER A N 1
ATOM 2678 C CA . SER A 1 342 ? -9.112 -17.226 -6.077 1.00 80.12 342 SER A CA 1
ATOM 2679 C C . SER A 1 342 ? -9.126 -16.671 -7.511 1.00 80.12 342 SER A C 1
ATOM 2681 O O . SER A 1 342 ? -8.137 -16.068 -7.959 1.00 80.12 342 SER A O 1
ATOM 2683 N N . PRO A 1 343 ? -10.196 -16.930 -8.292 1.00 79.56 343 PRO A N 1
ATOM 2684 C CA . PRO A 1 343 ? -10.329 -16.355 -9.624 1.00 79.56 343 PRO A CA 1
ATOM 2685 C C . PRO A 1 343 ? -10.394 -14.828 -9.525 1.00 79.56 343 PRO A C 1
ATOM 2687 O O . PRO A 1 343 ? -10.602 -14.279 -8.447 1.00 79.56 343 PRO A O 1
ATOM 2690 N N . HIS A 1 344 ? -10.210 -14.141 -10.656 1.00 65.50 344 HIS A N 1
ATOM 2691 C CA . HIS A 1 344 ? -10.383 -12.692 -10.708 1.00 65.50 344 HIS A CA 1
ATOM 2692 C C . HIS A 1 344 ? -11.771 -12.326 -10.180 1.00 65.50 344 HIS A C 1
ATOM 2694 O O . HIS A 1 344 ? -12.782 -12.595 -10.832 1.00 65.50 344 HIS A O 1
ATOM 2700 N N . ASP A 1 345 ? -11.807 -11.734 -8.991 1.00 56.28 345 ASP A N 1
ATOM 2701 C CA . ASP A 1 345 ? -13.024 -11.159 -8.464 1.00 56.28 345 ASP A CA 1
ATOM 2702 C C . ASP A 1 345 ? -13.265 -9.899 -9.295 1.00 56.28 345 ASP A C 1
ATOM 2704 O O . ASP A 1 345 ? -12.488 -8.944 -9.233 1.00 56.28 345 ASP A O 1
ATOM 2708 N N . LYS A 1 346 ? -14.321 -9.913 -10.119 1.00 51.91 346 LYS A N 1
ATOM 2709 C CA . LYS A 1 346 ? -14.694 -8.832 -11.057 1.00 51.91 346 LYS A CA 1
ATOM 2710 C C . LYS A 1 346 ? -14.856 -7.458 -10.393 1.00 51.91 346 LYS A C 1
ATOM 2712 O O . LYS A 1 346 ? -15.062 -6.462 -11.073 1.00 51.91 346 LYS A O 1
ATOM 2717 N N . ASN A 1 347 ? -14.762 -7.406 -9.072 1.00 45.25 347 ASN A N 1
ATOM 2718 C CA . ASN A 1 347 ? -15.044 -6.242 -8.271 1.00 45.25 347 ASN A CA 1
ATOM 2719 C C . ASN A 1 347 ? -14.028 -5.117 -8.471 1.00 45.25 347 ASN A C 1
ATOM 2721 O O . ASN A 1 347 ? -14.405 -3.988 -8.221 1.00 45.25 347 ASN A O 1
ATOM 2725 N N . TYR A 1 348 ? -12.785 -5.354 -8.914 1.00 44.50 348 TYR A N 1
ATOM 2726 C CA . TYR A 1 348 ? -11.762 -4.298 -8.966 1.00 44.50 348 TYR A CA 1
ATOM 2727 C C . TYR A 1 348 ? -11.308 -3.950 -10.388 1.00 44.50 348 TYR A C 1
ATOM 2729 O O . TYR A 1 348 ? -10.186 -4.251 -10.786 1.00 44.50 348 TYR A O 1
ATOM 2737 N N . LYS A 1 349 ? -12.156 -3.249 -11.147 1.00 46.31 349 LYS A N 1
ATOM 2738 C CA . LYS A 1 349 ? -11.658 -2.328 -12.176 1.00 46.31 349 LYS A CA 1
ATOM 2739 C C . LYS A 1 349 ? -11.648 -0.927 -11.580 1.00 46.31 349 LYS A C 1
ATOM 2741 O O . LYS A 1 349 ? -12.692 -0.349 -11.291 1.00 46.31 349 LYS A O 1
ATOM 2746 N N . GLN A 1 350 ? -10.445 -0.412 -11.344 1.00 44.22 350 GLN A N 1
ATOM 2747 C CA . GLN A 1 350 ? -10.218 0.986 -11.007 1.00 44.22 350 GLN A CA 1
ATOM 2748 C C . GLN A 1 350 ? -10.831 1.821 -12.134 1.00 44.22 350 GLN A C 1
ATOM 2750 O O . GLN A 1 350 ? -10.492 1.618 -13.300 1.00 44.22 350 GLN A O 1
ATOM 2755 N N . SER A 1 351 ? -11.771 2.705 -11.795 1.00 41.41 351 SER A N 1
ATOM 2756 C CA . SER A 1 351 ? -12.295 3.694 -12.729 1.00 41.41 351 SER A CA 1
ATOM 2757 C C . SER A 1 351 ? -11.099 4.442 -13.303 1.00 41.41 351 SER A C 1
ATOM 2759 O O . SER A 1 351 ? -10.439 5.193 -12.579 1.00 41.41 351 SER A O 1
ATOM 2761 N N . SER A 1 352 ? -10.781 4.204 -14.573 1.00 41.06 352 SER A N 1
ATOM 2762 C CA . SER A 1 352 ? -9.916 5.103 -15.315 1.00 41.06 352 SER A CA 1
ATOM 2763 C C . SER A 1 352 ? -10.535 6.484 -15.178 1.00 41.06 352 SER A C 1
ATOM 2765 O O . SER A 1 352 ? -11.677 6.699 -15.589 1.00 41.06 352 SER A O 1
ATOM 2767 N N . VAL A 1 353 ? -9.804 7.379 -14.517 1.00 41.22 353 VAL A N 1
ATOM 2768 C CA . VAL A 1 353 ? -10.074 8.812 -14.510 1.00 41.22 353 VAL A CA 1
ATOM 2769 C C . VAL A 1 353 ? -10.398 9.198 -15.946 1.00 41.22 353 VAL A C 1
ATOM 2771 O O . VAL A 1 353 ? -9.629 8.878 -16.852 1.00 41.22 353 VAL A O 1
ATOM 2774 N N . MET A 1 354 ? -11.579 9.784 -16.135 1.00 40.31 354 MET A N 1
ATOM 2775 C CA . MET A 1 354 ? -12.070 10.232 -17.428 1.00 40.31 354 MET A CA 1
ATOM 2776 C C . MET A 1 354 ? -10.983 11.072 -18.099 1.00 40.31 354 MET A C 1
ATOM 2778 O O . MET A 1 354 ? -10.713 12.196 -17.683 1.00 40.31 354 MET A O 1
ATOM 2782 N N . LYS A 1 355 ? -10.337 10.510 -19.123 1.00 37.53 355 LYS A N 1
ATOM 2783 C CA . LYS A 1 355 ? -9.762 11.337 -20.172 1.00 37.53 355 LYS A CA 1
ATOM 2784 C C . LYS A 1 355 ? -10.954 11.905 -20.926 1.00 37.53 355 LYS A C 1
ATOM 2786 O O . LYS A 1 355 ? -11.660 11.165 -21.605 1.00 37.53 355 LYS A O 1
ATOM 2791 N N . GLU A 1 356 ? -11.200 13.195 -20.749 1.00 38.34 356 GLU A N 1
ATOM 2792 C CA . GLU A 1 356 ? -12.020 13.984 -21.663 1.00 38.34 356 GLU A CA 1
ATOM 2793 C C . GLU A 1 356 ? -11.275 14.085 -23.004 1.00 38.34 356 GLU A C 1
ATOM 2795 O O . GLU A 1 356 ? -10.660 15.101 -23.309 1.00 38.34 356 GLU A O 1
ATOM 2800 N N . ASP A 1 357 ? -11.278 13.006 -23.788 1.00 39.69 357 ASP A N 1
ATOM 2801 C CA . ASP A 1 357 ? -10.925 13.072 -25.204 1.00 39.69 357 ASP A CA 1
ATOM 2802 C C . ASP A 1 357 ? -12.224 13.213 -25.998 1.00 39.69 357 ASP A C 1
ATOM 2804 O O . ASP A 1 357 ? -12.955 12.256 -26.252 1.00 39.69 357 ASP A O 1
ATOM 2808 N N . ASN A 1 358 ? -12.517 14.458 -26.375 1.00 45.22 358 ASN A N 1
ATOM 2809 C CA . ASN A 1 358 ? -13.501 14.797 -27.396 1.00 45.22 358 ASN A CA 1
ATOM 2810 C C . ASN A 1 358 ? -12.981 14.364 -28.778 1.00 45.22 358 ASN A C 1
ATOM 2812 O O . ASN A 1 358 ? -12.605 15.208 -29.593 1.00 45.22 358 ASN A O 1
ATOM 2816 N N . SER A 1 359 ? -12.974 13.063 -29.065 1.00 41.44 359 SER A N 1
ATOM 2817 C CA . SER A 1 359 ? -12.875 12.570 -30.440 1.00 41.44 359 SER A CA 1
ATOM 2818 C C . SER A 1 359 ? -14.183 11.894 -30.832 1.00 41.44 359 SER A C 1
ATOM 2820 O O . SER A 1 359 ? -14.475 10.778 -30.408 1.00 41.44 359 SER A O 1
ATOM 2822 N N . MET A 1 360 ? -14.981 12.597 -31.635 1.00 55.25 360 MET A N 1
ATOM 2823 C CA . MET A 1 360 ? -16.072 11.993 -32.389 1.00 55.25 360 MET A CA 1
ATOM 2824 C C . MET A 1 360 ? -15.453 11.107 -33.471 1.00 55.25 360 MET A C 1
ATOM 2826 O O . MET A 1 360 ? -14.917 11.669 -34.420 1.00 55.25 360 MET A O 1
ATOM 2830 N N . ASP A 1 361 ? -15.500 9.778 -33.337 1.00 47.62 361 ASP A N 1
ATOM 2831 C CA . ASP A 1 361 ? -15.738 8.910 -34.498 1.00 47.62 361 ASP A CA 1
ATOM 2832 C C . ASP A 1 361 ? -15.969 7.426 -34.154 1.00 47.62 361 ASP A C 1
ATOM 2834 O O . ASP A 1 361 ? -15.307 6.868 -33.280 1.00 47.62 361 ASP A O 1
ATOM 2838 N N . MET A 1 362 ? -16.828 6.819 -34.981 1.00 53.94 362 MET A N 1
ATOM 2839 C CA . MET A 1 362 ? -17.056 5.390 -35.259 1.00 53.94 362 MET A CA 1
ATOM 2840 C C . MET A 1 362 ? -17.927 4.561 -34.296 1.00 53.94 362 MET A C 1
ATOM 2842 O O . MET A 1 362 ? -17.482 4.056 -33.267 1.00 53.94 362 MET A O 1
ATOM 2846 N N . ASP A 1 363 ? -19.159 4.317 -34.761 1.00 48.88 363 ASP A N 1
ATOM 2847 C CA . ASP A 1 363 ? -20.056 3.241 -34.335 1.00 48.88 363 ASP A CA 1
ATOM 2848 C C . ASP A 1 363 ? -19.404 1.868 -34.590 1.00 48.88 363 ASP A C 1
ATOM 2850 O O . ASP A 1 363 ? -19.291 1.414 -35.732 1.00 48.88 363 ASP A O 1
ATOM 2854 N N . VAL A 1 364 ? -18.978 1.196 -33.519 1.00 49.69 364 VAL A N 1
ATOM 2855 C CA . VAL A 1 364 ? -18.673 -0.238 -33.524 1.00 49.69 364 VAL A CA 1
ATOM 2856 C C . VAL A 1 364 ? -19.494 -0.881 -32.413 1.00 49.69 364 VAL A C 1
ATOM 2858 O O . VAL A 1 364 ? -19.229 -0.675 -31.229 1.00 49.69 364 VAL A O 1
ATOM 2861 N N . ASP A 1 365 ? -20.508 -1.641 -32.822 1.00 53.84 365 ASP A N 1
ATOM 2862 C CA . ASP A 1 365 ? -21.261 -2.558 -31.973 1.00 53.84 365 ASP A CA 1
ATOM 2863 C C . ASP A 1 365 ? -20.330 -3.687 -31.500 1.00 53.84 365 ASP A C 1
ATOM 2865 O O . ASP A 1 365 ? -20.231 -4.717 -32.159 1.00 53.84 365 ASP A O 1
ATOM 2869 N N . ASP A 1 366 ? -19.630 -3.499 -30.380 1.00 43.62 366 ASP A N 1
ATOM 2870 C CA . ASP A 1 366 ? -18.978 -4.595 -29.655 1.00 43.62 366 ASP A CA 1
ATOM 2871 C C . ASP A 1 366 ? -18.965 -4.330 -28.137 1.00 43.62 366 ASP A C 1
ATOM 2873 O O . ASP A 1 366 ? -18.304 -3.428 -27.625 1.00 43.62 366 ASP A O 1
ATOM 2877 N N . ASP A 1 367 ? -19.739 -5.166 -27.445 1.00 42.38 367 ASP A N 1
ATOM 2878 C CA . ASP A 1 367 ? -19.758 -5.479 -26.015 1.00 42.38 367 ASP A CA 1
ATOM 2879 C C . ASP A 1 367 ? -19.659 -4.330 -24.991 1.00 42.38 367 ASP A C 1
ATOM 2881 O O . ASP A 1 367 ? -18.597 -3.901 -24.524 1.00 42.38 367 ASP A O 1
ATOM 2885 N N . ASP A 1 368 ? -20.861 -3.966 -24.535 1.00 43.84 368 ASP A N 1
ATOM 2886 C CA . ASP A 1 368 ? -21.228 -3.301 -23.288 1.00 43.84 368 ASP A CA 1
ATOM 2887 C C . ASP A 1 368 ? -20.337 -3.693 -22.092 1.00 43.84 368 ASP A C 1
ATOM 2889 O O . ASP A 1 368 ? -20.622 -4.581 -21.284 1.00 43.84 368 ASP A O 1
ATOM 2893 N N . SER A 1 369 ? -19.228 -2.972 -21.959 1.00 42.69 369 SER A N 1
ATOM 2894 C CA . SER A 1 369 ? -18.426 -2.893 -20.744 1.00 42.69 369 SER A CA 1
ATOM 2895 C C . SER A 1 369 ? -18.561 -1.509 -20.116 1.00 42.69 369 SER A C 1
ATOM 2897 O O . SER A 1 369 ? -17.601 -0.944 -19.584 1.00 42.69 369 SER A O 1
ATOM 2899 N N . THR A 1 370 ? -19.790 -0.978 -20.105 1.00 42.75 370 THR A N 1
ATOM 2900 C CA . THR A 1 370 ? -20.149 0.044 -19.126 1.00 42.75 370 THR A CA 1
ATOM 2901 C C . THR A 1 370 ? -20.078 -0.607 -17.743 1.00 42.75 370 THR A C 1
ATOM 2903 O O . THR A 1 370 ? -20.974 -1.312 -17.288 1.00 42.75 370 THR A O 1
ATOM 2906 N N . LEU A 1 371 ? -18.942 -0.438 -17.061 1.00 42.97 371 LEU A N 1
ATOM 2907 C CA . LEU A 1 371 ? -18.823 -0.734 -15.636 1.00 42.97 371 LEU A CA 1
ATOM 2908 C C . LEU A 1 371 ? -19.939 0.022 -14.921 1.00 42.97 371 LEU A C 1
ATOM 2910 O O . LEU A 1 371 ? -19.845 1.230 -14.696 1.00 42.97 371 LEU A O 1
ATOM 2914 N N . THR A 1 372 ? -21.027 -0.674 -14.611 1.00 48.66 372 THR A N 1
ATOM 2915 C CA . THR A 1 372 ? -22.146 -0.051 -13.920 1.00 48.66 372 THR A CA 1
ATOM 2916 C C . THR A 1 372 ? -21.622 0.494 -12.587 1.00 48.66 372 THR A C 1
ATOM 2918 O O . THR A 1 372 ? -20.979 -0.217 -11.815 1.00 48.66 372 THR A O 1
ATOM 2921 N N . PHE A 1 373 ? -21.866 1.780 -12.308 1.00 51.25 373 PHE A N 1
ATOM 2922 C CA . PHE A 1 373 ? -21.460 2.492 -11.076 1.00 51.25 373 PHE A CA 1
ATOM 2923 C C . PHE A 1 373 ? -21.770 1.731 -9.766 1.00 51.25 373 PHE A C 1
ATOM 2925 O O . PHE A 1 373 ? -21.202 2.011 -8.707 1.00 51.25 373 PHE A O 1
ATOM 2932 N N . VAL A 1 374 ? -22.680 0.763 -9.858 1.00 54.50 374 VAL A N 1
ATOM 2933 C CA . VAL A 1 374 ? -23.011 -0.289 -8.897 1.00 54.50 374 VAL A CA 1
ATOM 2934 C C . VAL A 1 374 ? -21.776 -0.928 -8.241 1.00 54.50 374 VAL A C 1
ATOM 2936 O O . VAL A 1 374 ? -21.769 -1.087 -7.016 1.00 54.50 374 VAL A O 1
ATOM 2939 N N . ASP A 1 375 ? -20.703 -1.211 -8.984 1.00 70.81 375 ASP A N 1
ATOM 2940 C CA . ASP A 1 375 ? -19.531 -1.903 -8.419 1.00 70.81 375 ASP A CA 1
ATOM 2941 C C . ASP A 1 375 ? -18.593 -0.974 -7.637 1.00 70.81 375 ASP A C 1
ATOM 2943 O O . ASP A 1 375 ? -18.071 -1.350 -6.581 1.00 70.81 375 ASP A O 1
ATOM 2947 N N . ALA A 1 376 ? -18.459 0.287 -8.059 1.00 80.69 376 ALA A N 1
ATOM 2948 C CA . ALA A 1 376 ? -17.591 1.258 -7.391 1.00 80.69 376 ALA A CA 1
ATOM 2949 C C . ALA A 1 376 ? -18.055 1.568 -5.955 1.00 80.69 376 ALA A C 1
ATOM 2951 O O . ALA A 1 376 ? -17.236 1.673 -5.038 1.00 80.69 376 ALA A O 1
ATOM 2952 N N . ARG A 1 377 ? -19.375 1.646 -5.727 1.00 87.88 377 ARG A N 1
ATOM 2953 C CA . ARG A 1 377 ? -19.952 1.838 -4.381 1.00 87.88 377 ARG A CA 1
ATOM 2954 C C . ARG A 1 377 ? -19.686 0.651 -3.467 1.00 87.88 377 ARG A C 1
ATOM 2956 O O . ARG A 1 377 ? -19.357 0.843 -2.297 1.00 87.88 377 ARG A O 1
ATOM 2963 N N . ASN A 1 378 ? -19.821 -0.566 -3.989 1.00 88.19 378 ASN A N 1
ATOM 2964 C CA . ASN A 1 378 ? -19.577 -1.793 -3.231 1.00 88.19 378 ASN A CA 1
ATOM 2965 C C . ASN A 1 378 ? -18.116 -1.893 -2.798 1.00 88.19 378 ASN A C 1
ATOM 2967 O O . ASN A 1 378 ? -17.837 -2.158 -1.626 1.00 88.19 378 ASN A O 1
ATOM 2971 N N . LEU A 1 379 ? -17.195 -1.606 -3.717 1.00 82.44 379 LEU A N 1
ATOM 2972 C CA . LEU A 1 379 ? -15.775 -1.536 -3.410 1.00 82.44 379 LEU A CA 1
ATOM 2973 C C . LEU A 1 379 ? -15.460 -0.475 -2.367 1.00 82.44 379 LEU A C 1
ATOM 2975 O O . LEU A 1 379 ? -14.792 -0.783 -1.381 1.00 82.44 379 LEU A O 1
ATOM 2979 N N . LEU A 1 380 ? -15.925 0.760 -2.572 1.00 90.12 380 LEU A N 1
ATOM 2980 C CA . LEU A 1 380 ? -15.641 1.853 -1.649 1.00 90.12 380 LEU A CA 1
ATOM 2981 C C . LEU A 1 380 ? -16.153 1.514 -0.247 1.00 90.12 380 LEU A C 1
ATOM 2983 O O . LEU A 1 380 ? -15.436 1.707 0.729 1.00 90.12 380 LEU A O 1
ATOM 2987 N N . HIS A 1 381 ? -17.349 0.930 -0.146 1.00 94.25 381 HIS A N 1
ATOM 2988 C CA . HIS A 1 381 ? -17.910 0.482 1.126 1.00 94.25 381 HIS A CA 1
ATOM 2989 C C . HIS A 1 381 ? -17.025 -0.540 1.833 1.00 94.25 381 HIS A C 1
ATOM 2991 O O . HIS A 1 381 ? -16.708 -0.368 3.005 1.00 94.25 381 HIS A O 1
ATOM 2997 N N . LEU A 1 382 ? -16.584 -1.579 1.119 1.00 89.75 382 LEU A N 1
ATOM 2998 C CA . LEU A 1 382 ? -15.680 -2.590 1.669 1.00 89.75 382 LEU A CA 1
ATOM 2999 C C . LEU A 1 382 ? -14.368 -1.972 2.162 1.00 89.75 382 LEU A C 1
ATOM 3001 O O . LEU A 1 382 ? -13.856 -2.364 3.211 1.00 89.75 382 LEU A O 1
ATOM 3005 N N . GLN A 1 383 ? -13.828 -1.001 1.422 1.00 87.75 383 GLN A N 1
ATOM 3006 C CA . GLN A 1 383 ? -12.613 -0.290 1.815 1.00 87.75 383 GLN A CA 1
ATOM 3007 C C . GLN A 1 383 ? -12.830 0.540 3.082 1.00 87.75 383 GLN A C 1
ATOM 3009 O O . GLN A 1 383 ? -12.024 0.455 4.005 1.00 87.75 383 GLN A O 1
ATOM 3014 N N . VAL A 1 384 ? -13.929 1.295 3.148 1.00 93.88 384 VAL A N 1
ATOM 3015 C CA . VAL A 1 384 ? -14.309 2.111 4.309 1.00 93.88 384 VAL A CA 1
ATOM 3016 C C . VAL A 1 384 ? -14.536 1.230 5.537 1.00 93.88 384 VAL A C 1
ATOM 3018 O O . VAL A 1 384 ? -13.947 1.487 6.583 1.00 93.88 384 VAL A O 1
ATOM 3021 N N . ALA A 1 385 ? -15.305 0.149 5.403 1.00 94.69 385 ALA A N 1
ATOM 3022 C CA . ALA A 1 385 ? -15.564 -0.810 6.473 1.00 94.69 385 ALA A CA 1
ATOM 3023 C C . ALA A 1 385 ? -14.263 -1.369 7.074 1.00 94.69 385 ALA A C 1
ATOM 3025 O O . ALA A 1 385 ? -14.042 -1.267 8.281 1.00 94.69 385 ALA A O 1
ATOM 3026 N N . LYS A 1 386 ? -13.362 -1.889 6.229 1.00 88.56 386 LYS A N 1
ATOM 3027 C CA . LYS A 1 386 ? -12.076 -2.455 6.669 1.00 88.56 386 LYS A CA 1
ATOM 3028 C C . LYS A 1 386 ? -11.161 -1.410 7.301 1.00 88.56 386 LYS A C 1
ATOM 3030 O O . LYS A 1 386 ? -10.637 -1.638 8.389 1.00 88.56 386 LYS A O 1
ATOM 3035 N N . HIS A 1 387 ? -10.994 -0.264 6.639 1.00 91.12 387 HIS A N 1
ATOM 3036 C CA . HIS A 1 387 ? -10.097 0.798 7.097 1.00 91.12 387 HIS A CA 1
ATOM 3037 C C . HIS A 1 387 ? -10.530 1.353 8.452 1.00 91.12 387 HIS A C 1
ATOM 3039 O O . HIS A 1 387 ? -9.755 1.346 9.406 1.00 91.12 387 HIS A O 1
ATOM 3045 N N . PHE A 1 388 ? -11.795 1.764 8.584 1.00 95.31 388 PHE A N 1
ATOM 3046 C CA . PHE A 1 388 ? -12.278 2.331 9.842 1.00 95.31 388 PHE A CA 1
ATOM 3047 C C . PHE A 1 388 ? -12.405 1.287 10.953 1.00 95.31 388 PHE A C 1
ATOM 3049 O O . PHE A 1 388 ? -12.210 1.645 12.112 1.00 95.31 388 PHE A O 1
ATOM 3056 N N . LYS A 1 389 ? -12.627 0.000 10.645 1.00 95.12 389 LYS A N 1
ATOM 3057 C CA . LYS A 1 389 ? -12.504 -1.069 11.649 1.00 95.12 389 LYS A CA 1
ATOM 3058 C C . LYS A 1 389 ? -11.091 -1.119 12.245 1.00 95.12 389 LYS A C 1
ATOM 3060 O O . LYS A 1 389 ? -10.965 -1.181 13.466 1.00 95.12 389 LYS A O 1
ATOM 3065 N N . SER A 1 390 ? -10.046 -1.061 11.412 1.00 90.19 390 SER A N 1
ATOM 3066 C CA . SER A 1 390 ? -8.651 -1.045 11.887 1.00 90.19 390 SER A CA 1
ATOM 3067 C C . SER A 1 390 ? -8.359 0.193 12.747 1.00 90.19 390 SER A C 1
ATOM 3069 O O . SER A 1 390 ? -7.852 0.064 13.863 1.00 90.19 390 SER A O 1
ATOM 3071 N N . LEU A 1 391 ? -8.796 1.381 12.312 1.00 93.06 391 LEU A N 1
ATOM 3072 C CA . LEU A 1 391 ? -8.623 2.615 13.091 1.00 93.06 391 LEU A CA 1
ATOM 3073 C C . LEU A 1 391 ? -9.349 2.589 14.443 1.00 93.06 391 LEU A C 1
ATOM 3075 O O . LEU A 1 391 ? -8.820 3.079 15.441 1.00 93.06 391 LEU A O 1
ATOM 3079 N N . LEU A 1 392 ? -10.551 2.009 14.497 1.00 96.50 392 LEU A N 1
ATOM 3080 C CA . LEU A 1 392 ? -11.277 1.818 15.754 1.00 96.50 392 LEU A CA 1
ATOM 3081 C C . LEU A 1 392 ? -10.527 0.850 16.681 1.00 96.50 392 LEU A C 1
ATOM 3083 O O . LEU A 1 392 ? -10.418 1.118 17.876 1.00 96.50 392 LEU A O 1
ATOM 3087 N N . ALA A 1 393 ? -9.960 -0.236 16.148 1.00 94.25 393 ALA A N 1
ATOM 3088 C CA . ALA A 1 393 ? -9.136 -1.163 16.925 1.00 94.25 393 ALA A CA 1
ATOM 3089 C C . ALA A 1 393 ? -7.862 -0.496 17.472 1.00 94.25 393 ALA A C 1
ATOM 3091 O O . ALA A 1 393 ? -7.507 -0.706 18.636 1.00 94.25 393 ALA A O 1
ATOM 3092 N N . GLU A 1 394 ? -7.199 0.346 16.674 1.00 92.19 394 GLU A N 1
ATOM 3093 C CA . GLU A 1 394 ? -6.045 1.136 17.114 1.00 92.19 394 GLU A CA 1
ATOM 3094 C C . GLU A 1 394 ? -6.420 2.102 18.248 1.00 92.19 394 GLU A C 1
ATOM 3096 O O . GLU A 1 394 ? -5.735 2.141 19.276 1.00 92.19 394 GLU A O 1
ATOM 3101 N N . LEU A 1 395 ? -7.539 2.821 18.105 1.00 95.31 395 LEU A N 1
ATOM 3102 C CA . LEU A 1 395 ? -8.053 3.722 19.137 1.00 95.31 395 LEU A CA 1
ATOM 3103 C C . LEU A 1 395 ? -8.334 2.968 20.446 1.00 95.31 395 LEU A C 1
ATOM 3105 O O . LEU A 1 395 ? -7.894 3.396 21.515 1.00 95.31 395 LEU A O 1
ATOM 3109 N N . VAL A 1 396 ? -9.004 1.814 20.378 1.00 95.06 396 VAL A N 1
ATOM 3110 C CA . VAL A 1 396 ? -9.275 0.968 21.553 1.00 95.06 396 VAL A CA 1
ATOM 3111 C C . VAL A 1 396 ? -7.973 0.534 22.232 1.00 95.06 396 VAL A C 1
ATOM 3113 O O . VAL A 1 396 ? -7.840 0.678 23.451 1.00 95.06 396 VAL A O 1
ATOM 3116 N N . LEU A 1 397 ? -6.978 0.076 21.464 1.00 91.62 397 LEU A N 1
ATOM 3117 C CA . LEU A 1 397 ? -5.661 -0.291 21.994 1.00 91.62 397 LEU A CA 1
ATOM 3118 C C . LEU A 1 397 ? -4.958 0.890 22.676 1.00 91.62 397 LEU A C 1
ATOM 3120 O O . LEU A 1 397 ? -4.341 0.713 23.731 1.00 91.62 397 LEU A O 1
ATOM 3124 N N . HIS A 1 398 ? -5.046 2.091 22.103 1.00 92.38 398 HIS A N 1
ATOM 3125 C CA . HIS A 1 398 ? -4.468 3.293 22.696 1.00 92.38 398 HIS A CA 1
ATOM 3126 C C . HIS A 1 398 ? -5.137 3.636 24.035 1.00 92.38 398 HIS A C 1
ATOM 3128 O O . HIS A 1 398 ? -4.454 3.864 25.038 1.00 92.38 398 HIS A O 1
ATOM 3134 N N . LEU A 1 399 ? -6.471 3.589 24.085 1.00 92.94 399 LEU A N 1
ATOM 3135 C CA . LEU A 1 399 ? -7.241 3.831 25.306 1.00 92.94 399 LEU A CA 1
ATOM 3136 C C . LEU A 1 399 ? -6.948 2.786 26.389 1.00 92.94 399 LEU A C 1
ATOM 3138 O O . LEU A 1 399 ? -6.829 3.139 27.564 1.00 92.94 399 LEU A O 1
ATOM 3142 N N . GLU A 1 400 ? -6.779 1.513 26.023 1.00 91.00 400 GLU A N 1
ATOM 3143 C CA . GLU A 1 400 ? -6.342 0.480 26.967 1.00 91.00 400 GLU A CA 1
ATOM 3144 C C . GLU A 1 400 ? -4.957 0.772 27.552 1.00 91.00 400 GLU A C 1
ATOM 3146 O O . GLU A 1 400 ? -4.773 0.664 28.766 1.00 91.00 400 GLU A O 1
ATOM 3151 N N . ARG A 1 401 ? -3.981 1.157 26.717 1.00 89.19 401 ARG A N 1
ATOM 3152 C CA . ARG A 1 401 ? -2.625 1.504 27.180 1.00 89.19 401 ARG A CA 1
ATOM 3153 C C . ARG A 1 401 ? -2.649 2.698 28.128 1.00 89.19 401 ARG A C 1
ATOM 3155 O O . ARG A 1 401 ? -2.021 2.638 29.181 1.00 89.19 401 ARG A O 1
ATOM 3162 N N . LYS A 1 402 ? -3.424 3.737 27.803 1.00 91.00 402 LYS A N 1
ATOM 3163 C CA . LYS A 1 402 ? -3.600 4.932 28.644 1.00 91.00 402 LYS A CA 1
ATOM 3164 C C . LYS A 1 402 ? -4.217 4.580 30.003 1.00 91.00 402 LYS A C 1
ATOM 3166 O O . LYS A 1 402 ? -3.725 5.040 31.030 1.00 91.00 402 LYS A O 1
ATOM 3171 N N . LYS A 1 403 ? -5.236 3.706 30.030 1.00 88.62 403 LYS A N 1
ATOM 3172 C CA . LYS A 1 403 ? -5.840 3.202 31.280 1.00 88.62 403 LYS A CA 1
ATOM 3173 C C . LYS A 1 403 ? -4.841 2.402 32.127 1.00 88.62 403 LYS A C 1
ATOM 3175 O O . LYS A 1 403 ? -4.819 2.585 33.339 1.00 88.62 403 LYS A O 1
ATOM 3180 N N . ARG A 1 404 ? -4.006 1.554 31.509 1.00 85.12 404 ARG A N 1
ATOM 3181 C CA . ARG A 1 404 ? -2.958 0.788 32.218 1.00 85.12 404 ARG A CA 1
ATOM 3182 C C . ARG A 1 404 ? -1.879 1.703 32.800 1.00 85.12 404 ARG A C 1
ATOM 3184 O O . ARG A 1 404 ? -1.571 1.599 33.979 1.00 85.12 404 ARG A O 1
ATOM 3191 N N . ALA A 1 405 ? -1.394 2.671 32.022 1.00 87.25 405 ALA A N 1
ATOM 3192 C CA . ALA A 1 405 ? -0.421 3.652 32.503 1.00 87.25 405 ALA A CA 1
ATOM 3193 C C . ALA A 1 405 ? -0.959 4.469 33.696 1.00 87.25 405 ALA A C 1
ATOM 3195 O O . ALA A 1 405 ? -0.241 4.697 34.667 1.00 87.25 405 ALA A O 1
ATOM 3196 N N . ALA A 1 406 ? -2.243 4.848 33.665 1.00 86.44 406 ALA A N 1
ATOM 3197 C CA . ALA A 1 406 ? -2.894 5.524 34.786 1.00 86.44 406 ALA A CA 1
ATOM 3198 C C . ALA A 1 406 ? -3.049 4.618 36.023 1.00 86.44 406 ALA A C 1
ATOM 3200 O O . ALA A 1 406 ? -2.939 5.101 37.148 1.00 86.44 406 ALA A O 1
ATOM 3201 N N . SER A 1 407 ? -3.282 3.312 35.835 1.00 80.50 407 SER A N 1
ATOM 3202 C CA . SER A 1 407 ? -3.391 2.362 36.948 1.00 80.50 407 SER A CA 1
ATOM 3203 C C . SER A 1 407 ? -2.050 1.975 37.565 1.00 80.50 407 SER A C 1
ATOM 3205 O O . SER A 1 407 ? -2.027 1.606 38.735 1.00 80.50 407 SER A O 1
ATOM 3207 N N . ASP A 1 408 ? -0.960 2.030 36.799 1.00 77.69 408 ASP A N 1
ATOM 3208 C CA . ASP A 1 408 ? 0.379 1.648 37.265 1.00 77.69 408 ASP A CA 1
ATOM 3209 C C . ASP A 1 408 ? 1.080 2.803 38.004 1.00 77.69 408 ASP A C 1
ATOM 3211 O O . ASP A 1 408 ? 1.884 2.564 38.900 1.00 77.69 408 ASP A O 1
ATOM 3215 N N . GLY A 1 409 ? 0.737 4.058 37.683 1.00 71.94 409 GLY A N 1
ATOM 3216 C CA . GLY A 1 409 ? 1.262 5.247 38.368 1.00 71.94 409 GLY A CA 1
ATOM 3217 C C . GLY A 1 409 ? 0.598 5.565 39.715 1.00 71.94 409 GLY A C 1
ATOM 3218 O O . GLY A 1 409 ? 1.174 6.280 40.532 1.00 71.94 409 GLY A O 1
ATOM 3219 N N . ALA A 1 410 ? -0.598 5.035 39.975 1.00 64.69 410 ALA A N 1
ATOM 3220 C CA . ALA A 1 410 ? -1.247 5.127 41.279 1.00 64.69 410 ALA A CA 1
ATOM 3221 C C . ALA A 1 410 ? -0.899 3.860 42.063 1.00 64.69 410 ALA A C 1
ATOM 3223 O O . ALA A 1 410 ? -1.465 2.809 41.777 1.00 64.69 410 ALA A O 1
ATOM 3224 N N . SER A 1 411 ? 0.034 3.952 43.019 1.00 57.16 411 SER A N 1
ATOM 3225 C CA . SER A 1 411 ? 0.428 2.875 43.939 1.00 57.16 411 SER A CA 1
ATOM 3226 C C . SER A 1 411 ? -0.800 2.089 44.399 1.00 57.16 411 SER A C 1
ATOM 3228 O O . SER A 1 411 ? -1.540 2.539 45.276 1.00 57.16 411 SER A O 1
ATOM 3230 N N . GLN A 1 412 ? -1.063 0.954 43.743 1.00 53.03 412 GLN A N 1
ATOM 3231 C CA . GLN A 1 412 ? -2.294 0.200 43.937 1.00 53.03 412 GLN A CA 1
ATOM 3232 C C . GLN A 1 412 ? -2.282 -0.323 45.366 1.00 53.03 412 GLN A C 1
ATOM 3234 O O . GLN A 1 412 ? -1.570 -1.274 45.688 1.00 53.03 412 GLN A O 1
ATOM 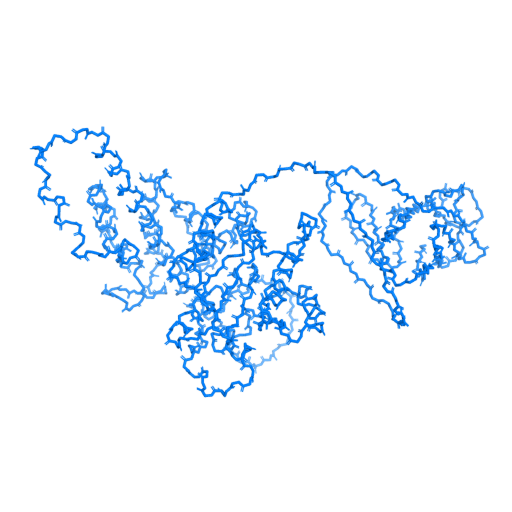3239 N N . SER A 1 413 ? -3.075 0.307 46.234 1.00 56.00 413 SER A N 1
ATOM 3240 C CA . SER A 1 413 ? -3.423 -0.313 47.499 1.00 56.00 413 SER A CA 1
ATOM 3241 C C . SER A 1 413 ? -4.081 -1.646 47.144 1.00 56.00 413 SER A C 1
ATOM 3243 O O . SER A 1 413 ? -5.033 -1.713 46.363 1.00 56.00 413 SER A O 1
ATOM 3245 N N . VAL A 1 414 ? -3.534 -2.731 47.687 1.00 57.25 414 VAL A N 1
ATOM 3246 C CA . VAL A 1 414 ? -3.957 -4.122 47.445 1.00 57.25 414 VAL A CA 1
ATOM 3247 C C . VAL A 1 414 ? -5.443 -4.352 47.806 1.00 57.25 414 VAL A C 1
ATOM 3249 O O . VAL A 1 414 ? -6.012 -5.399 47.511 1.00 57.25 414 VAL A O 1
ATOM 3252 N N . HIS A 1 415 ? -6.106 -3.350 48.389 1.00 55.28 415 HIS A N 1
ATOM 3253 C CA . HIS A 1 415 ? -7.459 -3.410 48.925 1.00 55.28 415 HIS A CA 1
ATOM 3254 C C . HIS A 1 415 ? -8.493 -2.546 48.190 1.00 55.28 415 HIS A C 1
ATOM 3256 O O . HIS A 1 415 ? -9.661 -2.566 48.575 1.00 55.28 415 HIS A O 1
ATOM 3262 N N . ALA A 1 416 ? -8.133 -1.817 47.127 1.00 54.12 416 ALA A N 1
ATOM 3263 C CA . ALA A 1 416 ? -9.142 -1.150 46.307 1.00 54.12 416 ALA A CA 1
ATOM 3264 C C . ALA A 1 416 ? -9.874 -2.190 45.442 1.00 54.12 416 ALA A C 1
ATOM 3266 O O . ALA A 1 416 ? -9.338 -2.692 44.451 1.00 54.12 416 ALA A O 1
ATOM 3267 N N . SER A 1 417 ? -11.105 -2.524 45.837 1.00 49.44 417 SER A N 1
ATOM 3268 C CA . SER A 1 417 ? -12.018 -3.409 45.113 1.00 49.44 417 SER A CA 1
ATOM 3269 C C . SER A 1 417 ? -12.130 -2.976 43.652 1.00 49.44 417 SER A C 1
ATOM 3271 O O . SER A 1 417 ? -12.848 -2.032 43.321 1.00 49.44 417 SER A O 1
ATOM 3273 N N . ARG A 1 418 ? -11.407 -3.665 42.760 1.00 51.06 418 ARG A N 1
ATOM 3274 C CA . ARG A 1 418 ? -11.559 -3.512 41.310 1.00 51.06 418 ARG A CA 1
ATOM 3275 C C . ARG A 1 418 ? -13.033 -3.741 40.993 1.00 51.06 418 ARG A C 1
ATOM 3277 O O . ARG A 1 418 ? -13.535 -4.836 41.241 1.00 51.06 418 ARG A O 1
ATOM 3284 N N . SER A 1 419 ? -13.728 -2.706 40.519 1.00 51.28 419 SER A N 1
ATOM 3285 C CA . SER A 1 419 ? -15.175 -2.772 40.324 1.00 51.28 419 SER A CA 1
ATOM 3286 C C . SER A 1 419 ? -15.524 -3.982 39.451 1.00 51.28 419 SER A C 1
ATOM 3288 O O . SER A 1 419 ? -14.982 -4.185 38.362 1.00 51.28 419 SER A O 1
ATOM 3290 N N . ILE A 1 420 ? -16.406 -4.833 39.972 1.00 51.41 420 ILE A N 1
ATOM 3291 C CA . ILE A 1 420 ? -16.802 -6.108 39.359 1.00 51.41 420 ILE A CA 1
ATOM 3292 C C . ILE A 1 420 ? -17.399 -5.870 37.958 1.00 51.41 420 ILE A C 1
ATOM 3294 O O . ILE A 1 420 ? -17.223 -6.685 37.052 1.00 51.41 420 ILE A O 1
ATOM 3298 N N . HIS A 1 421 ? -17.995 -4.696 37.739 1.00 48.31 421 HIS A N 1
ATOM 3299 C CA . HIS A 1 421 ? -18.564 -4.281 36.458 1.00 48.31 421 HIS A CA 1
ATOM 3300 C C . HIS A 1 421 ? -17.520 -4.033 35.357 1.00 48.31 421 HIS A C 1
ATOM 3302 O O . HIS A 1 421 ? -17.807 -4.305 34.195 1.00 48.31 421 HIS A O 1
ATOM 3308 N N . ALA A 1 422 ? -16.283 -3.637 35.687 1.00 50.06 422 ALA A N 1
ATOM 3309 C CA . ALA A 1 422 ? -15.220 -3.478 34.685 1.00 50.06 422 ALA A CA 1
ATOM 3310 C C . ALA A 1 422 ? -14.710 -4.824 34.127 1.00 50.06 422 ALA A C 1
ATOM 3312 O O . ALA A 1 422 ? -14.061 -4.864 33.081 1.00 50.06 422 ALA A O 1
ATOM 3313 N N . ARG A 1 423 ? -14.993 -5.942 34.813 1.00 50.66 423 ARG A N 1
ATOM 3314 C CA . ARG A 1 423 ? -14.582 -7.291 34.389 1.00 50.66 423 ARG A CA 1
ATOM 3315 C C . ARG A 1 423 ? -15.574 -7.938 33.417 1.00 50.66 423 ARG A C 1
ATOM 3317 O O . ARG A 1 423 ? -15.158 -8.778 32.630 1.00 50.66 423 ARG A O 1
ATOM 3324 N N . SER A 1 424 ? -16.844 -7.527 33.456 1.00 50.25 424 SER A N 1
ATOM 3325 C CA . SER A 1 424 ? -17.939 -8.121 32.671 1.00 50.25 424 SER A CA 1
ATOM 3326 C C . SER A 1 424 ? -17.957 -7.704 31.196 1.00 50.25 424 SER A C 1
ATOM 3328 O O . SER A 1 424 ? -18.614 -8.366 30.400 1.00 50.25 424 SER A O 1
ATOM 3330 N N . LEU A 1 425 ? -17.276 -6.612 30.838 1.00 54.75 425 LEU A N 1
ATOM 3331 C CA . LEU A 1 425 ? -17.275 -6.050 29.479 1.00 54.75 425 LEU A CA 1
ATOM 3332 C C . LEU A 1 425 ? -15.927 -6.179 28.765 1.00 54.75 425 LEU A C 1
ATOM 3334 O O . LEU A 1 425 ? -15.802 -5.754 27.621 1.00 54.75 425 LEU A O 1
ATOM 3338 N N . ARG A 1 426 ? -14.920 -6.809 29.392 1.00 59.94 426 ARG A N 1
ATOM 3339 C CA . ARG A 1 426 ? -13.855 -7.407 28.580 1.00 59.94 426 ARG A CA 1
ATOM 3340 C C . ARG A 1 426 ? -14.533 -8.519 27.785 1.00 59.94 426 ARG A C 1
ATOM 3342 O O . ARG A 1 426 ? -15.122 -9.386 28.434 1.00 59.94 426 ARG A O 1
ATOM 3349 N N . PRO A 1 427 ? -14.508 -8.487 26.442 1.00 54.53 427 PRO A N 1
ATOM 3350 C CA . PRO A 1 427 ? -15.160 -9.513 25.652 1.00 54.53 427 PRO A CA 1
ATOM 3351 C C . P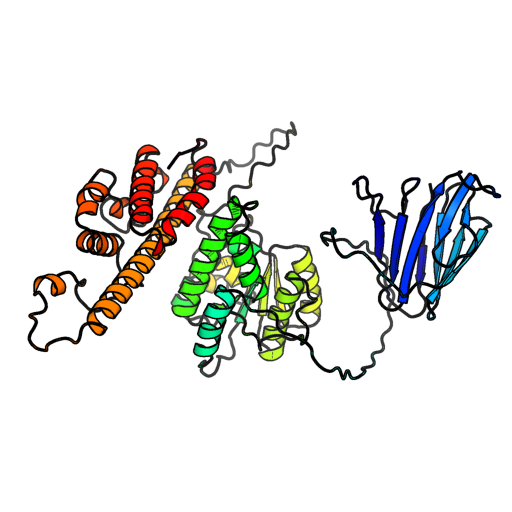RO A 1 427 ? -14.729 -10.880 26.159 1.00 54.53 427 PRO A C 1
ATOM 3353 O O . PRO A 1 427 ? -13.571 -11.096 26.540 1.00 54.53 427 PRO A O 1
ATOM 3356 N N . ALA A 1 428 ? -15.716 -11.764 26.253 1.00 50.28 428 ALA A N 1
ATOM 3357 C CA . ALA A 1 428 ? -15.527 -13.108 26.747 1.00 50.28 428 ALA A CA 1
ATOM 3358 C C . ALA A 1 428 ? -14.316 -13.743 26.038 1.00 50.28 428 ALA A C 1
ATOM 3360 O O . ALA A 1 428 ? -14.276 -13.824 24.814 1.00 50.28 428 ALA A O 1
ATOM 3361 N N . HIS A 1 429 ? -13.339 -14.188 26.832 1.00 54.97 429 HIS A N 1
ATOM 3362 C CA . HIS A 1 429 ? -12.236 -15.063 26.424 1.00 54.97 429 HIS A CA 1
ATOM 3363 C C . HIS A 1 429 ? -11.181 -14.495 25.466 1.00 54.97 429 HIS A C 1
ATOM 3365 O O . HIS A 1 429 ? -11.250 -14.735 24.272 1.00 54.97 429 HIS A O 1
ATOM 3371 N N . GLY A 1 430 ? -10.113 -13.889 26.001 1.00 78.44 430 GLY A N 1
ATOM 3372 C CA . GLY A 1 430 ? -8.747 -13.995 25.443 1.00 78.44 430 GLY A CA 1
ATOM 3373 C C . GLY A 1 430 ? -8.473 -13.490 24.015 1.00 78.44 430 GLY A C 1
ATOM 3374 O O . GLY A 1 430 ? -7.318 -13.535 23.596 1.00 78.44 430 GLY A O 1
ATOM 3375 N N . LYS A 1 431 ? -9.480 -13.006 23.283 1.00 88.44 431 LYS A N 1
ATOM 3376 C CA . LYS A 1 431 ? -9.349 -12.511 21.912 1.00 88.44 431 LYS A CA 1
ATOM 3377 C C . LYS A 1 431 ? -8.526 -11.235 21.888 1.00 88.44 431 LYS A C 1
ATOM 3379 O O . LYS A 1 431 ? -8.740 -10.327 22.701 1.00 88.44 431 LYS A O 1
ATOM 3384 N N . LYS A 1 432 ? -7.612 -11.140 20.926 1.00 88.56 432 LYS A N 1
ATOM 3385 C CA . LYS A 1 432 ? -6.839 -9.913 20.694 1.00 88.56 432 LYS A CA 1
ATOM 3386 C C . LYS A 1 432 ? -7.774 -8.825 20.156 1.00 88.56 432 LYS A C 1
ATOM 3388 O O . LYS A 1 432 ? -8.697 -9.135 19.416 1.00 88.56 432 LYS A O 1
ATOM 3393 N N . VAL A 1 433 ? -7.519 -7.550 20.468 1.00 89.56 433 VAL A N 1
ATOM 3394 C CA . VAL A 1 433 ? -8.348 -6.418 19.981 1.00 89.56 433 VAL A CA 1
ATOM 3395 C C . VAL A 1 433 ? -8.436 -6.383 18.448 1.00 89.56 433 VAL A C 1
ATOM 3397 O O . VAL A 1 433 ? -9.465 -6.017 17.895 1.00 89.56 433 VAL A O 1
ATOM 3400 N N . SER A 1 434 ? -7.395 -6.847 17.750 1.00 84.81 434 SER A N 1
ATOM 3401 C CA . SER A 1 434 ? -7.385 -6.999 16.287 1.00 84.81 434 SER A CA 1
ATOM 3402 C C . SER A 1 434 ? -8.438 -7.978 15.750 1.00 84.81 434 SER A C 1
ATOM 3404 O O . SER A 1 434 ? -8.804 -7.911 14.581 1.00 84.81 434 SER A O 1
ATOM 3406 N N . GLU A 1 435 ? -8.914 -8.901 16.584 1.00 89.38 435 GLU A N 1
ATOM 3407 C CA . GLU A 1 435 ? -9.911 -9.919 16.232 1.00 89.38 435 GLU A CA 1
ATOM 3408 C C . GLU A 1 435 ? -11.336 -9.483 16.595 1.00 89.38 435 GLU A C 1
ATOM 3410 O O . GLU A 1 435 ? -12.290 -10.201 16.294 1.00 89.38 435 GLU A O 1
ATOM 3415 N N . TRP A 1 436 ? -11.497 -8.329 17.249 1.00 92.56 436 TRP A N 1
ATOM 3416 C CA . TRP A 1 436 ? -12.808 -7.851 17.669 1.00 92.56 436 TRP A CA 1
ATOM 3417 C C . TRP A 1 436 ? -13.658 -7.452 16.458 1.00 92.56 436 TRP A C 1
ATOM 3419 O O . TRP A 1 436 ? -13.188 -6.938 15.434 1.00 92.56 436 TRP A O 1
ATOM 3429 N N . THR A 1 437 ? -14.951 -7.715 16.577 1.00 94.06 437 THR A N 1
ATOM 3430 C CA . THR A 1 437 ? -15.984 -7.222 15.670 1.00 94.06 437 THR A CA 1
ATOM 3431 C C . THR A 1 437 ? -16.156 -5.712 15.835 1.00 94.06 437 THR A C 1
ATOM 3433 O O . THR A 1 437 ? -15.782 -5.134 16.855 1.00 94.06 437 THR A O 1
ATOM 3436 N N . VAL A 1 438 ? -16.749 -5.048 14.837 1.00 95.56 438 VAL A N 1
ATOM 3437 C CA . VAL A 1 438 ? -17.048 -3.611 14.951 1.00 95.56 438 VAL A CA 1
ATOM 3438 C C . VAL A 1 438 ? -17.972 -3.344 16.143 1.00 95.56 438 VAL A C 1
ATOM 3440 O O . VAL A 1 438 ? -17.758 -2.370 16.857 1.00 95.56 438 VAL A O 1
ATOM 3443 N N . GLY A 1 439 ? -18.951 -4.220 16.394 1.00 94.88 439 GLY A N 1
ATOM 3444 C CA . GLY A 1 439 ? -19.839 -4.122 17.553 1.00 94.88 439 GLY A CA 1
ATOM 3445 C C . GLY A 1 439 ? -19.069 -4.126 18.870 1.00 94.88 439 GLY A C 1
ATOM 3446 O O . GLY A 1 439 ? -19.218 -3.203 19.662 1.00 94.88 439 GLY A O 1
ATOM 3447 N N . GLU A 1 440 ? -18.164 -5.091 19.065 1.00 94.50 440 GLU A N 1
ATOM 3448 C CA . GLU A 1 440 ? -17.309 -5.165 20.263 1.00 94.50 440 GLU A CA 1
ATOM 3449 C C . GLU A 1 440 ? -16.429 -3.912 20.432 1.00 94.50 440 GLU A C 1
ATOM 3451 O O . GLU A 1 440 ? -16.309 -3.389 21.542 1.00 94.50 440 GLU A O 1
ATOM 3456 N N . LEU A 1 441 ? -15.849 -3.396 19.340 1.00 95.56 441 LEU A N 1
ATOM 3457 C CA . LEU A 1 441 ? -15.058 -2.160 19.360 1.00 95.56 441 LEU A CA 1
ATOM 3458 C C . LEU A 1 441 ? -15.908 -0.949 19.775 1.00 95.56 441 LEU A C 1
ATOM 3460 O O . LEU A 1 441 ? -15.502 -0.182 20.648 1.00 95.56 441 LEU A O 1
ATOM 3464 N N . LEU A 1 442 ? -17.096 -0.785 19.185 1.00 95.75 442 LEU A N 1
ATOM 3465 C CA . LEU A 1 442 ? -17.996 0.331 19.485 1.00 95.75 442 LEU A CA 1
ATOM 3466 C C . LEU A 1 442 ? -18.573 0.244 20.902 1.00 95.75 442 LEU A C 1
ATOM 3468 O O . LEU A 1 442 ? -18.594 1.260 21.592 1.00 95.75 442 LEU A O 1
ATOM 3472 N N . SER A 1 443 ? -18.953 -0.945 21.378 1.00 93.62 443 SER A N 1
ATOM 3473 C CA . SER A 1 443 ? -19.416 -1.145 22.758 1.00 93.62 443 SER A CA 1
ATOM 3474 C C . SER A 1 443 ? -18.335 -0.806 23.787 1.00 93.62 443 SER A C 1
ATOM 3476 O O . SER A 1 443 ? -18.636 -0.254 24.845 1.00 93.62 443 SER A O 1
ATOM 3478 N N . TYR A 1 444 ? -17.059 -1.081 23.493 1.00 93.50 444 TYR A N 1
ATOM 3479 C CA . TYR A 1 444 ? -15.960 -0.666 24.370 1.00 93.50 444 TYR A CA 1
ATOM 3480 C C . TYR A 1 444 ? -15.783 0.861 24.409 1.00 93.50 444 TYR A C 1
ATOM 3482 O O . TYR A 1 444 ? -15.500 1.434 25.471 1.00 93.50 444 TYR A O 1
ATOM 3490 N N . LEU A 1 445 ? -15.930 1.528 23.260 1.00 94.56 445 LEU A N 1
ATOM 3491 C CA . LEU A 1 445 ? -15.879 2.989 23.187 1.00 94.56 445 LEU A CA 1
ATOM 3492 C C . LEU A 1 445 ? -17.057 3.616 23.939 1.00 94.56 445 LEU A C 1
ATOM 3494 O O . LEU A 1 445 ? -16.832 4.505 24.754 1.00 94.56 445 LEU A O 1
ATOM 3498 N N . GLU A 1 446 ? -18.273 3.102 23.753 1.00 94.25 446 GLU A N 1
ATOM 3499 C CA . GLU A 1 446 ? -19.482 3.520 24.476 1.00 94.25 446 GLU A CA 1
ATOM 3500 C C . GLU A 1 446 ? -19.347 3.331 25.991 1.00 94.25 446 GLU A C 1
ATOM 3502 O O . GLU A 1 446 ? -19.689 4.215 26.770 1.00 94.25 446 GLU A O 1
ATOM 3507 N N . PHE A 1 447 ? -18.749 2.224 26.433 1.00 90.56 447 PHE A N 1
ATOM 3508 C CA . PHE A 1 447 ? -18.436 2.026 27.847 1.00 90.56 447 PHE A CA 1
ATOM 3509 C C . PHE A 1 447 ? -17.426 3.056 28.380 1.00 90.56 447 PHE A C 1
ATOM 3511 O O . PHE A 1 447 ? -17.466 3.435 29.551 1.00 90.56 447 PHE A O 1
ATOM 3518 N N . THR A 1 448 ? -16.481 3.484 27.542 1.00 91.50 448 THR A N 1
ATOM 3519 C CA . THR A 1 448 ? -15.470 4.477 27.927 1.00 91.50 448 THR A CA 1
ATOM 3520 C C . THR A 1 448 ? -16.042 5.896 27.937 1.00 91.50 448 THR A C 1
ATOM 3522 O O . THR A 1 448 ? -15.602 6.711 28.746 1.00 91.50 448 THR A O 1
ATOM 3525 N N . ASP A 1 449 ? -17.026 6.177 27.087 1.00 93.06 449 ASP A N 1
ATOM 3526 C CA . ASP A 1 449 ? -17.740 7.446 27.011 1.00 93.06 449 ASP A CA 1
ATOM 3527 C C . ASP A 1 449 ? -19.229 7.204 26.721 1.00 93.06 449 ASP A C 1
ATOM 3529 O O . ASP A 1 449 ? -19.649 7.079 25.569 1.00 93.06 449 ASP A O 1
ATOM 3533 N N . LEU A 1 450 ? -20.033 7.191 27.790 1.00 91.88 450 LEU A N 1
ATOM 3534 C CA . LEU A 1 450 ? -21.478 6.924 27.744 1.00 91.88 450 LEU A CA 1
ATOM 3535 C C . LEU A 1 450 ? -22.240 7.891 26.834 1.00 91.88 450 LEU A C 1
ATOM 3537 O O . LEU A 1 450 ? -23.299 7.558 26.310 1.00 91.88 450 LEU A O 1
ATOM 3541 N N . SER A 1 451 ? -21.707 9.092 26.599 1.00 93.06 451 SER A N 1
ATOM 3542 C CA . SER A 1 451 ? -22.363 10.056 25.719 1.00 93.06 451 SER A CA 1
ATOM 3543 C C . SER A 1 451 ? -22.285 9.666 24.234 1.00 93.06 451 SER A C 1
ATOM 3545 O O . SER A 1 451 ? -22.848 10.369 23.393 1.00 93.06 451 SER A O 1
ATOM 3547 N N . LEU A 1 452 ? -21.577 8.581 23.884 1.00 92.19 452 LEU A N 1
ATOM 3548 C CA . LEU A 1 452 ? -21.606 7.992 22.541 1.00 92.19 452 LEU A CA 1
ATOM 3549 C C . LEU A 1 452 ? -22.904 7.239 22.246 1.00 92.19 452 LEU A C 1
ATOM 3551 O O . LEU A 1 452 ? -23.238 7.094 21.071 1.00 92.19 452 LEU A O 1
ATOM 3555 N N . GLU A 1 453 ? -23.643 6.777 23.257 1.00 92.12 453 GLU A N 1
ATOM 3556 C CA . GLU A 1 453 ? -24.867 5.990 23.050 1.00 92.12 453 GLU A CA 1
ATOM 3557 C C . GLU A 1 453 ? -25.852 6.742 22.138 1.00 92.12 453 GLU A C 1
ATOM 3559 O O . GLU A 1 453 ? -26.321 6.221 21.123 1.00 92.12 453 GLU A O 1
ATOM 3564 N N . ALA A 1 454 ? -26.064 8.032 22.416 1.00 91.38 454 ALA A N 1
ATOM 3565 C CA . ALA A 1 454 ? -26.926 8.901 21.616 1.00 91.38 454 ALA A CA 1
ATOM 3566 C C . ALA A 1 454 ? -26.466 9.045 20.150 1.00 91.38 454 ALA A C 1
ATOM 3568 O O . ALA A 1 454 ? -27.295 9.226 19.258 1.00 91.38 454 ALA A O 1
ATOM 3569 N N . ILE A 1 455 ? -25.160 8.935 19.892 1.00 91.75 455 ILE A N 1
ATOM 3570 C CA . ILE A 1 455 ? -24.555 9.049 18.556 1.00 91.75 455 ILE A CA 1
ATOM 3571 C C . ILE A 1 455 ? -24.671 7.723 17.795 1.00 91.75 455 ILE A C 1
ATOM 3573 O O . ILE A 1 455 ? -24.929 7.700 16.588 1.00 91.75 455 ILE A O 1
ATOM 3577 N N . LEU A 1 456 ? -24.491 6.593 18.481 1.00 91.31 456 LEU A N 1
ATOM 3578 C CA . LEU A 1 456 ? -24.433 5.275 17.851 1.00 91.31 456 LEU A CA 1
ATOM 3579 C C . LEU A 1 456 ? -25.824 4.714 17.515 1.00 91.31 456 LEU A C 1
ATOM 3581 O O . LEU A 1 456 ? -25.971 4.094 16.454 1.00 91.31 456 LEU A O 1
ATOM 3585 N N . GLN A 1 457 ? -26.840 4.994 18.340 1.00 89.38 457 GLN A N 1
ATOM 3586 C CA . GLN A 1 457 ? -28.199 4.435 18.229 1.00 89.38 457 GLN A CA 1
ATOM 3587 C C . GLN A 1 457 ? -28.986 4.770 16.938 1.00 89.38 457 GLN A C 1
ATOM 3589 O O . GLN A 1 457 ? -29.643 3.863 16.413 1.00 89.38 457 GLN A O 1
ATOM 3594 N N . PRO A 1 458 ? -28.964 6.004 16.383 1.00 89.56 458 PRO A N 1
ATOM 3595 C CA . PRO A 1 458 ? -29.794 6.361 15.224 1.00 89.56 458 PRO A CA 1
ATOM 3596 C C . PRO A 1 458 ? -29.529 5.484 13.989 1.00 89.56 458 PRO A C 1
ATOM 3598 O O . PRO A 1 458 ? -28.412 5.021 13.789 1.00 89.56 458 PRO A O 1
ATOM 3601 N N . LEU A 1 459 ? -30.510 5.275 13.106 1.00 89.50 459 LEU A N 1
ATOM 3602 C CA . LEU A 1 459 ? -30.288 4.508 11.869 1.00 89.50 459 LEU A CA 1
ATOM 3603 C C . LEU A 1 459 ? -29.575 5.347 10.783 1.00 89.50 459 LEU A C 1
ATOM 3605 O O . LEU A 1 459 ? -29.945 6.512 10.582 1.00 89.50 459 LEU A O 1
ATOM 3609 N N . PRO A 1 460 ? -28.602 4.765 10.052 1.00 93.06 460 PRO A N 1
ATOM 3610 C CA . PRO A 1 460 ? -28.113 3.387 10.166 1.00 93.06 460 PRO A CA 1
ATOM 3611 C C . PRO A 1 460 ? -27.181 3.196 11.373 1.00 93.06 460 PRO A C 1
ATOM 3613 O O . PRO A 1 460 ? -26.403 4.085 11.731 1.00 93.06 460 PRO A O 1
ATOM 3616 N N . ARG A 1 461 ? -27.237 2.016 12.003 1.00 95.06 461 ARG A N 1
ATOM 3617 C CA . ARG A 1 461 ? -26.281 1.656 13.059 1.00 95.06 461 ARG A CA 1
ATOM 3618 C C . ARG A 1 461 ? -24.882 1.577 12.458 1.00 95.06 461 ARG A C 1
ATOM 3620 O O . ARG A 1 461 ? -24.688 0.909 11.443 1.00 95.06 461 ARG A O 1
ATOM 3627 N N . LEU A 1 462 ? -23.919 2.249 13.090 1.00 96.38 462 LEU A N 1
ATOM 3628 C CA . LEU A 1 462 ? -22.550 2.318 12.576 1.00 96.38 462 LEU A CA 1
ATOM 3629 C C . LEU A 1 462 ? -21.896 0.929 12.515 1.00 96.38 462 LEU A C 1
ATOM 3631 O O . LEU A 1 462 ? -21.197 0.624 11.555 1.00 96.38 462 LEU A O 1
ATOM 3635 N N . GLU A 1 463 ? -22.204 0.070 13.489 1.00 96.38 463 GLU A N 1
ATOM 3636 C CA . GLU A 1 463 ? -21.818 -1.344 13.493 1.00 96.38 463 GLU A CA 1
ATOM 3637 C C . GLU A 1 463 ? -22.241 -2.053 12.202 1.00 96.38 463 GLU A C 1
ATOM 3639 O O . GLU A 1 463 ? -21.426 -2.690 11.539 1.00 96.38 463 GLU A O 1
ATOM 3644 N N . THR A 1 464 ? -23.510 -1.913 11.818 1.00 96.31 464 THR A N 1
ATOM 3645 C CA . THR A 1 464 ? -24.066 -2.565 10.630 1.00 96.31 464 THR A CA 1
ATOM 3646 C C . THR A 1 464 ? -23.457 -2.016 9.344 1.00 96.31 464 THR A C 1
ATOM 3648 O O . THR A 1 464 ? -23.214 -2.782 8.416 1.00 96.31 464 THR A O 1
ATOM 3651 N N . PHE A 1 465 ? -23.189 -0.708 9.296 1.00 97.12 465 PHE A N 1
ATOM 3652 C CA . PHE A 1 465 ? -22.546 -0.059 8.154 1.00 97.12 465 PHE A CA 1
ATOM 3653 C C . PHE A 1 465 ? -21.102 -0.542 7.957 1.00 97.12 465 PHE A C 1
ATOM 3655 O O . PHE A 1 465 ? -20.719 -0.906 6.858 1.00 97.12 465 PHE A O 1
ATOM 3662 N N . LEU A 1 466 ? -20.303 -0.634 9.020 1.00 96.88 466 LEU A N 1
ATOM 3663 C CA . LEU A 1 466 ? -18.902 -1.068 8.912 1.00 96.88 466 LEU A CA 1
ATOM 3664 C C . LEU A 1 466 ? -18.722 -2.596 8.920 1.00 96.88 466 LEU A C 1
ATOM 3666 O O . LEU A 1 466 ? -17.590 -3.079 8.901 1.00 96.88 466 LEU A O 1
ATOM 3670 N N . THR A 1 467 ? -19.806 -3.372 8.969 1.00 95.00 467 THR A N 1
ATOM 3671 C CA . THR A 1 467 ? -19.738 -4.833 8.846 1.00 95.00 467 THR A CA 1
ATOM 3672 C C . THR A 1 467 ? -19.665 -5.220 7.374 1.00 95.00 467 THR A C 1
ATOM 3674 O O . THR A 1 467 ? -20.418 -4.705 6.546 1.00 95.00 467 THR A O 1
ATOM 3677 N N . GLU A 1 468 ? -18.764 -6.144 7.034 1.00 90.06 468 GLU A N 1
ATOM 3678 C CA . GLU A 1 468 ? -18.656 -6.635 5.661 1.00 90.06 468 GLU A CA 1
ATOM 3679 C C . GLU A 1 468 ? -19.984 -7.270 5.202 1.00 90.06 468 GLU A C 1
ATOM 3681 O O . GLU A 1 468 ? -20.670 -7.921 6.002 1.00 90.06 468 GLU A O 1
ATOM 3686 N N . PRO A 1 469 ? -20.365 -7.112 3.920 1.00 88.88 469 PRO A N 1
ATOM 3687 C CA . PRO A 1 469 ? -21.565 -7.728 3.373 1.00 88.88 469 PRO A CA 1
ATOM 3688 C C . PRO A 1 469 ? -21.615 -9.219 3.717 1.00 88.88 469 PRO A C 1
ATOM 3690 O O . PRO A 1 469 ? -20.606 -9.916 3.621 1.00 88.88 469 PRO A O 1
ATOM 3693 N N . TYR A 1 470 ? -22.794 -9.702 4.111 1.00 86.50 470 TYR A N 1
ATOM 3694 C CA . TYR A 1 470 ? -23.053 -11.104 4.478 1.00 86.50 470 TYR A CA 1
ATOM 3695 C C . TYR A 1 470 ? -22.415 -11.619 5.778 1.00 86.50 470 TYR A C 1
ATOM 3697 O O . TYR A 1 470 ? -22.712 -12.746 6.165 1.00 86.50 470 TYR A O 1
ATOM 3705 N N . GLN A 1 471 ? -21.610 -10.828 6.495 1.00 85.75 471 GLN A N 1
ATOM 3706 C CA . GLN A 1 471 ? -20.988 -11.266 7.757 1.00 85.75 471 GLN A CA 1
ATOM 3707 C C . GLN A 1 471 ? -21.823 -10.973 9.015 1.00 85.75 471 GLN A C 1
ATOM 3709 O O . GLN A 1 471 ? -21.416 -11.323 10.120 1.00 85.75 471 GLN A O 1
ATOM 3714 N N . GLY A 1 472 ? -23.003 -10.360 8.882 1.00 86.88 472 GLY A N 1
ATOM 3715 C CA . GLY A 1 472 ? -23.845 -10.027 10.030 1.00 86.88 472 GLY A CA 1
ATOM 3716 C C . GLY A 1 472 ? -25.283 -9.675 9.665 1.00 86.88 472 GLY A C 1
ATOM 3717 O O . GLY A 1 472 ? -25.616 -9.404 8.509 1.00 86.88 472 GLY A O 1
ATOM 3718 N N . ARG A 1 473 ? -26.163 -9.670 10.673 1.00 88.56 473 ARG A N 1
ATOM 3719 C CA . ARG A 1 473 ? -27.575 -9.318 10.491 1.00 88.56 473 ARG A CA 1
ATOM 3720 C C . ARG A 1 473 ? -27.691 -7.853 10.072 1.00 88.56 473 ARG A C 1
ATOM 3722 O O . ARG A 1 473 ? -27.309 -6.955 10.813 1.00 88.56 473 ARG A O 1
ATOM 3729 N N . GLY A 1 474 ? -28.260 -7.626 8.891 1.00 90.12 474 GLY A N 1
ATOM 3730 C CA . GLY A 1 474 ? -28.441 -6.287 8.335 1.00 90.12 474 GLY A CA 1
ATOM 3731 C C . GLY A 1 474 ? -27.217 -5.726 7.614 1.00 90.12 474 GLY A C 1
ATOM 3732 O O . GLY A 1 474 ? -27.317 -4.609 7.116 1.00 90.12 474 GLY A O 1
ATOM 3733 N N . ALA A 1 475 ? -26.107 -6.471 7.525 1.00 91.00 475 ALA A N 1
ATOM 3734 C CA . ALA A 1 475 ? -24.971 -6.083 6.696 1.00 91.00 475 ALA A CA 1
ATOM 3735 C C . ALA A 1 475 ? -25.409 -6.018 5.227 1.00 91.00 475 ALA A C 1
ATOM 3737 O O . ALA A 1 475 ? -26.023 -6.953 4.709 1.00 91.00 475 ALA A O 1
ATOM 3738 N N . ARG A 1 476 ? -25.106 -4.897 4.580 1.00 94.19 476 ARG A N 1
ATOM 3739 C CA . ARG A 1 476 ? -25.565 -4.551 3.233 1.00 94.19 476 ARG A CA 1
ATOM 3740 C C . ARG A 1 476 ? -24.384 -4.276 2.319 1.00 94.19 476 ARG A C 1
ATOM 3742 O O . ARG A 1 476 ? -23.304 -3.895 2.776 1.00 94.19 476 ARG A O 1
ATOM 3749 N N . ARG A 1 477 ? -24.590 -4.455 1.017 1.00 92.69 477 ARG A N 1
ATOM 3750 C CA . ARG A 1 477 ? -23.626 -4.026 -0.005 1.00 92.69 477 ARG A CA 1
ATOM 3751 C C . ARG A 1 477 ? -23.556 -2.497 -0.061 1.00 92.69 477 ARG A C 1
ATOM 3753 O O . ARG A 1 477 ? -24.512 -1.810 0.283 1.00 92.69 477 ARG A O 1
ATOM 3760 N N . GLY A 1 478 ? -22.449 -1.952 -0.560 1.00 91.81 478 GLY A N 1
ATOM 3761 C CA . GLY A 1 478 ? -22.256 -0.500 -0.676 1.00 91.81 478 GLY A CA 1
ATOM 3762 C C . GLY A 1 478 ? -23.358 0.226 -1.453 1.00 91.81 478 GLY A C 1
ATOM 3763 O O . GLY A 1 478 ? -23.739 1.333 -1.080 1.00 91.81 478 GLY A O 1
ATOM 3764 N N . GLN A 1 479 ? -23.900 -0.413 -2.491 1.00 92.12 479 GLN A N 1
ATOM 3765 C CA . GLN A 1 479 ? -25.003 0.104 -3.306 1.00 92.12 479 GLN A CA 1
ATOM 3766 C C . GLN A 1 479 ? -26.373 0.086 -2.610 1.00 92.12 479 GLN A C 1
ATOM 3768 O O . GLN A 1 479 ? -27.270 0.820 -3.011 1.00 92.12 479 GLN A O 1
ATOM 3773 N N . GLU A 1 480 ? -26.550 -0.765 -1.596 1.00 93.88 480 GLU A N 1
ATOM 3774 C CA . GLU A 1 480 ? -27.809 -0.922 -0.853 1.00 93.88 480 GLU A CA 1
ATOM 3775 C C . GLU A 1 480 ? -27.946 0.127 0.263 1.00 93.88 480 GLU A C 1
ATOM 3777 O O . GLU A 1 480 ? -29.005 0.258 0.882 1.00 93.88 480 GLU A O 1
ATOM 3782 N N . TRP A 1 481 ? -26.873 0.872 0.534 1.00 94.81 481 TRP A N 1
ATOM 3783 C CA . TRP A 1 481 ? -26.884 2.032 1.412 1.00 94.81 481 TRP A CA 1
ATOM 3784 C C . TRP A 1 481 ? -27.273 3.278 0.628 1.00 94.81 481 TRP A C 1
ATOM 3786 O O . TRP A 1 481 ? -26.655 3.613 -0.387 1.00 94.81 481 TRP A O 1
ATOM 3796 N N . SER A 1 482 ? -28.275 4.006 1.122 1.00 94.44 482 SER A N 1
ATOM 3797 C CA . SER A 1 482 ? -28.620 5.293 0.524 1.00 94.44 482 SER A CA 1
ATOM 3798 C C . SER A 1 482 ? -27.486 6.311 0.748 1.00 94.44 482 SER A C 1
ATOM 3800 O O . SER A 1 482 ? -26.749 6.206 1.733 1.00 94.44 482 SER A O 1
ATOM 3802 N N . PRO A 1 483 ? -27.344 7.345 -0.102 1.00 93.62 483 PRO A N 1
ATOM 3803 C CA . PRO A 1 483 ? -26.377 8.421 0.143 1.00 93.62 483 PRO A CA 1
ATOM 3804 C C . PRO A 1 483 ? -26.560 9.095 1.516 1.00 93.62 483 PRO A C 1
ATOM 3806 O O . PRO A 1 483 ? -25.589 9.473 2.167 1.00 93.62 483 PRO A O 1
ATOM 3809 N N . ALA A 1 484 ? -27.803 9.190 2.003 1.00 94.56 484 ALA A N 1
ATOM 3810 C CA . ALA A 1 484 ? -28.099 9.714 3.335 1.00 94.56 484 ALA A CA 1
ATOM 3811 C C . ALA A 1 484 ? -27.585 8.794 4.457 1.00 94.56 484 ALA A C 1
ATOM 3813 O O . ALA A 1 484 ? -27.116 9.287 5.483 1.00 94.56 484 ALA A O 1
ATOM 3814 N N . ASP A 1 485 ? -27.651 7.473 4.271 1.00 95.81 485 ASP A N 1
ATOM 3815 C CA . ASP A 1 485 ? -27.113 6.495 5.222 1.00 95.81 485 ASP A CA 1
ATOM 3816 C C . ASP A 1 485 ? -25.586 6.580 5.303 1.00 95.81 485 ASP A C 1
ATOM 3818 O O . ASP A 1 485 ? -25.038 6.633 6.405 1.00 95.81 485 ASP A O 1
ATOM 3822 N N . TRP A 1 486 ? -24.917 6.680 4.149 1.00 95.62 486 TRP A N 1
ATOM 3823 C CA . TRP A 1 486 ? -23.476 6.934 4.057 1.00 95.62 486 TRP A CA 1
ATOM 3824 C C . TRP A 1 486 ? -23.074 8.179 4.842 1.00 95.62 486 TRP A C 1
ATOM 3826 O O . TRP A 1 486 ? -22.212 8.119 5.717 1.00 95.62 486 TRP A O 1
ATOM 3836 N N . LEU A 1 487 ? -23.744 9.301 4.583 1.00 95.00 487 LEU A N 1
ATOM 3837 C CA . LEU A 1 487 ? -23.445 10.567 5.239 1.00 95.00 487 LEU A CA 1
ATOM 3838 C C . LEU A 1 487 ? -23.650 10.498 6.758 1.00 95.00 487 LEU A C 1
ATOM 3840 O O . LEU A 1 487 ? -22.815 10.980 7.521 1.00 95.00 487 LEU A O 1
ATOM 3844 N N . LYS A 1 488 ? -24.735 9.862 7.214 1.00 95.88 488 LYS A N 1
ATOM 3845 C CA . LYS A 1 488 ? -24.980 9.639 8.646 1.00 95.88 488 LYS A CA 1
ATOM 3846 C C . LYS A 1 488 ? -23.891 8.776 9.280 1.00 95.88 488 LYS A C 1
ATOM 3848 O O . LYS A 1 488 ? -23.426 9.107 10.365 1.00 95.88 488 LYS A O 1
ATOM 3853 N N . ALA A 1 489 ? -23.469 7.693 8.628 1.00 96.75 489 ALA A N 1
ATOM 3854 C CA . ALA A 1 489 ? -22.419 6.822 9.152 1.00 96.75 489 ALA A CA 1
ATOM 3855 C C . ALA A 1 489 ? -21.061 7.541 9.238 1.00 96.75 489 ALA A C 1
ATOM 3857 O O . ALA A 1 489 ? -20.380 7.461 10.262 1.00 96.75 489 ALA A O 1
ATOM 3858 N N . LEU A 1 490 ? -20.697 8.306 8.206 1.00 96.62 490 LEU A N 1
ATOM 3859 C CA . LEU A 1 490 ? -19.455 9.082 8.178 1.00 96.62 490 LEU A CA 1
ATOM 3860 C C . LEU A 1 490 ? -19.456 10.227 9.198 1.00 96.62 490 LEU A C 1
ATOM 3862 O O . LEU A 1 490 ? -18.428 10.482 9.821 1.00 96.62 490 LEU A O 1
ATOM 3866 N N . ARG A 1 491 ? -20.606 10.864 9.448 1.00 96.38 491 ARG A N 1
ATOM 3867 C CA . ARG A 1 491 ? -20.757 11.845 10.537 1.00 96.38 491 ARG A CA 1
ATOM 3868 C C . ARG A 1 491 ? -20.541 11.229 11.909 1.00 96.38 491 ARG A C 1
ATOM 3870 O O . ARG A 1 491 ? -19.809 11.797 12.705 1.00 96.38 491 ARG A O 1
ATOM 3877 N N . LYS A 1 492 ? -21.080 10.034 12.162 1.00 96.75 492 LYS A N 1
ATOM 3878 C CA . LYS A 1 492 ? -20.805 9.316 13.416 1.00 96.75 492 LYS A CA 1
ATOM 3879 C C . LYS A 1 492 ? -19.317 9.018 13.580 1.00 96.75 492 LYS A C 1
ATOM 3881 O O . LYS A 1 492 ? -18.773 9.214 14.660 1.00 96.75 492 LYS A O 1
ATOM 3886 N N . LEU A 1 493 ? -18.639 8.595 12.509 1.00 97.19 493 LEU A N 1
ATOM 3887 C CA . LEU A 1 493 ? -17.182 8.424 12.525 1.00 97.19 493 LEU A CA 1
ATOM 3888 C C . LEU A 1 493 ? -16.450 9.743 12.788 1.00 97.19 493 LEU A C 1
ATOM 3890 O O . LEU A 1 493 ? -15.475 9.749 13.533 1.00 97.19 493 LEU A O 1
ATOM 3894 N N . LYS A 1 494 ? -16.921 10.857 12.219 1.00 96.69 494 LYS A N 1
ATOM 3895 C CA . LYS A 1 494 ? -16.369 12.192 12.469 1.00 96.69 494 LYS A CA 1
ATOM 3896 C C . LYS A 1 494 ? -16.527 12.593 13.929 1.00 96.69 494 LYS A C 1
ATOM 3898 O O . LYS A 1 494 ? -15.561 13.045 14.527 1.00 96.69 494 LYS A O 1
ATOM 3903 N N . GLU A 1 495 ? -17.701 12.382 14.513 1.00 96.38 495 GLU A N 1
ATOM 3904 C CA . GLU A 1 495 ? -17.971 12.675 15.922 1.00 96.38 495 GLU A CA 1
ATOM 3905 C C . GLU A 1 495 ? -17.096 11.821 16.852 1.00 96.38 495 GLU A C 1
ATOM 3907 O O . GLU A 1 495 ? -16.498 12.357 17.783 1.00 96.38 495 GLU A O 1
ATOM 3912 N N . ILE A 1 496 ? -16.925 10.524 16.556 1.00 96.44 496 ILE A N 1
ATOM 3913 C CA . ILE A 1 496 ? -15.952 9.663 17.253 1.00 96.44 496 ILE A CA 1
ATOM 3914 C C . ILE A 1 496 ? -14.544 10.259 17.110 1.00 96.44 496 ILE A C 1
ATOM 3916 O O . ILE A 1 496 ? -13.865 10.501 18.103 1.00 96.44 496 ILE A O 1
ATOM 3920 N N . GLY A 1 497 ? -14.112 10.565 15.886 1.00 95.88 497 GLY A N 1
ATOM 3921 C CA . GLY A 1 497 ? -12.796 11.147 15.630 1.00 95.88 497 GLY A CA 1
ATOM 3922 C C . GLY A 1 497 ? -12.556 12.473 16.362 1.00 95.88 497 GLY A C 1
ATOM 3923 O O . GLY A 1 497 ? -11.452 12.699 16.840 1.00 95.88 497 GLY A O 1
ATOM 3924 N N . GLN A 1 498 ? -13.575 13.326 16.501 1.00 95.94 498 GLN A N 1
ATOM 3925 C CA . GLN A 1 498 ? -13.496 14.602 17.226 1.00 95.94 498 GLN A CA 1
ATOM 3926 C C . GLN A 1 498 ? -13.324 14.411 18.733 1.00 95.94 498 GLN A C 1
ATOM 3928 O O . GLN A 1 498 ? -12.592 15.168 19.366 1.00 95.94 498 GLN A O 1
ATOM 3933 N N . ARG A 1 499 ? -13.964 13.396 19.322 1.00 95.38 499 ARG A N 1
ATOM 3934 C CA . ARG A 1 499 ? -13.819 13.119 20.759 1.00 95.38 499 ARG A CA 1
ATOM 3935 C C . ARG A 1 499 ? -12.438 12.595 21.138 1.00 95.38 499 ARG A C 1
ATOM 3937 O O . ARG A 1 499 ? -11.985 12.845 22.251 1.00 95.38 499 ARG A O 1
ATOM 3944 N N . TRP A 1 500 ? -11.770 11.914 20.210 1.00 95.31 500 TRP A N 1
ATOM 3945 C CA . TRP A 1 500 ? -10.437 11.329 20.391 1.00 95.31 500 TRP A CA 1
ATOM 3946 C C . TRP A 1 500 ? -9.420 11.878 19.384 1.00 95.31 500 TRP A C 1
ATOM 3948 O O . TRP A 1 500 ? -8.577 11.138 18.876 1.00 95.31 500 TRP A O 1
ATOM 3958 N N . GLU A 1 501 ? -9.501 13.177 19.079 1.00 88.94 501 GLU A N 1
ATOM 3959 C CA . GLU A 1 501 ? -8.699 13.832 18.031 1.00 88.94 501 GLU A CA 1
ATOM 3960 C C . GLU A 1 501 ? -7.189 13.622 18.218 1.00 88.94 501 GLU A C 1
ATOM 3962 O O . GLU A 1 501 ? -6.451 13.469 17.246 1.00 88.94 501 GLU A O 1
ATOM 3967 N N . LYS A 1 502 ? -6.718 13.572 19.468 1.00 86.88 502 LYS A N 1
ATOM 3968 C CA . LYS A 1 502 ? -5.293 13.387 19.781 1.00 86.88 502 LYS A CA 1
ATOM 3969 C C . LYS A 1 502 ? -4.857 11.926 19.725 1.00 86.88 502 LYS A C 1
ATOM 3971 O O . LYS A 1 502 ? -3.662 11.650 19.648 1.00 86.88 502 LYS A O 1
ATOM 3976 N N . GLU A 1 503 ? -5.803 11.000 19.814 1.00 84.38 503 GLU A N 1
ATOM 3977 C CA . GLU A 1 503 ? -5.544 9.578 20.004 1.00 84.38 503 GLU A CA 1
ATOM 3978 C C . GLU A 1 503 ? -5.758 8.735 18.737 1.00 84.38 503 GLU A C 1
ATOM 3980 O O . GLU A 1 503 ? -5.355 7.572 18.732 1.00 84.38 503 GLU A O 1
ATOM 3985 N N . CYS A 1 504 ? -6.362 9.271 17.667 1.00 85.12 504 CYS A N 1
ATOM 3986 C CA . CYS A 1 504 ? -6.614 8.499 16.446 1.00 85.12 504 CYS A CA 1
ATOM 3987 C C . CYS A 1 504 ? -6.528 9.301 15.138 1.00 85.12 504 CYS A C 1
ATOM 3989 O O . CYS A 1 504 ? -6.716 10.512 15.087 1.00 85.12 504 CYS A O 1
ATOM 3991 N N . SER A 1 505 ? -6.298 8.585 14.035 1.00 91.12 505 SER A N 1
ATOM 3992 C CA . SER A 1 505 ? -6.189 9.129 12.672 1.00 91.12 505 SER A CA 1
ATOM 3993 C C . SER A 1 505 ? -7.516 9.105 11.888 1.00 91.12 505 SER A C 1
ATOM 3995 O O . SER A 1 505 ? -7.529 9.251 10.659 1.00 91.12 505 SER A O 1
ATOM 3997 N N . ILE A 1 506 ? -8.651 8.943 12.585 1.00 94.94 506 ILE A N 1
ATOM 3998 C CA . ILE A 1 506 ? -9.996 8.848 11.987 1.00 94.94 506 ILE A CA 1
ATOM 3999 C C . ILE A 1 506 ? -10.340 10.121 11.204 1.00 94.94 506 ILE A C 1
ATOM 4001 O O . ILE A 1 506 ? -10.746 10.028 10.047 1.00 94.94 506 ILE A O 1
ATOM 4005 N N . LEU A 1 507 ? -10.122 11.307 11.785 1.00 94.81 507 LEU A N 1
ATOM 4006 C CA . LEU A 1 507 ? -10.430 12.585 11.127 1.00 94.81 507 LEU A CA 1
ATOM 4007 C C . LEU A 1 507 ? -9.600 12.810 9.863 1.00 94.81 507 LEU A C 1
ATOM 4009 O O . LEU A 1 507 ? -10.138 13.215 8.834 1.00 94.81 507 LEU A O 1
ATOM 4013 N N . GLY A 1 508 ? -8.304 12.496 9.926 1.00 88.06 508 GLY A N 1
ATOM 4014 C CA . GLY A 1 508 ? -7.434 12.548 8.756 1.00 88.06 508 GLY A CA 1
ATOM 4015 C C . GLY A 1 508 ? -7.931 11.614 7.656 1.00 88.06 508 GLY A C 1
ATOM 4016 O O . GLY A 1 508 ? -7.959 11.999 6.496 1.00 88.06 508 GLY A O 1
ATOM 4017 N N . SER A 1 509 ? -8.359 10.400 8.006 1.00 90.44 509 SER A N 1
ATOM 4018 C CA . SER A 1 509 ? -8.852 9.424 7.027 1.00 90.44 509 SER A CA 1
ATOM 4019 C C . SER A 1 509 ? -10.199 9.812 6.414 1.00 90.44 509 SER A C 1
ATOM 4021 O O . SER A 1 509 ? -10.432 9.534 5.243 1.00 90.44 509 SER A O 1
ATOM 4023 N N . LEU A 1 510 ? -11.081 10.475 7.170 1.00 94.19 510 LEU A N 1
ATOM 4024 C CA . LEU A 1 510 ? -12.344 11.004 6.641 1.00 94.19 510 LEU A CA 1
ATOM 4025 C C . LEU A 1 510 ? -12.114 12.133 5.634 1.00 94.19 510 LEU A C 1
ATOM 4027 O O . LEU A 1 510 ? -12.782 12.170 4.604 1.00 94.19 510 LEU A O 1
ATOM 4031 N N . LYS A 1 511 ? -11.153 13.022 5.910 1.00 90.38 511 LYS A N 1
ATOM 4032 C CA . LYS A 1 511 ? -10.773 14.106 4.997 1.00 90.38 511 LYS A CA 1
ATOM 4033 C C . LYS A 1 511 ? -10.238 13.568 3.667 1.00 90.38 511 LYS A C 1
ATOM 4035 O O . LYS A 1 511 ? -10.586 14.089 2.613 1.00 90.38 511 LYS A O 1
ATOM 4040 N N . ASP A 1 512 ? -9.431 12.512 3.720 1.00 84.31 512 ASP A N 1
ATOM 4041 C CA . ASP A 1 512 ? -8.884 11.869 2.522 1.00 84.31 512 ASP A CA 1
ATOM 4042 C C . ASP A 1 512 ? -9.946 11.076 1.743 1.00 84.31 512 ASP A C 1
ATOM 4044 O O . ASP A 1 512 ? -9.811 10.883 0.541 1.00 84.31 512 ASP A O 1
ATOM 4048 N N . LEU A 1 513 ? -11.008 10.609 2.409 1.00 90.44 513 LEU A N 1
ATOM 4049 C CA . LEU A 1 513 ? -12.098 9.856 1.783 1.00 90.44 513 LEU A CA 1
ATOM 4050 C C . LEU A 1 513 ? -13.062 10.754 0.980 1.00 90.44 513 LEU A C 1
ATOM 4052 O O . LEU A 1 513 ? -13.701 10.288 0.034 1.00 90.44 513 LEU A O 1
ATOM 4056 N N . GLU A 1 514 ? -13.180 12.032 1.345 1.00 89.69 514 GLU A N 1
ATOM 4057 C CA . GLU A 1 514 ? -14.143 12.981 0.767 1.00 89.69 514 GLU A CA 1
ATOM 4058 C C . GLU A 1 514 ? -14.060 13.108 -0.774 1.00 89.69 514 GLU A C 1
ATOM 4060 O O . GLU A 1 514 ? -15.110 13.023 -1.426 1.00 89.69 514 GLU A O 1
ATOM 4065 N N . PRO A 1 515 ? -12.870 13.221 -1.406 1.00 83.56 515 PRO A N 1
ATOM 4066 C CA . PRO A 1 515 ? -12.754 13.247 -2.867 1.00 83.56 515 PRO A CA 1
ATOM 4067 C C . PRO A 1 515 ? -13.300 11.975 -3.529 1.00 83.56 515 PRO A C 1
ATOM 4069 O O . PRO A 1 515 ? -14.022 12.052 -4.523 1.00 83.56 515 PRO A O 1
ATOM 4072 N N . HIS A 1 516 ? -13.038 10.801 -2.946 1.00 85.00 516 HIS A N 1
ATOM 4073 C CA . HIS A 1 516 ? -13.500 9.520 -3.488 1.00 85.00 516 HIS A CA 1
ATOM 4074 C C . HIS A 1 516 ? -15.019 9.372 -3.409 1.00 85.00 516 HIS A C 1
ATOM 4076 O O . HIS A 1 516 ? -15.643 8.856 -4.337 1.00 85.00 516 HIS A O 1
ATOM 4082 N N . LEU A 1 517 ? -15.636 9.874 -2.337 1.00 89.69 517 LEU A N 1
ATOM 4083 C CA . LEU A 1 517 ? -17.093 9.926 -2.224 1.00 89.69 517 LEU A CA 1
ATOM 4084 C C . LEU A 1 517 ? -17.699 10.828 -3.299 1.00 89.69 517 LEU A C 1
ATOM 4086 O O . LEU A 1 517 ? -18.700 10.456 -3.910 1.00 89.69 517 LEU A O 1
ATOM 4090 N N . LYS A 1 518 ? -17.071 11.973 -3.590 1.00 86.44 518 LYS A N 1
ATOM 4091 C CA . LYS A 1 518 ? -17.532 12.867 -4.658 1.00 86.44 518 LYS A CA 1
ATOM 4092 C C . LYS A 1 518 ? -17.515 12.180 -6.024 1.00 86.44 518 LYS A C 1
ATOM 4094 O O . LYS A 1 518 ? -18.483 12.309 -6.769 1.00 86.44 518 LYS A O 1
ATOM 4099 N N . VAL A 1 519 ? -16.459 11.424 -6.327 1.00 82.88 519 VAL A N 1
ATOM 4100 C CA . VAL A 1 519 ? -16.342 10.663 -7.583 1.00 82.88 519 VAL A CA 1
ATOM 4101 C C . VAL A 1 519 ? -17.395 9.553 -7.659 1.00 82.88 519 VAL A C 1
ATOM 4103 O O . VAL A 1 519 ? -18.112 9.449 -8.648 1.00 82.88 519 VAL A O 1
ATOM 4106 N N . VAL A 1 520 ? -17.544 8.749 -6.601 1.00 85.94 520 VAL A N 1
ATOM 4107 C CA . VAL A 1 520 ? -18.430 7.568 -6.604 1.00 85.94 520 VAL A CA 1
ATOM 4108 C C . VAL A 1 520 ? -19.922 7.929 -6.575 1.00 85.94 520 VAL A C 1
ATOM 4110 O O . VAL A 1 520 ? -20.759 7.178 -7.084 1.00 85.94 520 VAL A O 1
ATOM 4113 N N . PHE A 1 521 ? -20.284 9.067 -5.984 1.00 86.56 521 PHE A N 1
ATOM 4114 C CA . PHE A 1 521 ? -21.679 9.507 -5.887 1.00 86.56 521 PHE A CA 1
ATOM 4115 C C . PHE A 1 521 ? -22.049 10.621 -6.872 1.00 86.56 521 PHE A C 1
ATOM 4117 O O . PHE A 1 521 ? -23.225 10.964 -6.960 1.00 86.56 521 PHE A O 1
ATOM 4124 N N . GLY A 1 522 ? -21.081 11.177 -7.608 1.00 81.38 522 GLY A N 1
ATOM 4125 C CA . GLY A 1 522 ? -21.296 12.282 -8.549 1.00 81.38 522 GLY A CA 1
ATOM 4126 C C . GLY A 1 522 ? -21.712 13.603 -7.888 1.00 81.38 522 GLY A C 1
ATOM 4127 O O . GLY A 1 522 ? -22.055 14.559 -8.577 1.00 81.38 522 GLY A O 1
ATOM 4128 N N . GLN A 1 523 ? -21.710 13.676 -6.554 1.00 77.06 523 GLN A N 1
ATOM 4129 C CA . GLN A 1 523 ? -22.106 14.843 -5.768 1.00 77.06 523 GLN A CA 1
ATOM 4130 C C . GLN A 1 523 ? -21.179 14.989 -4.562 1.00 77.06 523 GLN A C 1
ATOM 4132 O O . GLN A 1 523 ? -20.767 14.000 -3.957 1.00 77.06 523 GLN A O 1
ATOM 4137 N N . ALA A 1 524 ? -20.847 16.231 -4.202 1.00 67.44 524 ALA A N 1
ATOM 4138 C CA . ALA A 1 524 ? -20.041 16.501 -3.018 1.00 67.44 524 ALA A CA 1
ATOM 4139 C C . ALA A 1 524 ? -20.848 16.169 -1.753 1.00 67.44 524 ALA A C 1
ATOM 4141 O O . ALA A 1 524 ? -21.828 16.844 -1.440 1.00 67.44 524 ALA A O 1
ATOM 4142 N N . MET A 1 525 ? -20.432 15.135 -1.022 1.00 77.19 525 MET A N 1
ATOM 4143 C CA . MET A 1 525 ? -20.948 14.857 0.315 1.00 77.19 525 MET A CA 1
ATOM 4144 C C . MET A 1 525 ? -20.115 15.621 1.341 1.00 77.19 525 MET A C 1
ATOM 4146 O O . MET A 1 525 ? -18.993 15.226 1.634 1.00 77.19 525 MET A O 1
ATOM 4150 N N . GLN A 1 526 ? -20.669 16.703 1.891 1.00 74.88 526 GLN A N 1
ATOM 4151 C CA . GLN A 1 526 ? -20.044 17.424 3.002 1.00 74.88 526 GLN A CA 1
ATOM 4152 C C . GLN A 1 526 ? -20.269 16.649 4.306 1.00 74.88 526 GLN A C 1
ATOM 4154 O O . GLN A 1 526 ? -21.368 16.685 4.874 1.00 74.88 526 GLN A O 1
ATOM 4159 N N . ILE A 1 527 ? -19.233 15.915 4.731 1.00 78.12 527 ILE A N 1
ATOM 4160 C CA . ILE A 1 527 ? -19.214 15.100 5.959 1.00 78.12 527 ILE A CA 1
ATOM 4161 C C . ILE A 1 527 ? -19.220 15.991 7.197 1.00 78.12 527 ILE A C 1
ATOM 4163 O O . ILE A 1 527 ? -18.312 16.845 7.345 1.00 78.12 527 ILE A O 1
#

Organism: NCBI:txid182062